Protein AF-0000000083286903 (afdb_homodimer)

Secondary structure (DSSP, 8-state):
------------------------------------------------EEEE--GGGTTSPEEEEEPTT--HHHHHHHHHSHHHHHHHHHHTSTTBTTTTSSEEEEEEEEEEEEEETTEEEEEEEEEEEEETTT-PEEP-EEEE---EEEEEEEEEETTEEEEEEEEEEETTTTEEEEE--EEE--STT--HHHHHHHHHHHHH--PPPGGGEEEGGGGS-GGGTT-BBS-TTTB---EEEEEEEEE--HHHHHHHTT-EES-GGGT--EEEEEEEHHHHHHH--BHHHHHHHHHHHHHHHTT-SPPPP-/------------------------------------------------EEEE--GGGTTSPEEEEEPTT--HHHHHHHHHSHHHHHHHHHHTSTTBTTTTSSEEEEEEEEEEEEEETTEEEEEEEEEEEEETTT-PEEP-EEEE---EEEEEEEEEETTEEEEEEEEEEETTTTEEEEE--EEE--STT--HHHHHHHHHHHHH-----GGGEEEGGGGS-GGGTT-BBS-TTTB---EEEEEEEEE--HHHHHHHTT-EES-GGGT--EEEEEEEHHHHHHH--BHHHHHHHHHHHHHHHTT-SPPPP-

Organism: Cucumis melo var. makuwa (NCBI:txid1194695)

Nearest PDB structures (foldseek):
  3o6z-assembly1_B  TM=7.263E-01  e=1.300E-11  Escherichia coli K-12
  1viu-assembly2_C  TM=7.748E-01  e=7.718E-10  Escherichia coli
  8fay-assembly1_A  TM=7.369E-01  e=3.158E-04  Homo sapiens
  8fay-assembly2_D  TM=6.282E-01  e=1.121E-04  Homo sapiens
  1x51-assembly1_A  TM=7.266E-01  e=3.012E-03  Homo sapiens

Radius of gyration: 35.04 Å; Cα contacts (8 Å, |Δi|>4): 1300; chains: 2; bounding box: 58×123×129 Å

Structure (mmCIF, N/CA/C/O backbone):
data_AF-0000000083286903-model_v1
#
loop_
_entity.id
_entity.type
_entity.pdbx_description
1 polymer 'Nudix hydrolase 14'
#
loop_
_atom_site.group_PDB
_atom_site.id
_atom_site.type_symbol
_atom_site.label_atom_id
_atom_site.label_alt_id
_atom_site.label_comp_id
_atom_site.label_asym_id
_atom_site.label_entity_id
_atom_site.label_seq_id
_atom_site.pdbx_PDB_ins_code
_atom_site.Cartn_x
_atom_site.Cartn_y
_atom_site.Cartn_z
_atom_site.occupancy
_atom_site.B_iso_or_equiv
_atom_site.auth_seq_id
_atom_site.auth_comp_id
_atom_site.auth_asym_id
_atom_site.auth_atom_id
_atom_site.pdbx_PDB_model_num
ATOM 1 N N . MET A 1 1 ? 16.328 15.555 78.812 1 17.69 1 MET A N 1
ATOM 2 C CA . MET A 1 1 ? 15.953 16.5 79.812 1 17.69 1 MET A CA 1
ATOM 3 C C . MET A 1 1 ? 16.5 17.891 79.562 1 17.69 1 MET A C 1
ATOM 5 O O . MET A 1 1 ? 15.844 18.891 79.812 1 17.69 1 MET A O 1
ATOM 9 N N . THR A 1 2 ? 17.781 17.875 79.5 1 15.35 2 THR A N 1
ATOM 10 C CA . THR A 1 2 ? 18.453 18.859 80.312 1 15.35 2 THR A CA 1
ATOM 11 C C . THR A 1 2 ? 18.422 20.234 79.688 1 15.35 2 THR A C 1
ATOM 13 O O . THR A 1 2 ? 18.375 20.359 78.438 1 15.35 2 THR A O 1
ATOM 16 N N . HIS A 1 3 ? 19.172 21.078 80.25 1 15.74 3 HIS A N 1
ATOM 17 C CA . HIS A 1 3 ? 19.031 22.328 81 1 15.74 3 HIS A CA 1
ATOM 18 C C . HIS A 1 3 ? 19.516 23.5 80.188 1 15.74 3 HIS A C 1
ATOM 20 O O . HIS A 1 3 ? 18.828 24.516 80.062 1 15.74 3 HIS A O 1
ATOM 26 N N . PHE A 1 4 ? 20.828 23.609 79.938 1 14.84 4 PHE A N 1
ATOM 27 C CA . PHE A 1 4 ? 21.438 24.672 80.688 1 14.84 4 PHE A CA 1
ATOM 28 C C . PHE A 1 4 ? 21.359 26 79.938 1 14.84 4 PHE A C 1
ATOM 30 O O . PHE A 1 4 ? 21.094 26.016 78.75 1 14.84 4 PHE A O 1
ATOM 37 N N . LEU A 1 5 ? 22.562 26.578 79.5 1 15.61 5 LEU A N 1
ATOM 38 C CA . LEU A 1 5 ? 23.188 27.672 80.25 1 15.61 5 LEU A CA 1
ATOM 39 C C . LEU A 1 5 ? 22.875 29.016 79.562 1 15.61 5 LEU A C 1
ATOM 41 O O . LEU A 1 5 ? 22.5 29.047 78.375 1 15.61 5 LEU A O 1
ATOM 45 N N . HIS A 1 6 ? 23.844 29.953 79.5 1 15.11 6 HIS A N 1
ATOM 46 C CA . HIS A 1 6 ? 23.953 31.188 80.312 1 15.11 6 HIS A CA 1
ATOM 47 C C . HIS A 1 6 ? 23.75 32.406 79.438 1 15.11 6 HIS A C 1
ATOM 49 O O . HIS A 1 6 ? 22.953 33.281 79.75 1 15.11 6 HIS A O 1
ATOM 55 N N . PRO A 1 7 ? 24.906 33.062 78.875 1 16.36 7 PRO A N 1
ATOM 56 C CA . PRO A 1 7 ? 25.344 34.312 79.562 1 16.36 7 PRO A CA 1
ATOM 57 C C . PRO A 1 7 ? 24.719 35.562 78.938 1 16.36 7 PRO A C 1
ATOM 59 O O . PRO A 1 7 ? 24.156 35.5 77.812 1 16.36 7 PRO A O 1
ATOM 62 N N . SER A 1 8 ? 25.547 36.688 78.875 1 15.17 8 SER A N 1
ATOM 63 C CA . SER A 1 8 ? 25.562 37.969 79.625 1 15.17 8 SER A CA 1
ATOM 64 C C . SER A 1 8 ? 25.125 39.094 78.688 1 15.17 8 SER A C 1
ATOM 66 O O . SER A 1 8 ? 24.203 39.844 79.062 1 15.17 8 SER A O 1
ATOM 68 N N . SER A 1 9 ? 26.141 39.969 78.188 1 15.79 9 SER A N 1
ATOM 69 C CA . SER A 1 9 ? 26.344 41.312 78.75 1 15.79 9 SER A CA 1
ATOM 70 C C . SER A 1 9 ? 25.594 42.344 77.938 1 15.79 9 SER A C 1
ATOM 72 O O . SER A 1 9 ? 25.125 42.062 76.812 1 15.79 9 SER A O 1
ATOM 74 N N . SER A 1 10 ? 26.328 43.5 77.625 1 15.8 10 SER A N 1
ATOM 75 C CA . SER A 1 10 ? 26.203 44.875 78.125 1 15.8 10 SER A CA 1
ATOM 76 C C . SER A 1 10 ? 25.438 45.75 77.125 1 15.8 10 SER A C 1
ATOM 78 O O . SER A 1 10 ? 24.438 46.375 77.5 1 15.8 10 SER A O 1
ATOM 80 N N . LEU A 1 11 ? 26.188 46.844 76.625 1 15.88 11 LEU A N 1
ATOM 81 C CA . LEU A 1 11 ? 26.047 48.25 77 1 15.88 11 LEU A CA 1
ATOM 82 C C . LEU A 1 11 ? 25.125 49 76.062 1 15.88 11 LEU A C 1
ATOM 84 O O . LEU A 1 11 ? 24.172 49.625 76.5 1 15.88 11 LEU A O 1
ATOM 88 N N . ARG A 1 12 ? 25.781 49.906 75.25 1 16.66 12 ARG A N 1
ATOM 89 C CA . ARG A 1 12 ? 25.703 51.375 75.438 1 16.66 12 ARG A CA 1
ATOM 90 C C . ARG A 1 12 ? 24.578 51.969 74.562 1 16.66 12 ARG A C 1
ATOM 92 O O . ARG A 1 12 ? 24.047 51.312 73.688 1 16.66 12 ARG A O 1
ATOM 99 N N . SER A 1 13 ? 24.875 53.219 74.312 1 16.23 13 SER A N 1
ATOM 100 C CA . SER A 1 13 ? 24.312 54.531 74.562 1 16.23 13 SER A CA 1
ATOM 101 C C . SER A 1 13 ? 23.312 54.938 73.5 1 16.23 13 SER A C 1
ATOM 103 O O . SER A 1 13 ? 22.156 55.25 73.812 1 16.23 13 SER A O 1
ATOM 105 N N . LEU A 1 14 ? 23.797 55.969 72.812 1 18.34 14 LEU A N 1
ATOM 106 C CA . LEU A 1 14 ? 23.297 57.344 72.75 1 18.34 14 LEU A CA 1
ATOM 107 C C . LEU A 1 14 ? 22.375 57.531 71.562 1 18.34 14 LEU A C 1
ATOM 109 O O . LEU A 1 14 ? 22.781 57.312 70.438 1 18.34 14 LEU A O 1
ATOM 113 N N . GLY A 1 15 ? 21.172 57.469 71.812 1 17.73 15 GLY A N 1
ATOM 114 C CA . GLY A 1 15 ? 20.094 57.312 70.812 1 17.73 15 GLY A CA 1
ATOM 115 C C . GLY A 1 15 ? 19.875 58.531 70 1 17.73 15 GLY A C 1
ATOM 116 O O . GLY A 1 15 ? 18.781 58.75 69.438 1 17.73 15 GLY A O 1
ATOM 117 N N . LYS A 1 16 ? 21.062 59.312 69.875 1 19.89 16 LYS A N 1
ATOM 118 C CA . LYS A 1 16 ? 20.609 60.688 69.625 1 19.89 16 LYS A CA 1
ATOM 119 C C . LYS A 1 16 ? 19.672 60.719 68.375 1 19.89 16 LYS A C 1
ATOM 121 O O . LYS A 1 16 ? 19.969 60.156 67.375 1 19.89 16 LYS A O 1
ATOM 126 N N . GLY A 1 17 ? 18.469 61 68.688 1 19.02 17 GLY A N 1
ATOM 127 C CA . GLY A 1 17 ? 17.234 60.969 67.938 1 19.02 17 GLY A CA 1
ATOM 128 C C . GLY A 1 17 ? 17.234 61.938 66.75 1 19.02 17 GLY A C 1
ATOM 129 O O . GLY A 1 17 ? 17.078 63.125 66.938 1 19.02 17 GLY A O 1
ATOM 130 N N . PHE A 1 18 ? 18.391 61.969 66.062 1 19.52 18 PHE A N 1
ATOM 131 C CA . PHE A 1 18 ? 18.391 63.125 65.188 1 19.52 18 PHE A CA 1
ATOM 132 C C . PHE A 1 18 ? 17.109 63.188 64.375 1 19.52 18 PHE A C 1
ATOM 134 O O . PHE A 1 18 ? 16.75 62.25 63.656 1 19.52 18 PHE A O 1
ATOM 141 N N . LEU A 1 19 ? 16.203 63.938 64.938 1 18.64 19 LEU A N 1
ATOM 142 C CA . LEU A 1 19 ? 14.836 64.125 64.438 1 18.64 19 LEU A CA 1
ATOM 143 C C . LEU A 1 19 ? 14.828 64.75 63.062 1 18.64 19 LEU A C 1
ATOM 145 O O . LEU A 1 19 ? 15.359 65.812 62.844 1 18.64 19 LEU A O 1
ATOM 149 N N . PHE A 1 20 ? 15.352 63.969 62.156 1 18.14 20 PHE A N 1
ATOM 150 C CA . PHE A 1 20 ? 15.406 64.562 60.812 1 18.14 20 PHE A CA 1
ATOM 151 C C . PHE A 1 20 ? 14.07 65.188 60.438 1 18.14 20 PHE A C 1
ATOM 153 O O . PHE A 1 20 ? 13.008 64.625 60.688 1 18.14 20 PHE A O 1
ATOM 160 N N . PRO A 1 21 ? 14.219 66.438 60.156 1 18.42 21 PRO A N 1
ATOM 161 C CA . PRO A 1 21 ? 13.141 67.438 59.906 1 18.42 21 PRO A CA 1
ATOM 162 C C . PRO A 1 21 ? 12.117 66.938 58.875 1 18.42 21 PRO A C 1
ATOM 164 O O . PRO A 1 21 ? 12.375 66 58.156 1 18.42 21 PRO A O 1
ATOM 167 N N . SER A 1 22 ? 11.18 67.875 58.688 1 17.58 22 SER A N 1
ATOM 168 C CA . SER A 1 22 ? 9.766 68 58.344 1 17.58 22 SER A CA 1
ATOM 169 C C . SER A 1 22 ? 9.492 67.5 56.938 1 17.58 22 SER A C 1
ATOM 171 O O . SER A 1 22 ? 10.422 67.25 56.156 1 17.58 22 SER A O 1
ATOM 173 N N . SER A 1 23 ? 8.469 68.25 56.281 1 17.39 23 SER A N 1
ATOM 174 C CA . SER A 1 23 ? 7.152 67.875 55.75 1 17.39 23 SER A CA 1
ATOM 175 C C . SER A 1 23 ? 7.207 67.688 54.25 1 17.39 23 SER A C 1
ATOM 177 O O . SER A 1 23 ? 6.578 66.75 53.75 1 17.39 23 SER A O 1
ATOM 179 N N . SER A 1 24 ? 7.789 68.562 53.5 1 19.31 24 SER A N 1
ATOM 180 C CA . SER A 1 24 ? 6.828 69.125 52.594 1 19.31 24 SER A CA 1
ATOM 181 C C . SER A 1 24 ? 6.449 68.188 51.469 1 19.31 24 SER A C 1
ATOM 183 O O . SER A 1 24 ? 7.168 67.188 51.219 1 19.31 24 SER A O 1
ATOM 185 N N . SER A 1 25 ? 5.551 68.812 50.531 1 20.27 25 SER A N 1
ATOM 186 C CA . SER A 1 25 ? 4.418 68.5 49.656 1 20.27 25 SER A CA 1
ATOM 187 C C . SER A 1 25 ? 4.863 67.75 48.375 1 20.27 25 SER A C 1
ATOM 189 O O . SER A 1 25 ? 5.902 68.125 47.812 1 20.27 25 SER A O 1
ATOM 191 N N . PHE A 1 26 ? 4.336 66.688 48.188 1 20.58 26 PHE A N 1
ATOM 192 C CA . PHE A 1 26 ? 4.465 65.562 47.25 1 20.58 26 PHE A CA 1
ATOM 193 C C . PHE A 1 26 ? 4.086 66 45.844 1 20.58 26 PHE A C 1
ATOM 195 O O . PHE A 1 26 ? 2.908 66.188 45.531 1 20.58 26 PHE A O 1
ATOM 202 N N . LEU A 1 27 ? 4.668 67.188 45.438 1 22.95 27 LEU A N 1
ATOM 203 C CA . LEU A 1 27 ? 4.016 67.375 44.156 1 22.95 27 LEU A CA 1
ATOM 204 C C . LEU A 1 27 ? 4.16 66.188 43.25 1 22.95 27 LEU A C 1
ATOM 206 O O . LEU A 1 27 ? 5.273 65.688 43.031 1 22.95 27 LEU A O 1
ATOM 210 N N . GLN A 1 28 ? 3.174 65.375 43.281 1 19.94 28 GLN A N 1
ATOM 211 C CA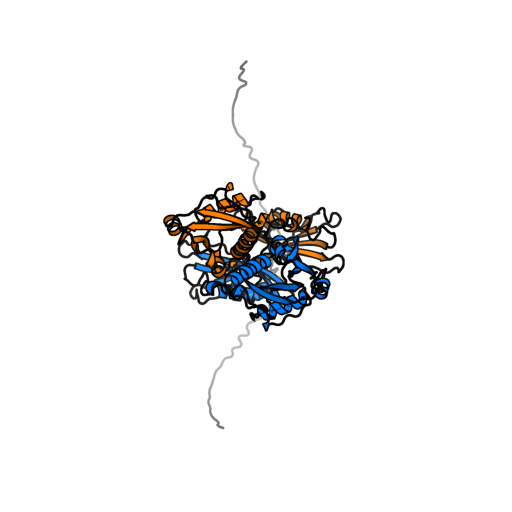 . GLN A 1 28 ? 3.012 64.125 42.531 1 19.94 28 GLN A CA 1
ATOM 212 C C . GLN A 1 28 ? 3.152 64.312 41.031 1 19.94 28 GLN A C 1
ATOM 214 O O . GLN A 1 28 ? 2.33 65 40.438 1 19.94 28 GLN A O 1
ATOM 219 N N . SER A 1 29 ? 4.32 64.875 40.594 1 22.52 29 SER A N 1
ATOM 220 C CA . SER A 1 29 ? 4.281 65 39.156 1 22.52 29 SER A CA 1
ATOM 221 C C . SER A 1 29 ? 3.848 63.688 38.531 1 22.52 29 SER A C 1
ATOM 223 O O . SER A 1 29 ? 4.262 62.594 38.969 1 22.52 29 SER A O 1
ATOM 225 N N . ASN A 1 30 ? 2.611 63.656 37.969 1 20.41 30 ASN A N 1
ATOM 226 C CA . ASN A 1 30 ? 1.93 62.594 37.219 1 20.41 30 ASN A CA 1
ATOM 227 C C . ASN A 1 30 ? 2.812 62.062 36.094 1 20.41 30 ASN A C 1
ATOM 229 O O . ASN A 1 30 ? 3.367 62.844 35.312 1 20.41 30 ASN A O 1
ATOM 233 N N . SER A 1 31 ? 3.461 60.938 36.312 1 23.36 31 SER A N 1
ATOM 234 C CA . SER A 1 31 ? 4.266 60.125 35.438 1 23.36 31 SER A CA 1
ATOM 235 C C . SER A 1 31 ? 3.488 59.75 34.156 1 23.36 31 SER A C 1
ATOM 237 O O . SER A 1 31 ? 2.518 59 34.219 1 23.36 31 SER A O 1
ATOM 239 N N . ILE A 1 32 ? 3.021 60.719 33.406 1 25.84 32 ILE A N 1
ATOM 240 C CA . ILE A 1 32 ? 2.324 60.062 32.312 1 25.84 32 ILE A CA 1
ATOM 241 C C . ILE A 1 32 ? 3.266 59.094 31.594 1 25.84 32 ILE A C 1
ATOM 243 O O . ILE A 1 32 ? 4.297 59.5 31.062 1 25.84 32 ILE A O 1
ATOM 247 N N . ALA A 1 33 ? 3.441 57.906 32.219 1 23.62 33 ALA A N 1
ATOM 248 C CA . ALA A 1 33 ? 4.219 56.875 31.531 1 23.62 33 ALA A CA 1
ATOM 249 C C . ALA A 1 33 ? 3.699 56.656 30.109 1 23.62 33 ALA A C 1
ATOM 251 O O . ALA A 1 33 ? 2.512 56.375 29.922 1 23.62 33 ALA A O 1
ATOM 252 N N . LEU A 1 34 ? 4.277 57.375 29.266 1 25.8 34 LEU A N 1
ATOM 253 C CA . LEU A 1 34 ? 4.16 56.969 27.859 1 25.8 34 LEU A CA 1
ATOM 254 C C . LEU A 1 34 ? 4.355 55.438 27.734 1 25.8 34 LEU A C 1
ATOM 256 O O . LEU A 1 34 ? 5.441 54.938 28.016 1 25.8 34 LEU A O 1
ATOM 260 N N . ARG A 1 35 ? 3.387 54.688 28.219 1 25.73 35 ARG A N 1
ATOM 261 C CA . ARG A 1 35 ? 3.529 53.25 27.938 1 25.73 35 ARG A CA 1
ATOM 262 C C . ARG A 1 35 ? 3.742 53 26.438 1 25.73 35 ARG A C 1
ATOM 264 O O . ARG A 1 35 ? 2.943 53.438 25.609 1 25.73 35 ARG A O 1
ATOM 271 N N . SER A 1 36 ? 5.016 53 26.047 1 25.98 36 SER A N 1
ATOM 272 C CA . SER A 1 36 ? 5.324 52.438 24.75 1 25.98 36 SER A CA 1
ATOM 273 C C . SER A 1 36 ? 4.582 51.125 24.547 1 25.98 36 SER A C 1
ATOM 275 O O . SER A 1 36 ? 4.691 50.188 25.375 1 25.98 36 SER A O 1
ATOM 277 N N . PHE A 1 37 ? 3.371 51.156 24.125 1 27.95 37 PHE A N 1
ATOM 278 C CA . PHE A 1 37 ? 2.752 49.906 23.672 1 27.95 37 PHE A CA 1
ATOM 279 C C . PHE A 1 37 ? 3.672 49.156 22.719 1 27.95 37 PHE A C 1
ATOM 281 O O . PHE A 1 37 ? 3.939 49.625 21.609 1 27.95 37 PHE A O 1
ATOM 288 N N . SER A 1 38 ? 4.723 48.562 23.25 1 27.84 38 SER A N 1
ATOM 289 C CA . SER A 1 38 ? 5.352 47.531 22.391 1 27.84 38 SER A CA 1
ATOM 290 C C . SER A 1 38 ? 4.316 46.594 21.812 1 27.84 38 SER A C 1
ATOM 292 O O . SER A 1 38 ? 3.508 46.031 22.531 1 27.84 38 SER A O 1
ATOM 294 N N . CYS A 1 39 ? 3.768 46.906 20.703 1 30.19 39 CYS A N 1
ATOM 295 C CA . CYS A 1 39 ? 3.066 45.875 19.938 1 30.19 39 CYS A CA 1
ATOM 296 C C . CYS A 1 39 ? 3.795 44.531 20.031 1 30.19 39 CYS A C 1
ATOM 298 O O . CYS A 1 39 ? 4.891 44.375 19.484 1 30.19 39 CYS A O 1
ATOM 300 N N . GLN A 1 40 ? 3.707 43.875 21.172 1 29.94 40 GLN A N 1
ATOM 301 C CA . GLN A 1 40 ? 4.152 42.5 21.156 1 29.94 40 GLN A CA 1
ATOM 302 C C . GLN A 1 40 ? 3.682 41.781 19.875 1 29.94 40 GLN A C 1
ATOM 304 O O . GLN A 1 40 ? 2.48 41.719 19.609 1 29.94 40 GLN A O 1
ATOM 309 N N . MET A 1 41 ? 4.414 41.844 18.828 1 33.78 41 MET A N 1
ATOM 310 C CA . MET A 1 41 ? 4.312 40.875 17.75 1 33.78 41 MET A CA 1
ATOM 311 C C . MET A 1 41 ? 3.734 39.562 18.266 1 33.78 41 MET A C 1
ATOM 313 O O . MET A 1 41 ? 4.078 39.125 19.359 1 33.78 41 MET A O 1
ATOM 317 N N . SER A 1 42 ? 2.492 39.281 17.953 1 35.41 42 SER A N 1
ATOM 318 C CA . SER A 1 42 ? 1.939 37.969 18.141 1 35.41 42 SER A CA 1
ATOM 319 C C . SER A 1 42 ? 3.031 36.906 18.078 1 35.41 42 SER A C 1
ATOM 321 O O . SER A 1 42 ? 3.766 36.812 17.094 1 35.41 42 SER A O 1
ATOM 323 N N . ALA A 1 43 ? 3.617 36.469 19.094 1 38.53 43 ALA A N 1
ATOM 324 C CA . ALA A 1 43 ? 4.602 35.438 19.328 1 38.53 43 ALA A CA 1
ATOM 325 C C . ALA A 1 43 ? 4.32 34.219 18.453 1 38.53 43 ALA A C 1
ATOM 327 O O . ALA A 1 43 ? 3.207 33.688 18.453 1 38.53 43 ALA A O 1
ATOM 328 N N . ASP A 1 44 ? 4.863 34 17.281 1 44.25 44 ASP A N 1
ATOM 329 C CA . ASP A 1 44 ? 5.09 32.719 16.609 1 44.25 44 ASP A CA 1
ATOM 330 C C . ASP A 1 44 ? 5.152 31.578 17.641 1 44.25 44 ASP A C 1
ATOM 332 O O . ASP A 1 44 ? 5.953 31.625 18.578 1 44.25 44 ASP A O 1
ATOM 336 N N . SER A 1 45 ? 3.984 31.125 18.125 1 49.5 45 SER A N 1
ATOM 337 C CA . SER A 1 45 ? 4.031 30 19.047 1 49.5 45 SER A CA 1
ATOM 338 C C . SER A 1 45 ? 5.312 29.203 18.875 1 49.5 45 SER A C 1
ATOM 340 O O . SER A 1 45 ? 5.699 28.875 17.75 1 49.5 45 SER A O 1
ATOM 342 N N . PRO A 1 46 ? 6.191 29.266 19.781 1 59.5 46 PRO A N 1
ATOM 343 C CA . PRO A 1 46 ? 7.457 28.531 19.703 1 59.5 46 PRO A CA 1
ATOM 344 C C . PRO A 1 46 ? 7.289 27.125 19.109 1 59.5 46 PRO A C 1
ATOM 346 O O . PRO A 1 46 ? 6.262 26.484 19.328 1 59.5 46 PRO A O 1
ATOM 349 N N . ILE A 1 47 ? 8 26.891 18.062 1 73 47 ILE A N 1
ATOM 350 C CA . ILE A 1 47 ? 8.109 25.547 17.516 1 73 47 ILE A CA 1
ATOM 351 C C . ILE A 1 47 ? 8.359 24.547 18.641 1 73 47 ILE A C 1
ATOM 353 O O . ILE A 1 47 ? 9.297 24.703 19.438 1 73 47 ILE A O 1
ATOM 357 N N . ARG A 1 48 ? 7.395 23.734 18.922 1 84.56 48 ARG A N 1
ATOM 358 C CA . ARG A 1 48 ? 7.535 22.672 19.906 1 84.56 48 ARG A CA 1
ATOM 359 C C . ARG A 1 48 ? 8.609 21.672 19.5 1 84.56 48 ARG A C 1
ATOM 361 O O . ARG A 1 48 ? 8.648 21.234 18.344 1 84.56 48 ARG A O 1
ATOM 368 N N . THR A 1 49 ? 9.523 21.484 20.406 1 91.75 49 THR A N 1
ATOM 369 C CA . THR A 1 49 ? 10.641 20.578 20.125 1 91.75 49 THR A CA 1
ATOM 370 C C . THR A 1 49 ? 10.883 19.625 21.297 1 91.75 49 THR A C 1
ATOM 372 O O . THR A 1 49 ? 10.586 19.969 22.438 1 91.75 49 THR A O 1
ATOM 375 N N . GLN A 1 50 ? 11.164 18.422 21 1 94.69 50 GLN A N 1
ATOM 376 C CA . GLN A 1 50 ? 11.625 17.406 21.953 1 94.69 50 GLN A CA 1
ATOM 377 C C . GLN A 1 50 ? 12.859 16.688 21.422 1 94.69 50 GLN A C 1
ATOM 379 O O . GLN A 1 50 ? 12.992 16.484 20.203 1 94.69 50 GLN A O 1
ATOM 384 N N . SER A 1 51 ? 13.781 16.359 22.281 1 95.94 51 SER A N 1
ATOM 385 C CA . SER A 1 51 ? 14.969 15.594 21.906 1 95.94 51 SER A CA 1
ATOM 386 C C . SER A 1 51 ? 14.906 14.18 22.484 1 95.94 51 SER A C 1
ATOM 388 O O . SER A 1 51 ? 14.531 13.984 23.641 1 95.94 51 SER A O 1
ATOM 390 N N . ILE A 1 52 ? 15.219 13.211 21.578 1 95.62 52 ILE A N 1
ATOM 391 C CA . ILE A 1 52 ? 15.266 11.836 22.047 1 95.62 52 ILE A CA 1
ATOM 392 C C . ILE A 1 52 ? 16.578 11.195 21.625 1 95.62 52 ILE A C 1
ATOM 394 O O . ILE A 1 52 ? 17.266 11.695 20.734 1 95.62 52 ILE A O 1
ATOM 398 N N . THR A 1 53 ? 16.938 10.102 22.344 1 95.5 53 THR A N 1
ATOM 399 C CA . THR A 1 53 ? 18.094 9.273 21.984 1 95.5 53 THR A CA 1
ATOM 400 C C . THR A 1 53 ? 17.672 7.836 21.719 1 95.5 53 THR A C 1
ATOM 402 O O . THR A 1 53 ? 16.766 7.316 22.391 1 95.5 53 THR A O 1
ATOM 405 N N . ILE A 1 54 ? 18.328 7.262 20.703 1 95 54 ILE A N 1
ATOM 406 C CA . ILE A 1 54 ? 18.062 5.852 20.406 1 95 54 ILE A CA 1
ATOM 407 C C . ILE A 1 54 ? 19.359 5.055 20.5 1 95 54 ILE A C 1
ATOM 409 O O . ILE A 1 54 ? 20.438 5.602 20.312 1 95 54 ILE A O 1
ATOM 413 N N . PRO A 1 55 ? 19.312 3.773 20.781 1 93.81 55 PRO A N 1
ATOM 414 C CA . PRO A 1 55 ? 20.5 2.949 21.016 1 93.81 55 PRO A CA 1
ATOM 415 C C . PRO A 1 55 ? 21.469 2.961 19.828 1 93.81 55 PRO A C 1
ATOM 417 O O . PRO A 1 55 ? 22.688 2.992 20.016 1 93.81 55 PRO A O 1
ATOM 420 N N . CYS A 1 56 ? 21 3.014 18.609 1 92.38 56 CYS A N 1
ATOM 421 C CA . CYS A 1 56 ? 21.844 2.932 17.438 1 92.38 56 CYS A CA 1
ATOM 422 C C . CYS A 1 56 ? 22.609 4.23 17.219 1 92.38 56 CYS A C 1
ATOM 424 O O . CYS A 1 56 ? 23.562 4.277 16.438 1 92.38 56 CYS A O 1
ATOM 426 N N . GLN A 1 57 ? 22.172 5.281 17.875 1 92.88 57 GLN A N 1
ATOM 427 C CA . GLN A 1 57 ? 22.812 6.582 17.734 1 92.88 57 GLN A CA 1
ATOM 428 C C . GLN A 1 57 ? 22.844 7.324 19.062 1 92.88 57 GLN A C 1
ATOM 430 O O . GLN A 1 57 ? 22.359 8.453 19.156 1 92.88 57 GLN A O 1
ATOM 435 N N . LEU A 1 58 ? 23.547 6.852 20.047 1 90.31 58 LEU A N 1
ATOM 436 C CA . LEU A 1 58 ? 23.547 7.391 21.391 1 90.31 58 LEU A CA 1
ATOM 437 C C . LEU A 1 58 ? 24.25 8.75 21.438 1 90.31 58 LEU A C 1
ATOM 439 O O . LEU A 1 58 ? 23.875 9.609 22.25 1 90.31 58 LEU A O 1
ATOM 443 N N . ASP A 1 59 ? 25.125 8.961 20.625 1 91.38 59 ASP A N 1
ATOM 444 C CA . ASP A 1 59 ? 25.938 10.18 20.656 1 91.38 59 ASP A CA 1
ATOM 445 C C . ASP A 1 59 ? 25.297 11.281 19.812 1 91.38 59 ASP A C 1
ATOM 447 O O . ASP A 1 59 ? 25.797 12.406 19.766 1 91.38 59 ASP A O 1
ATOM 451 N N . GLN A 1 60 ? 24.266 10.961 19.141 1 93.12 60 GLN A N 1
ATOM 452 C CA . GLN A 1 60 ? 23.609 11.93 18.281 1 93.12 60 GLN A CA 1
ATOM 453 C C . GLN A 1 60 ? 22.109 11.992 18.562 1 93.12 60 GLN A C 1
ATOM 455 O O . GLN A 1 60 ? 21.312 11.312 17.906 1 93.12 60 GLN A O 1
ATOM 460 N N . PRO A 1 61 ? 21.719 12.844 19.422 1 95.62 61 PRO A N 1
ATOM 461 C CA . PRO A 1 61 ? 20.297 12.961 19.734 1 95.62 61 PRO A CA 1
ATOM 462 C C . PRO A 1 61 ? 19.453 13.367 18.531 1 95.62 61 PRO A C 1
ATOM 464 O O . PRO A 1 61 ? 19.953 14.055 17.625 1 95.62 61 PRO A O 1
ATOM 467 N N . ILE A 1 62 ? 18.25 12.906 18.469 1 97.38 62 ILE A N 1
ATOM 468 C CA . ILE A 1 62 ? 17.297 13.203 17.406 1 97.38 62 ILE A CA 1
ATOM 469 C C . ILE A 1 62 ? 16.359 14.312 17.844 1 97.38 62 ILE A C 1
ATOM 471 O O . ILE A 1 62 ? 15.766 14.25 18.938 1 97.38 62 ILE A O 1
ATOM 475 N N . GLN A 1 63 ? 16.219 15.32 17.031 1 97.94 63 GLN A N 1
ATOM 476 C CA . GLN A 1 63 ? 15.281 16.406 17.328 1 97.94 63 GLN A CA 1
ATOM 477 C C . GLN A 1 63 ? 13.914 16.125 16.719 1 97.94 63 GLN A C 1
ATOM 479 O O . GLN A 1 63 ? 13.805 15.898 15.508 1 97.94 63 GLN A O 1
ATOM 484 N N . ILE A 1 64 ? 12.906 16.125 17.531 1 98.31 64 ILE A N 1
ATOM 485 C CA . ILE A 1 64 ? 11.531 16 17.047 1 98.31 64 ILE A CA 1
ATOM 486 C C . ILE A 1 64 ? 10.836 17.359 17.141 1 98.31 64 ILE A C 1
ATOM 488 O O . ILE A 1 64 ? 10.797 17.984 18.203 1 98.31 64 ILE A O 1
ATOM 492 N N . LEU A 1 65 ? 10.312 17.797 16.031 1 98.12 65 LEU A N 1
ATOM 493 C CA . LEU A 1 65 ? 9.672 19.094 15.938 1 98.12 65 LEU A CA 1
ATOM 494 C C . LEU A 1 65 ? 8.219 18.969 15.5 1 98.12 65 LEU A C 1
ATOM 496 O O . LEU A 1 65 ? 7.844 17.984 14.867 1 98.12 65 LEU A O 1
ATOM 500 N N . ALA A 1 66 ? 7.434 19.906 15.836 1 97.44 66 ALA A N 1
ATOM 501 C CA . ALA A 1 66 ? 6.066 20.016 15.336 1 97.44 66 ALA A CA 1
ATOM 502 C C . ALA A 1 66 ? 5.984 21.016 14.172 1 97.44 66 ALA A C 1
ATOM 504 O O . ALA A 1 66 ? 6.504 22.125 14.258 1 97.44 66 ALA A O 1
ATOM 505 N N . ALA A 1 67 ? 5.406 20.562 13.086 1 96 67 ALA A N 1
ATOM 506 C CA . ALA A 1 67 ? 5.141 21.484 11.992 1 96 67 ALA A CA 1
ATOM 507 C C . ALA A 1 67 ? 4.113 22.531 12.406 1 96 67 ALA A C 1
ATOM 509 O O . ALA A 1 67 ? 3.365 22.344 13.367 1 96 67 ALA A O 1
ATOM 510 N N . PRO A 1 68 ? 4.078 23.688 11.711 1 91.75 68 PRO A N 1
ATOM 511 C CA . PRO A 1 68 ? 3.018 24.656 11.984 1 91.75 68 PRO A CA 1
ATOM 512 C C . PRO A 1 68 ? 1.62 24.047 11.906 1 91.75 68 PRO A C 1
ATOM 514 O O . PRO A 1 68 ? 1.337 23.266 10.992 1 91.75 68 PRO A O 1
ATOM 517 N N . GLY A 1 69 ? 0.813 24.328 12.906 1 91.12 69 GLY A N 1
ATOM 518 C CA . GLY A 1 69 ? -0.558 23.844 12.906 1 91.12 69 GLY A CA 1
ATOM 519 C C . GLY A 1 69 ? -0.755 22.609 13.781 1 91.12 69 GLY A C 1
ATOM 520 O O . GLY A 1 69 ? -1.888 22.266 14.125 1 91.12 69 GLY A O 1
ATOM 521 N N . VAL A 1 70 ? 0.33 21.938 14.148 1 94.62 70 VAL A N 1
ATOM 522 C CA . VAL A 1 70 ? 0.237 20.781 15.039 1 94.62 70 VAL A CA 1
ATOM 523 C C . VAL A 1 70 ? 0.114 21.266 16.484 1 94.62 70 VAL A C 1
ATOM 525 O O . VAL A 1 70 ? 0.988 21.969 16.984 1 94.62 70 VAL A O 1
ATOM 528 N N . SER A 1 71 ? -0.9 20.891 17.141 1 93.69 71 SER A N 1
ATOM 529 C CA . SER A 1 71 ? -1.121 21.297 18.516 1 93.69 71 SER A CA 1
ATOM 530 C C . SER A 1 71 ? -0.15 20.594 19.469 1 93.69 71 SER A C 1
ATOM 532 O O . SER A 1 71 ? 0.463 19.594 19.109 1 93.69 71 SER A O 1
ATOM 534 N N . ASP A 1 72 ? -0.113 21.109 20.656 1 94.69 72 ASP A N 1
ATOM 535 C CA . ASP A 1 72 ? 0.729 20.5 21.688 1 94.69 72 ASP A CA 1
ATOM 536 C C . ASP A 1 72 ? 0.255 19.078 22 1 94.69 72 ASP A C 1
ATOM 538 O O . ASP A 1 72 ? 1.069 18.172 22.141 1 94.69 72 ASP A O 1
ATOM 542 N N . SER A 1 73 ? -1.001 18.984 22.141 1 94.19 73 SER A N 1
ATOM 543 C CA . SER A 1 73 ? -1.57 17.688 22.453 1 94.19 73 SER A CA 1
ATOM 544 C C . SER A 1 73 ? -1.284 16.672 21.344 1 94.19 73 SER A C 1
ATOM 546 O O . SER A 1 73 ? -0.887 15.539 21.609 1 94.19 73 SER A O 1
ATOM 548 N N . ASP A 1 74 ? -1.493 17.125 20.109 1 94.88 74 ASP A N 1
ATOM 549 C CA . ASP A 1 74 ? -1.219 16.25 18.969 1 94.88 74 ASP A CA 1
ATOM 550 C C . ASP A 1 74 ? 0.257 15.859 18.922 1 94.88 74 ASP A C 1
ATOM 552 O O . ASP A 1 74 ? 0.592 14.711 18.625 1 94.88 74 ASP A O 1
ATOM 556 N N . PHE A 1 75 ? 1.12 16.875 19.203 1 96.88 75 PHE A N 1
ATOM 557 C CA . PHE A 1 75 ? 2.561 16.656 19.203 1 96.88 75 PHE A CA 1
ATOM 558 C C . PHE A 1 75 ? 2.941 15.594 20.234 1 96.88 75 PHE A C 1
ATOM 560 O O . PHE A 1 75 ? 3.656 14.641 19.922 1 96.88 75 PHE A O 1
ATOM 567 N N . ARG A 1 76 ? 2.441 15.656 21.391 1 95 76 ARG A N 1
ATOM 568 C CA . ARG A 1 76 ? 2.713 14.688 22.438 1 95 76 ARG A CA 1
ATOM 569 C C . ARG A 1 76 ? 2.133 13.32 22.094 1 95 76 ARG A C 1
ATOM 571 O O . ARG A 1 76 ? 2.791 12.297 22.281 1 95 76 ARG A O 1
ATOM 578 N N . ASN A 1 77 ? 0.907 13.32 21.594 1 94.75 77 ASN A N 1
ATOM 579 C CA . ASN A 1 77 ? 0.263 12.07 21.188 1 94.75 77 ASN A CA 1
ATOM 580 C C . ASN A 1 77 ? 1.062 11.359 20.094 1 94.75 77 ASN A C 1
ATOM 582 O O . ASN A 1 77 ? 1.167 10.133 20.109 1 94.75 77 ASN A O 1
ATOM 586 N N . ALA A 1 78 ? 1.596 12.141 19.188 1 96.81 78 ALA A N 1
ATOM 587 C CA . ALA A 1 78 ? 2.377 11.578 18.094 1 96.81 78 ALA A CA 1
ATOM 588 C C . ALA A 1 78 ? 3.611 10.844 18.609 1 96.81 78 ALA A C 1
ATOM 590 O O . ALA A 1 78 ? 3.857 9.695 18.25 1 96.81 78 ALA A O 1
ATOM 591 N N . ILE A 1 79 ? 4.34 11.469 19.5 1 96.25 79 ILE A N 1
ATOM 592 C CA . ILE A 1 79 ? 5.59 10.938 20.031 1 96.25 79 ILE A CA 1
ATOM 593 C C . ILE A 1 79 ? 5.309 9.703 20.875 1 96.25 79 ILE A C 1
ATOM 595 O O . ILE A 1 79 ? 6.059 8.727 20.844 1 96.25 79 ILE A O 1
ATOM 599 N N . ASP A 1 80 ? 4.176 9.719 21.516 1 94.06 80 ASP A N 1
ATOM 600 C CA . ASP A 1 80 ? 3.844 8.633 22.438 1 94.06 80 ASP A CA 1
ATOM 601 C C . ASP A 1 80 ? 3.092 7.516 21.719 1 94.06 80 ASP A C 1
ATOM 603 O O . ASP A 1 80 ? 2.795 6.477 22.312 1 94.06 80 ASP A O 1
ATOM 607 N N . SER A 1 81 ? 2.82 7.703 20.516 1 94.56 81 SER A N 1
ATOM 608 C CA . SER A 1 81 ? 2.008 6.734 19.797 1 94.56 81 SER A CA 1
ATOM 609 C C . SER A 1 81 ? 2.785 5.449 19.516 1 94.56 81 SER A C 1
ATOM 611 O O . SER A 1 81 ? 4.012 5.473 19.406 1 94.56 81 SER A O 1
ATOM 613 N N . SER A 1 82 ? 2.025 4.34 19.422 1 93.5 82 SER A N 1
ATOM 614 C CA . SER A 1 82 ? 2.623 3.068 19.031 1 93.5 82 SER A CA 1
ATOM 615 C C . SER A 1 82 ? 3.168 3.127 17.609 1 93.5 82 SER A C 1
ATOM 617 O O . SER A 1 82 ? 4.148 2.455 17.281 1 93.5 82 SER A O 1
ATOM 619 N N . LEU A 1 83 ? 2.576 3.957 16.766 1 96.06 83 LEU A N 1
ATOM 620 C CA . LEU A 1 83 ? 3.033 4.098 15.391 1 96.06 83 LEU A CA 1
ATOM 621 C C . LEU A 1 83 ? 4.461 4.633 15.336 1 96.06 83 LEU A C 1
ATOM 623 O O . LEU A 1 83 ? 5.32 4.059 14.672 1 96.06 83 LEU A O 1
ATOM 627 N N . PHE A 1 84 ? 4.723 5.664 16.094 1 97.31 84 PHE A N 1
ATOM 628 C CA . PHE A 1 84 ? 6.031 6.305 16.094 1 97.31 84 PHE A CA 1
ATOM 629 C C . PHE A 1 84 ? 7.07 5.414 16.766 1 97.31 84 PHE A C 1
ATOM 631 O O . PHE A 1 84 ? 8.18 5.242 16.25 1 97.31 84 PHE A O 1
ATOM 638 N N . LYS A 1 85 ? 6.695 4.855 17.859 1 95.81 85 LYS A N 1
ATOM 639 C CA . LYS A 1 85 ? 7.609 3.996 18.609 1 95.81 85 LYS A CA 1
ATOM 640 C C . LYS A 1 85 ? 7.992 2.764 17.797 1 95.81 85 LYS A C 1
ATOM 642 O O . LYS A 1 85 ? 9.156 2.357 17.781 1 95.81 85 LYS A O 1
ATOM 647 N N . GLN A 1 86 ? 7.02 2.201 17.141 1 95.12 86 GLN A N 1
ATOM 648 C CA . GLN A 1 86 ? 7.301 1.041 16.312 1 95.12 86 GLN A CA 1
ATOM 649 C C . GLN A 1 86 ? 8.219 1.413 15.148 1 95.12 86 GLN A C 1
ATOM 651 O O . GLN A 1 86 ? 9.102 0.637 14.773 1 95.12 86 GLN A O 1
ATOM 656 N N . TRP A 1 87 ? 7.973 2.572 14.594 1 97.69 87 TRP A N 1
ATOM 657 C CA . TRP A 1 87 ? 8.828 3.037 13.508 1 97.69 87 TRP A CA 1
ATOM 658 C C . TRP A 1 87 ? 10.273 3.184 13.969 1 97.69 87 TRP A C 1
ATOM 660 O O . TRP A 1 87 ? 11.195 2.725 13.297 1 97.69 87 TRP A O 1
ATOM 670 N N . LEU A 1 88 ? 10.484 3.762 15.125 1 97.62 88 LEU A N 1
ATOM 671 C CA . LEU A 1 88 ? 11.82 3.9 15.695 1 97.62 88 LEU A CA 1
ATOM 672 C C . LEU A 1 88 ? 12.445 2.533 15.938 1 97.62 88 LEU A C 1
ATOM 674 O O . LEU A 1 88 ? 13.641 2.346 15.695 1 97.62 88 LEU A O 1
ATOM 678 N N . MET A 1 89 ? 11.656 1.619 16.359 1 96.25 89 MET A N 1
ATOM 679 C CA . MET A 1 89 ? 12.164 0.269 16.594 1 96.25 89 MET A CA 1
ATOM 680 C C . MET A 1 89 ? 12.578 -0.393 15.289 1 96.25 89 MET A C 1
ATOM 682 O O . MET A 1 89 ? 13.602 -1.078 15.234 1 96.25 89 MET A O 1
ATOM 686 N N . ASN A 1 90 ? 11.789 -0.177 14.258 1 96.94 90 ASN A N 1
ATOM 687 C CA . ASN A 1 90 ? 12.109 -0.743 12.953 1 96.94 90 ASN A CA 1
ATOM 688 C C . ASN A 1 90 ? 13.453 -0.228 12.43 1 96.94 90 ASN A C 1
ATOM 690 O O . ASN A 1 90 ? 14.227 -0.982 11.836 1 96.94 90 ASN A O 1
ATOM 694 N N . LEU A 1 91 ? 13.75 1.036 12.711 1 97.81 91 LEU A N 1
ATOM 695 C CA . LEU A 1 91 ? 14.992 1.657 12.266 1 97.81 91 LEU A CA 1
ATOM 696 C C . LEU A 1 91 ? 16.203 0.923 12.828 1 97.81 91 LEU A C 1
ATOM 698 O O . LEU A 1 91 ? 17.297 0.96 12.25 1 97.81 91 LEU A O 1
ATOM 702 N N . GLN A 1 92 ? 15.93 0.243 13.945 1 96.69 92 GLN A N 1
ATOM 703 C CA . GLN A 1 92 ? 17.047 -0.326 14.695 1 96.69 92 GLN A CA 1
ATOM 704 C C . GLN A 1 92 ? 17 -1.852 14.672 1 96.69 92 GLN A C 1
ATOM 706 O O . GLN A 1 92 ? 17.828 -2.512 15.312 1 96.69 92 GLN A O 1
ATOM 711 N N . SER A 1 93 ? 16.094 -2.428 13.938 1 95.06 93 SER A N 1
ATOM 712 C CA . SER A 1 93 ? 15.984 -3.879 13.828 1 95.06 93 SER A CA 1
ATOM 713 C C . SER A 1 93 ? 17.125 -4.457 13.008 1 95.06 93 SER A C 1
ATOM 715 O O . SER A 1 93 ? 18.016 -3.723 12.562 1 95.06 93 SER A O 1
ATOM 717 N N . GLU A 1 94 ? 17.109 -5.785 12.789 1 92.38 94 GLU A N 1
ATOM 718 C CA . GLU A 1 9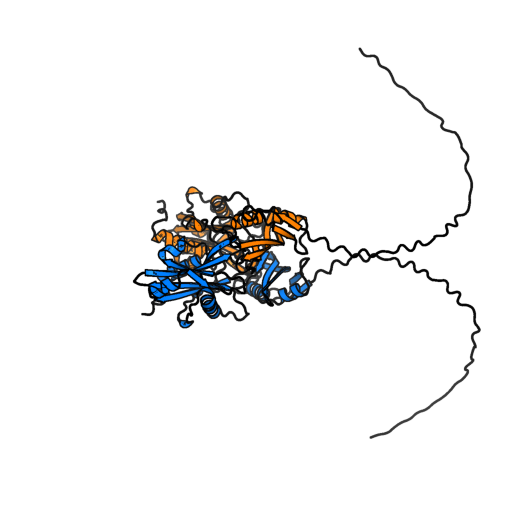4 ? 18.172 -6.465 12.055 1 92.38 94 GLU A CA 1
ATOM 719 C C . GLU A 1 94 ? 18.297 -5.918 10.633 1 92.38 94 GLU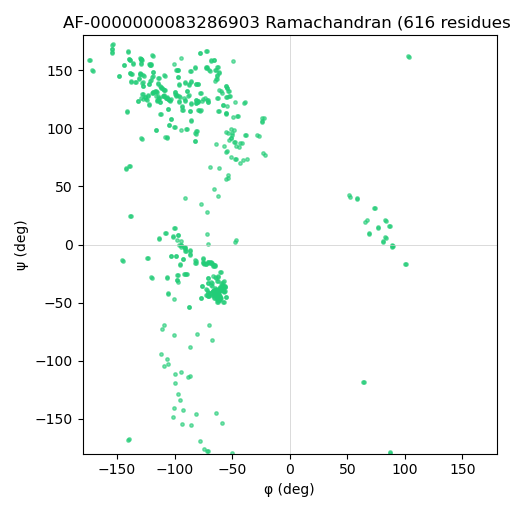 A C 1
ATOM 721 O O . GLU A 1 94 ? 19.406 -5.754 10.117 1 92.38 94 GLU A O 1
ATOM 726 N N . SER A 1 95 ? 17.141 -5.625 10.031 1 93.56 95 SER A N 1
ATOM 727 C CA . SER A 1 95 ? 17.141 -5.078 8.68 1 93.56 95 SER A CA 1
ATOM 728 C C . SER A 1 95 ? 16.938 -3.568 8.695 1 93.56 95 SER A C 1
ATOM 730 O O . SER A 1 95 ? 16.641 -2.967 7.664 1 93.56 95 SER A O 1
ATOM 732 N N . GLY A 1 96 ? 17.094 -2.949 9.867 1 96.94 96 GLY A N 1
ATOM 733 C CA . GLY A 1 96 ? 16.875 -1.521 10.031 1 96.94 96 GLY A CA 1
ATOM 734 C C . GLY A 1 96 ? 17.922 -0.673 9.336 1 96.94 96 GLY A C 1
ATOM 735 O O . GLY A 1 96 ? 19.094 -1.044 9.297 1 96.94 96 GLY A O 1
ATOM 736 N N . ILE A 1 97 ? 17.547 0.502 8.891 1 96.88 97 ILE A N 1
ATOM 737 C CA . ILE A 1 97 ? 18.422 1.32 8.055 1 96.88 97 ILE A CA 1
ATOM 738 C C . ILE A 1 97 ? 19.516 1.943 8.914 1 96.88 97 ILE A C 1
ATOM 740 O O . ILE A 1 97 ? 20.547 2.391 8.391 1 96.88 97 ILE A O 1
ATOM 744 N N . LEU A 1 98 ? 19.359 1.944 10.266 1 97 98 LEU A N 1
ATOM 745 C CA . LEU A 1 98 ? 20.375 2.547 11.133 1 97 98 LEU A CA 1
ATOM 746 C C . LEU A 1 98 ? 21.297 1.482 11.703 1 97 98 LEU A C 1
ATOM 748 O O . LEU A 1 98 ? 22.312 1.809 12.312 1 97 98 LEU A O 1
ATOM 752 N N . THR A 1 99 ? 20.938 0.25 11.516 1 94.56 99 THR A N 1
ATOM 753 C CA . THR A 1 99 ? 21.578 -0.853 12.234 1 94.56 99 THR A CA 1
ATOM 754 C C . THR A 1 99 ? 23.047 -0.988 11.828 1 94.56 99 THR A C 1
ATOM 756 O O . THR A 1 99 ? 23.906 -1.203 12.68 1 94.56 99 THR A O 1
ATOM 759 N N . LYS A 1 100 ? 23.359 -0.823 10.578 1 91.75 100 LYS A N 1
ATOM 760 C CA . LYS A 1 100 ? 24.719 -1.04 10.102 1 91.75 100 LYS A CA 1
ATOM 761 C C . LYS A 1 100 ? 25.562 0.222 10.258 1 91.75 100 LYS A C 1
ATOM 763 O O . LYS A 1 100 ? 26.75 0.227 9.922 1 91.75 100 LYS A O 1
ATOM 768 N N . GLY A 1 101 ? 24.969 1.273 10.672 1 92.56 101 GLY A N 1
ATOM 769 C CA . GLY A 1 101 ? 25.703 2.482 10.977 1 92.56 101 GLY A CA 1
ATOM 770 C C . GLY A 1 101 ? 26 3.336 9.758 1 92.56 101 GLY A C 1
ATOM 771 O O . GLY A 1 101 ? 26.719 4.332 9.844 1 92.56 101 GLY A O 1
ATOM 772 N N . ALA A 1 102 ? 25.438 2.938 8.625 1 92.38 102 ALA A N 1
ATOM 773 C CA . ALA A 1 102 ? 25.719 3.652 7.387 1 92.38 102 ALA A CA 1
ATOM 774 C C . ALA A 1 102 ? 24.859 4.902 7.266 1 92.38 102 ALA A C 1
ATOM 776 O O . ALA A 1 102 ? 25.156 5.797 6.469 1 92.38 102 ALA A O 1
ATOM 777 N N . MET A 1 103 ? 23.797 4.98 8.07 1 95.56 103 MET A N 1
ATOM 778 C CA . MET A 1 103 ? 22.875 6.109 8.016 1 95.56 103 MET A CA 1
ATOM 779 C C . MET A 1 103 ? 22.641 6.691 9.406 1 95.56 103 MET A C 1
ATOM 781 O O . MET A 1 103 ? 22.875 6.023 10.414 1 95.56 103 MET A O 1
ATOM 785 N N . SER A 1 104 ? 22.172 7.938 9.422 1 97 104 SER A N 1
ATOM 786 C CA . SER A 1 104 ? 21.844 8.594 10.68 1 97 104 SER A CA 1
ATOM 787 C C . SER A 1 104 ? 20.531 9.367 10.57 1 97 104 SER A C 1
ATOM 789 O O . SER A 1 104 ? 20.219 9.93 9.516 1 97 104 SER A O 1
ATOM 791 N N . LEU A 1 105 ? 19.75 9.305 11.609 1 98.31 105 LEU A N 1
ATOM 792 C CA . LEU A 1 105 ? 18.531 10.094 11.75 1 98.31 105 LEU A CA 1
ATOM 793 C C . LEU A 1 105 ? 18.797 11.359 12.562 1 98.31 105 LEU A C 1
ATOM 795 O O . LEU A 1 105 ? 19.172 11.281 13.734 1 98.31 105 LEU A O 1
ATOM 799 N N . LYS A 1 106 ? 18.5 12.547 11.977 1 97.88 106 LYS A N 1
ATOM 800 C CA . LYS A 1 106 ? 18.844 13.789 12.656 1 97.88 106 LYS A CA 1
ATOM 801 C C . LYS A 1 106 ? 17.594 14.461 13.234 1 97.88 106 LYS A C 1
ATOM 803 O O . LYS A 1 106 ? 17.641 15 14.344 1 97.88 106 LYS A O 1
ATOM 808 N N . ARG A 1 107 ? 16.609 14.414 12.422 1 98 107 ARG A N 1
ATOM 809 C CA . ARG A 1 107 ? 15.422 15.188 12.781 1 98 107 ARG A CA 1
ATOM 810 C C . ARG A 1 107 ? 14.148 14.516 12.281 1 98 107 ARG A C 1
ATOM 812 O O . ARG A 1 107 ? 14.156 13.859 11.234 1 98 107 ARG A O 1
ATOM 819 N N . VAL A 1 108 ? 13.086 14.648 13.078 1 98.56 108 VAL A N 1
ATOM 820 C CA . VAL A 1 108 ? 11.742 14.25 12.664 1 98.56 108 VAL A CA 1
ATOM 821 C C . VAL A 1 108 ? 10.789 15.43 12.797 1 98.56 108 VAL A C 1
ATOM 823 O O . VAL A 1 108 ? 10.734 16.078 13.852 1 98.56 108 VAL A O 1
ATOM 826 N N . LEU A 1 109 ? 10.133 15.773 11.727 1 98.38 109 LEU A N 1
ATOM 827 C CA . LEU A 1 109 ? 9.117 16.812 11.734 1 98.38 109 LEU A CA 1
ATOM 828 C C . LEU A 1 109 ? 7.715 16.219 11.703 1 98.38 109 LEU A C 1
ATOM 830 O O . LEU A 1 109 ? 7.293 15.664 10.68 1 98.38 109 LEU A O 1
ATOM 834 N N . ILE A 1 110 ? 6.988 16.297 12.859 1 98.31 110 ILE A N 1
ATOM 835 C CA . ILE A 1 110 ? 5.602 15.844 12.898 1 98.31 110 ILE A CA 1
ATOM 836 C C . ILE A 1 110 ? 4.715 16.812 12.117 1 98.31 110 ILE A C 1
ATOM 838 O O . ILE A 1 110 ? 4.641 18 12.438 1 98.31 110 ILE A O 1
ATOM 842 N N . GLN A 1 111 ? 4.031 16.234 11.125 1 97.5 111 GLN A N 1
ATOM 843 C CA . GLN A 1 111 ? 3.289 17.109 10.219 1 97.5 111 GLN A CA 1
ATOM 844 C C . GLN A 1 111 ? 1.788 17.016 10.469 1 97.5 111 GLN A C 1
ATOM 846 O O . GLN A 1 111 ? 1.045 17.953 10.188 1 97.5 111 GLN A O 1
ATOM 851 N N . GLY A 1 112 ? 1.386 15.836 10.961 1 96.19 112 GLY A N 1
ATOM 852 C CA . GLY A 1 112 ? -0.049 15.711 11.164 1 96.19 112 GLY A CA 1
ATOM 853 C C . GLY A 1 112 ? -0.439 14.445 11.906 1 96.19 112 GLY A C 1
ATOM 854 O O . GLY A 1 112 ? 0.263 13.438 11.836 1 96.19 112 GLY A O 1
ATOM 855 N N . VAL A 1 113 ? -1.575 14.586 12.641 1 96.5 113 VAL A N 1
ATOM 856 C CA . VAL A 1 113 ? -2.16 13.484 13.398 1 96.5 113 VAL A CA 1
ATOM 857 C C . VAL A 1 113 ? -3.643 13.352 13.055 1 96.5 113 VAL A C 1
ATOM 859 O O . VAL A 1 113 ? -4.379 14.336 13.07 1 96.5 113 VAL A O 1
ATOM 862 N N . ASP A 1 114 ? -4.016 12.188 12.672 1 96 114 ASP A N 1
ATOM 863 C CA . ASP A 1 114 ? -5.434 11.875 12.516 1 96 114 ASP A CA 1
ATOM 864 C C . ASP A 1 114 ? -5.918 10.945 13.625 1 96 114 ASP A C 1
ATOM 866 O O . ASP A 1 114 ? -5.402 9.836 13.781 1 96 114 ASP A O 1
ATOM 870 N N . MET A 1 115 ? -6.949 11.398 14.25 1 91.94 115 MET A N 1
ATOM 871 C CA . MET A 1 115 ? -7.473 10.625 15.367 1 91.94 115 MET A CA 1
ATOM 872 C C . MET A 1 115 ? -8.625 9.734 14.93 1 91.94 115 MET A C 1
ATOM 874 O O . MET A 1 115 ? -9.445 10.141 14.094 1 91.94 115 MET A O 1
ATOM 878 N N . PHE A 1 116 ? -8.633 8.547 15.398 1 87.69 116 PHE A N 1
ATOM 879 C CA . PHE A 1 116 ? -9.766 7.637 15.367 1 87.69 116 PHE A CA 1
ATOM 880 C C . PHE A 1 116 ? -10.383 7.492 16.766 1 87.69 116 PHE A C 1
ATOM 882 O O . PHE A 1 116 ? -9.992 6.613 17.531 1 87.69 116 PHE A O 1
ATOM 889 N N . GLY A 1 117 ? -11.336 8.281 17.047 1 83.06 117 GLY A N 1
ATOM 890 C CA . GLY A 1 117 ? -11.773 8.375 18.438 1 83.06 117 GLY A CA 1
ATOM 891 C C . GLY A 1 117 ? -10.695 8.922 19.359 1 83.06 117 GLY A C 1
ATOM 892 O O . GLY A 1 117 ? -10.164 10.016 19.125 1 83.06 117 GLY A O 1
ATOM 893 N N . ASN A 1 118 ? -10.32 8.102 20.281 1 83.81 118 ASN A N 1
ATOM 894 C CA . ASN A 1 118 ? -9.344 8.57 21.266 1 83.81 118 ASN A CA 1
ATOM 895 C C . ASN A 1 118 ? -7.941 8.055 20.953 1 83.81 118 ASN A C 1
ATOM 897 O O . ASN A 1 118 ? -7.008 8.281 21.734 1 83.81 118 ASN A O 1
ATOM 901 N N . LYS A 1 119 ? -7.855 7.445 19.844 1 87 119 LYS A N 1
ATOM 902 C CA . LYS A 1 119 ? -6.551 6.91 19.469 1 87 119 LYS A CA 1
ATOM 903 C C . LYS A 1 119 ? -6.066 7.504 18.156 1 87 119 LYS A C 1
ATOM 905 O O . LYS A 1 119 ? -6.879 7.914 17.312 1 87 119 LYS A O 1
ATOM 910 N N . ILE A 1 120 ? -4.777 7.5 18.016 1 91 120 ILE A N 1
ATOM 911 C CA . ILE A 1 120 ? -4.219 7.945 16.75 1 91 120 ILE A CA 1
ATOM 912 C C . ILE A 1 120 ? -4.484 6.898 15.664 1 91 120 ILE A C 1
ATOM 914 O O . ILE A 1 120 ? -4.172 5.723 15.844 1 91 120 ILE A O 1
ATOM 918 N N . GLY A 1 121 ? -5.102 7.348 14.633 1 93.12 121 GLY A N 1
ATOM 919 C CA . GLY A 1 121 ? -5.305 6.488 13.477 1 93.12 121 GLY A CA 1
ATOM 920 C C . GLY A 1 121 ? -4.152 6.527 12.492 1 93.12 121 GLY A C 1
ATOM 921 O O . GLY A 1 121 ? -3.621 5.48 12.117 1 93.12 121 GLY A O 1
ATOM 922 N N . PHE A 1 122 ? -3.799 7.746 12.07 1 97.19 122 PHE A N 1
ATOM 923 C CA . PHE A 1 122 ? -2.672 7.93 11.164 1 97.19 122 PHE A CA 1
ATOM 924 C C . PHE A 1 122 ? -1.729 9.008 11.688 1 97.19 122 PHE A C 1
ATOM 926 O O . PHE A 1 122 ? -2.156 9.922 12.398 1 97.19 122 PHE A O 1
ATOM 933 N N . LEU A 1 123 ? -0.506 8.82 11.414 1 98 123 LEU A N 1
ATOM 934 C CA . LEU A 1 123 ? 0.542 9.781 11.742 1 98 123 LEU A CA 1
ATOM 935 C C . LEU A 1 123 ? 1.355 10.141 10.5 1 98 123 LEU A C 1
ATOM 937 O O . LEU A 1 123 ? 1.792 9.258 9.766 1 98 123 LEU A O 1
ATOM 941 N N . LYS A 1 124 ? 1.497 11.422 10.211 1 98.44 124 LYS A N 1
ATOM 942 C CA . LYS A 1 124 ? 2.279 11.938 9.094 1 98.44 124 LYS A CA 1
ATOM 943 C C . LYS A 1 124 ? 3.492 12.727 9.578 1 98.44 124 LYS A C 1
ATOM 945 O O . LYS A 1 124 ? 3.357 13.641 10.391 1 98.44 124 LYS A O 1
ATOM 950 N N . PHE A 1 125 ? 4.688 12.352 9.102 1 98.56 125 PHE A N 1
ATOM 951 C CA . PHE A 1 125 ? 5.879 13.078 9.508 1 98.56 125 PHE A CA 1
ATOM 952 C C . PHE A 1 125 ? 6.98 12.961 8.461 1 98.56 125 PHE A C 1
ATOM 954 O O . PHE A 1 125 ? 6.863 12.164 7.523 1 98.56 125 PHE A O 1
ATOM 961 N N . LYS A 1 126 ? 7.953 13.797 8.586 1 98.31 126 LYS A N 1
ATOM 962 C CA . LYS A 1 126 ? 9.156 13.789 7.758 1 98.31 126 LYS A CA 1
ATOM 963 C C . LYS A 1 126 ? 10.398 13.492 8.594 1 98.31 126 LYS A C 1
ATOM 965 O O . LYS A 1 126 ? 10.609 14.109 9.641 1 98.31 126 LYS A O 1
ATOM 970 N N . ALA A 1 127 ? 11.125 12.531 8.148 1 98.5 127 ALA A N 1
ATOM 971 C CA . ALA A 1 127 ? 12.367 12.156 8.828 1 98.5 127 ALA A CA 1
ATOM 972 C C . ALA A 1 127 ? 13.586 12.539 7.996 1 98.5 127 ALA A C 1
ATOM 974 O O . ALA A 1 127 ? 13.672 12.195 6.816 1 98.5 127 ALA A O 1
ATOM 975 N N . ASP A 1 128 ? 14.453 13.219 8.625 1 97.94 128 ASP A N 1
ATOM 976 C CA . ASP A 1 128 ? 15.727 13.547 7.988 1 97.94 128 ASP A CA 1
ATOM 977 C C . ASP A 1 128 ? 16.766 12.469 8.258 1 97.94 128 ASP A C 1
ATOM 979 O O . ASP A 1 128 ? 17.438 12.484 9.297 1 97.94 128 ASP A O 1
ATOM 983 N N . VAL A 1 129 ? 16.938 11.609 7.293 1 97.25 129 VAL A N 1
ATOM 984 C CA . VAL A 1 129 ? 17.922 10.547 7.348 1 97.25 129 VAL A CA 1
ATOM 985 C C . VAL A 1 129 ? 19.031 10.812 6.336 1 97.25 129 VAL A C 1
ATOM 987 O O . VAL A 1 129 ? 18.766 11.156 5.184 1 97.25 129 VAL A O 1
ATOM 990 N N . TYR A 1 130 ? 20.219 10.641 6.797 1 96.06 130 TYR A N 1
ATOM 991 C CA . TYR A 1 130 ? 21.359 10.945 5.949 1 96.06 130 TYR A CA 1
ATOM 992 C C . TYR A 1 130 ? 22.266 9.727 5.77 1 96.06 130 TYR A C 1
ATOM 994 O O . TYR A 1 130 ? 22.484 8.969 6.719 1 96.06 130 TYR A O 1
ATOM 1002 N N . ASP A 1 131 ? 22.688 9.57 4.555 1 94.56 131 ASP A N 1
ATOM 1003 C CA . ASP A 1 131 ? 23.781 8.625 4.305 1 94.56 131 ASP A CA 1
ATOM 1004 C C . ASP A 1 131 ? 25.109 9.188 4.777 1 94.56 131 ASP A C 1
ATOM 1006 O O . ASP A 1 131 ? 25.547 10.25 4.324 1 94.56 131 ASP A O 1
ATOM 1010 N N . LYS A 1 132 ? 25.797 8.461 5.602 1 92.38 132 LYS A N 1
ATOM 1011 C CA . LYS A 1 132 ? 27 8.984 6.227 1 92.38 132 LYS A CA 1
ATOM 1012 C C . LYS A 1 132 ? 28.141 9.117 5.211 1 92.38 132 LYS A C 1
ATOM 1014 O O . LYS A 1 132 ? 28.969 10.008 5.316 1 92.38 132 LYS A O 1
ATOM 1019 N N . GLN A 1 133 ? 28.156 8.242 4.281 1 89.38 133 GLN A N 1
ATOM 1020 C CA . GLN A 1 133 ? 29.234 8.242 3.297 1 89.38 133 GLN A CA 1
ATOM 1021 C C . GLN A 1 133 ? 29.094 9.414 2.324 1 89.38 133 GLN A C 1
ATOM 1023 O O . GLN A 1 133 ? 30.047 10.141 2.074 1 89.38 133 GLN A O 1
ATOM 1028 N N . THR A 1 134 ? 27.938 9.664 1.882 1 88.62 134 THR A N 1
ATOM 1029 C CA . THR A 1 134 ? 27.734 10.664 0.845 1 88.62 134 THR A CA 1
ATOM 1030 C C . THR A 1 134 ? 27.297 11.992 1.457 1 88.62 134 THR A C 1
ATOM 1032 O O . THR A 1 134 ? 27.406 13.039 0.816 1 88.62 134 THR A O 1
ATOM 1035 N N . GLY A 1 135 ? 26.688 11.938 2.596 1 91.62 135 GLY A N 1
ATOM 1036 C CA . GLY A 1 135 ? 26.156 13.125 3.229 1 91.62 135 GLY A CA 1
ATOM 1037 C C . GLY A 1 135 ? 24.797 13.539 2.672 1 91.62 135 GLY A C 1
ATOM 1038 O O . GLY A 1 135 ? 24.25 14.562 3.064 1 91.62 135 GLY A O 1
ATOM 1039 N N . LYS A 1 136 ? 24.312 12.734 1.771 1 92.31 136 LYS A N 1
ATOM 1040 C CA . LYS A 1 136 ? 23.047 13.078 1.128 1 92.31 136 LYS A CA 1
ATOM 1041 C C . LYS A 1 136 ? 21.859 12.562 1.94 1 92.31 136 LYS A C 1
ATOM 1043 O O . LYS A 1 136 ? 21.938 11.508 2.572 1 92.31 136 LYS A O 1
ATOM 1048 N N . LYS A 1 137 ? 20.797 13.328 1.812 1 94.19 137 LYS A N 1
ATOM 1049 C CA . LYS A 1 137 ? 19.547 12.945 2.459 1 94.19 137 LYS A CA 1
ATOM 1050 C C . LYS A 1 137 ? 18.797 11.914 1.623 1 94.19 137 LYS A C 1
ATOM 1052 O O . LYS A 1 137 ? 18.734 12.031 0.398 1 94.19 137 LYS A O 1
ATOM 1057 N N . VAL A 1 138 ? 18.25 10.914 2.33 1 94.38 138 VAL A N 1
ATOM 1058 C CA . VAL A 1 138 ? 17.406 9.938 1.647 1 94.38 138 VAL A CA 1
ATOM 1059 C C . VAL A 1 138 ? 15.945 10.312 1.808 1 94.38 138 VAL A C 1
ATOM 1061 O O . VAL A 1 138 ? 15.57 10.977 2.779 1 94.38 138 VAL A O 1
ATOM 1064 N N . PRO A 1 139 ? 15.078 9.945 0.793 1 93.38 139 PRO A N 1
ATOM 1065 C CA . PRO A 1 139 ? 13.648 10.266 0.915 1 93.38 139 PRO A CA 1
ATOM 1066 C C . PRO A 1 139 ? 13.047 9.797 2.236 1 93.38 139 PRO A C 1
ATOM 1068 O O . PRO A 1 139 ? 13.18 8.617 2.592 1 93.38 139 PRO A O 1
ATOM 1071 N N . GLY A 1 140 ? 12.336 10.742 2.99 1 96.94 140 GLY A N 1
ATOM 1072 C CA . GLY A 1 140 ? 11.992 10.43 4.367 1 96.94 140 GLY A CA 1
ATOM 1073 C C . GLY A 1 140 ? 10.586 10.859 4.738 1 96.94 140 GLY A C 1
ATOM 1074 O O . GLY A 1 140 ? 10.297 11.102 5.914 1 96.94 140 GLY A O 1
ATOM 1075 N N . ILE A 1 141 ? 9.68 10.984 3.736 1 97.75 141 ILE A N 1
ATOM 1076 C CA . ILE A 1 141 ? 8.289 11.305 4.043 1 97.75 141 ILE A CA 1
ATOM 1077 C C . ILE A 1 141 ? 7.547 10.031 4.457 1 97.75 141 ILE A C 1
ATOM 1079 O O . ILE A 1 141 ? 7.562 9.031 3.736 1 97.75 141 ILE A O 1
ATOM 1083 N N . VAL A 1 142 ? 6.926 10.094 5.684 1 98.56 142 VAL A N 1
ATOM 1084 C CA . VAL A 1 142 ? 6.348 8.883 6.258 1 98.56 142 VAL A CA 1
ATOM 1085 C C . VAL A 1 142 ? 4.863 9.102 6.531 1 98.56 142 VAL A C 1
ATOM 1087 O O . VAL A 1 142 ? 4.484 10.039 7.234 1 98.56 142 VAL A O 1
ATOM 1090 N N . PHE A 1 143 ? 4.016 8.32 5.941 1 98.62 143 PHE A N 1
ATOM 1091 C CA . PHE A 1 143 ? 2.623 8.141 6.332 1 98.62 143 PHE A CA 1
ATOM 1092 C C . PHE A 1 143 ? 2.445 6.859 7.141 1 98.62 143 PHE A C 1
ATOM 1094 O O . PHE A 1 143 ? 2.342 5.77 6.574 1 98.62 143 PHE A O 1
ATOM 1101 N N . ALA A 1 144 ? 2.352 7 8.469 1 98 144 ALA A N 1
ATOM 1102 C CA . ALA A 1 144 ? 2.285 5.844 9.359 1 98 144 ALA A CA 1
ATOM 1103 C C . ALA A 1 144 ? 0.837 5.469 9.664 1 98 144 ALA A C 1
ATOM 1105 O O . ALA A 1 144 ? 0.082 6.281 10.203 1 98 144 ALA A O 1
ATOM 1106 N N . ARG A 1 145 ? 0.476 4.285 9.289 1 96.94 145 ARG A N 1
ATOM 1107 C CA . ARG A 1 145 ? -0.872 3.809 9.586 1 96.94 145 ARG A CA 1
ATOM 1108 C C . ARG A 1 145 ? -0.833 2.498 10.359 1 96.94 145 ARG A C 1
ATOM 1110 O O . ARG A 1 145 ? -1.854 2.057 10.898 1 96.94 145 ARG A O 1
ATOM 1117 N N . GLY A 1 146 ? 0.347 1.87 10.445 1 95 146 GLY A N 1
ATOM 1118 C CA . GLY A 1 146 ? 0.523 0.716 11.312 1 95 146 GLY A CA 1
ATOM 1119 C C . GLY A 1 146 ? 0.155 -0.594 10.641 1 95 146 GLY A C 1
ATOM 1120 O O . GLY A 1 146 ? -0.17 -0.621 9.453 1 95 146 GLY A O 1
ATOM 1121 N N . PRO A 1 147 ? 0.283 -1.674 11.414 1 95.75 147 PRO A N 1
ATOM 1122 C CA . PRO A 1 147 ? 0.089 -3.02 10.867 1 95.75 147 PRO A CA 1
ATOM 1123 C C . PRO A 1 147 ? -1.376 -3.328 10.57 1 95.75 147 PRO A C 1
ATOM 1125 O O . PRO A 1 147 ? -2.271 -2.734 11.18 1 95.75 147 PRO A O 1
ATOM 1128 N N . ALA A 1 148 ? -1.579 -4.203 9.633 1 97.12 148 ALA A N 1
ATOM 1129 C CA . ALA A 1 148 ? -2.906 -4.66 9.227 1 97.12 148 ALA A CA 1
ATOM 1130 C C . ALA A 1 148 ? -2.902 -6.156 8.93 1 97.12 148 ALA A C 1
ATOM 1132 O O . ALA A 1 148 ? -1.841 -6.781 8.867 1 97.12 148 ALA A O 1
ATOM 1133 N N . VAL A 1 149 ? -4.109 -6.73 8.828 1 98 149 VAL A N 1
ATOM 1134 C CA . VAL A 1 149 ? -4.277 -8.133 8.469 1 98 149 VAL A CA 1
ATOM 1135 C C . VAL A 1 149 ? -5.289 -8.258 7.328 1 98 149 VAL A C 1
ATOM 1137 O O . VAL A 1 149 ? -6.105 -7.359 7.117 1 98 149 VAL A O 1
ATOM 1140 N N . ALA A 1 150 ? -5.203 -9.297 6.598 1 98.75 150 ALA A N 1
ATOM 1141 C CA . ALA A 1 150 ? -6.203 -9.688 5.605 1 98.75 150 ALA A CA 1
ATOM 1142 C C . ALA A 1 150 ? -6.355 -11.203 5.539 1 98.75 150 ALA A C 1
ATOM 1144 O O . ALA A 1 150 ? -5.43 -11.938 5.887 1 98.75 150 ALA A O 1
ATOM 1145 N N . VAL A 1 151 ? -7.508 -11.656 5.109 1 98.75 151 VAL A N 1
ATOM 1146 C CA . VAL A 1 151 ? -7.801 -13.086 5.152 1 98.75 151 VAL A CA 1
ATOM 1147 C C . VAL A 1 151 ? -8.352 -13.547 3.807 1 98.75 151 VAL A C 1
ATOM 1149 O O . VAL A 1 151 ? -9.352 -13 3.32 1 98.75 151 VAL A O 1
ATOM 1152 N N . LEU A 1 152 ? -7.699 -14.516 3.238 1 98.88 152 LEU A N 1
ATOM 1153 C CA . LEU A 1 152 ? -8.25 -15.25 2.107 1 98.88 152 LEU A CA 1
ATOM 1154 C C . LEU A 1 152 ? -9.125 -16.406 2.586 1 98.88 152 LEU A C 1
ATOM 1156 O O . LEU A 1 152 ? -8.633 -17.344 3.229 1 98.88 152 LEU A O 1
ATOM 1160 N N . ILE A 1 153 ? -10.375 -16.312 2.287 1 98.38 153 ILE A N 1
ATOM 1161 C CA . ILE A 1 153 ? -11.328 -17.344 2.674 1 98.38 153 ILE A CA 1
ATOM 1162 C C . ILE A 1 153 ? -11.727 -18.172 1.447 1 98.38 153 ILE A C 1
ATOM 1164 O O . ILE A 1 153 ? -12.336 -17.641 0.514 1 98.38 153 ILE A O 1
ATOM 1168 N N . LEU A 1 154 ? -11.398 -19.422 1.477 1 97.81 154 LEU A N 1
ATOM 1169 C CA . LEU A 1 154 ? -11.75 -20.344 0.404 1 97.81 154 LEU A CA 1
ATOM 1170 C C . LEU A 1 154 ? -12.758 -21.375 0.885 1 97.81 154 LEU A C 1
ATOM 1172 O O . LEU A 1 154 ? -12.5 -22.109 1.846 1 97.81 154 LEU A O 1
ATOM 1176 N N . LEU A 1 155 ? -13.883 -21.375 0.161 1 97 155 LEU A N 1
ATOM 1177 C CA . LEU A 1 155 ? -14.961 -22.312 0.484 1 97 155 LEU A CA 1
ATOM 1178 C C . LEU A 1 155 ? -15.172 -23.312 -0.642 1 97 155 LEU A C 1
ATOM 1180 O O . LEU A 1 155 ? -15.391 -22.922 -1.793 1 97 155 LEU A O 1
ATOM 1184 N N . SER A 1 156 ? -15.094 -24.562 -0.304 1 96.81 156 SER A N 1
ATOM 1185 C CA . SER A 1 156 ? -15.406 -25.609 -1.259 1 96.81 156 SER A CA 1
ATOM 1186 C C . SER A 1 156 ? -16.891 -25.938 -1.244 1 96.81 156 SER A C 1
ATOM 1188 O O . SER A 1 156 ? -17.484 -26.141 -0.177 1 96.81 156 SER A O 1
ATOM 1190 N N . CYS A 1 157 ? -17.484 -25.922 -2.43 1 96.56 157 CYS A N 1
ATOM 1191 C CA . CYS A 1 157 ? -18.891 -26.234 -2.605 1 96.56 157 CYS A CA 1
ATOM 1192 C C . CYS A 1 157 ? -19.125 -27.047 -3.885 1 96.56 157 CYS A C 1
ATOM 1194 O O . CYS A 1 157 ? -18.938 -26.516 -4.984 1 96.56 157 CYS A O 1
ATOM 1196 N N . GLU A 1 158 ? -19.578 -28.328 -3.789 1 95.38 158 GLU A N 1
ATOM 1197 C CA . GLU A 1 158 ? -19.891 -29.219 -4.91 1 95.38 158 GLU A CA 1
ATOM 1198 C C . GLU A 1 158 ? -18.734 -29.281 -5.902 1 95.38 158 GLU A C 1
ATOM 1200 O O . GLU A 1 158 ? -18.922 -29.094 -7.105 1 95.38 158 GLU A O 1
ATOM 1205 N N . GLY A 1 159 ? -17.547 -29.359 -5.453 1 94.38 159 GLY A N 1
ATOM 1206 C CA . GLY A 1 159 ? -16.375 -29.578 -6.285 1 94.38 159 GLY A CA 1
ATOM 1207 C C . GLY A 1 159 ? -15.758 -28.297 -6.801 1 94.38 159 GLY A C 1
ATOM 1208 O O . GLY A 1 159 ? -14.727 -28.328 -7.48 1 94.38 159 GLY A O 1
ATOM 1209 N N . GLU A 1 160 ? -16.391 -27.188 -6.414 1 96.5 160 GLU A N 1
ATOM 1210 C CA . GLU A 1 160 ? -15.852 -25.891 -6.832 1 96.5 160 GLU A CA 1
ATOM 1211 C C . GLU A 1 160 ? -15.359 -25.094 -5.633 1 96.5 160 GLU A C 1
ATOM 1213 O O . GLU A 1 160 ? -15.906 -25.203 -4.531 1 96.5 160 GLU A O 1
ATOM 1218 N N . THR A 1 161 ? -14.266 -24.359 -5.812 1 97.62 161 THR A N 1
ATOM 1219 C CA . THR A 1 161 ? -13.727 -23.5 -4.762 1 97.62 161 THR A CA 1
ATOM 1220 C C . THR A 1 161 ? -14.133 -22.047 -4.988 1 97.62 161 THR A C 1
ATOM 1222 O O . THR A 1 161 ? -14 -21.531 -6.098 1 97.62 161 THR A O 1
ATOM 1225 N N . TYR A 1 162 ? -14.648 -21.422 -3.908 1 98.38 162 TYR A N 1
ATOM 1226 C CA . TYR A 1 162 ? -15.07 -20.031 -3.953 1 98.38 162 TYR A CA 1
ATOM 1227 C C . TYR A 1 162 ? -14.266 -19.188 -2.969 1 98.38 162 TYR A C 1
ATOM 1229 O O . TYR A 1 162 ? -13.82 -19.688 -1.935 1 98.38 162 TYR A O 1
ATOM 1237 N N . ALA A 1 163 ? -14.078 -17.969 -3.322 1 98.69 163 ALA A N 1
ATOM 1238 C CA . ALA A 1 163 ? -13.477 -16.984 -2.43 1 98.69 163 ALA A CA 1
ATOM 1239 C C . ALA A 1 163 ? -14.516 -15.961 -1.96 1 98.69 163 ALA A C 1
ATOM 1241 O O . ALA A 1 163 ? -15.43 -15.609 -2.709 1 98.69 163 ALA A O 1
ATOM 1242 N N . VAL A 1 164 ? -14.383 -15.484 -0.744 1 98.44 164 VAL A N 1
ATOM 1243 C CA . VAL A 1 164 ? -15.289 -14.5 -0.167 1 98.44 164 VAL A CA 1
ATOM 1244 C C . VAL A 1 164 ? -14.617 -13.133 -0.145 1 98.44 164 VAL A C 1
ATOM 1246 O O . VAL A 1 164 ? -13.508 -12.984 0.36 1 98.44 164 VAL A O 1
ATOM 1249 N N . LEU A 1 165 ? -15.266 -12.148 -0.758 1 98.44 165 LEU A N 1
ATOM 1250 C CA . LEU A 1 165 ? -14.781 -10.773 -0.805 1 98.44 165 LEU A CA 1
ATOM 1251 C C . LEU A 1 165 ? -15.781 -9.828 -0.148 1 98.44 165 LEU A C 1
ATOM 1253 O O . LEU A 1 165 ? -16.922 -10.203 0.108 1 98.44 165 LEU A O 1
ATOM 1257 N N . THR A 1 166 ? -15.297 -8.695 0.161 1 98.06 166 THR A N 1
ATOM 1258 C CA . THR A 1 166 ? -16.141 -7.598 0.628 1 98.06 166 THR A CA 1
ATOM 1259 C C . THR A 1 166 ? -16.047 -6.402 -0.317 1 98.06 166 THR A C 1
ATOM 1261 O O . THR A 1 166 ? -14.953 -6.059 -0.787 1 98.06 166 THR A O 1
ATOM 1264 N N . GLU A 1 167 ? -17.141 -5.875 -0.696 1 96.62 167 GLU A N 1
ATOM 1265 C CA . GLU A 1 167 ? -17.188 -4.59 -1.385 1 96.62 167 GLU A CA 1
ATOM 1266 C C . GLU A 1 167 ? -17.203 -3.432 -0.391 1 96.62 167 GLU A C 1
ATOM 1268 O O . GLU A 1 167 ? -18.094 -3.35 0.462 1 96.62 167 GLU A O 1
ATOM 1273 N N . GLN A 1 168 ? -16.25 -2.588 -0.478 1 94.94 168 GLN A N 1
ATOM 1274 C CA . GLN A 1 168 ? -16.047 -1.519 0.496 1 94.94 168 GLN A CA 1
ATOM 1275 C C . GLN A 1 168 ? -15.953 -0.159 -0.19 1 94.94 168 GLN A C 1
ATOM 1277 O O . GLN A 1 168 ? -15.461 -0.058 -1.315 1 94.94 168 GLN A O 1
ATOM 1282 N N . VAL A 1 169 ? -16.484 0.884 0.504 1 95.62 169 VAL A N 1
ATOM 1283 C CA . VAL A 1 169 ? -16.266 2.264 0.074 1 95.62 169 VAL A CA 1
ATOM 1284 C C . VAL A 1 169 ? -14.867 2.721 0.467 1 95.62 169 VAL A C 1
ATOM 1286 O O . VAL A 1 169 ? -14.539 2.787 1.653 1 95.62 169 VAL A O 1
ATOM 1289 N N . ARG A 1 170 ? -14.055 3.004 -0.575 1 97.5 170 ARG A N 1
ATOM 1290 C CA . ARG A 1 170 ? -12.703 3.486 -0.315 1 97.5 170 ARG A CA 1
ATOM 1291 C C . ARG A 1 170 ? -12.516 4.902 -0.847 1 97.5 170 ARG A C 1
ATOM 1293 O O . ARG A 1 170 ? -12.117 5.09 -2 1 97.5 170 ARG A O 1
ATOM 1300 N N . VAL A 1 171 ? -12.633 5.875 0.035 1 98.12 171 VAL A N 1
ATOM 1301 C CA . VAL A 1 171 ? -12.547 7.293 -0.302 1 98.12 171 VAL A CA 1
ATOM 1302 C C . VAL A 1 171 ? -11.148 7.621 -0.816 1 98.12 171 VAL A C 1
ATOM 1304 O O . VAL A 1 171 ? -11 8.344 -1.801 1 98.12 171 VAL A O 1
ATOM 1307 N N . PRO A 1 172 ? -10.07 7.062 -0.252 1 98.62 172 PRO A N 1
ATOM 1308 C CA . PRO A 1 172 ? -8.742 7.41 -0.752 1 98.62 172 PRO A CA 1
ATOM 1309 C C . PRO A 1 172 ? -8.555 7.074 -2.23 1 98.62 172 PRO A C 1
ATOM 1311 O O . PRO A 1 172 ? -7.898 7.82 -2.959 1 98.62 172 PRO A O 1
ATOM 1314 N N . VAL A 1 173 ? -9.18 6.035 -2.668 1 98.25 173 VAL A N 1
ATOM 1315 C CA . VAL A 1 173 ? -9.078 5.625 -4.062 1 98.25 173 VAL A CA 1
ATOM 1316 C C . VAL A 1 173 ? -10.18 6.297 -4.879 1 98.25 173 VAL A C 1
ATOM 1318 O O . VAL A 1 173 ? -10.078 6.406 -6.105 1 98.25 173 VAL A O 1
ATOM 1321 N N . GLY A 1 174 ? -11.266 6.664 -4.238 1 98.12 174 GLY A N 1
ATOM 1322 C CA . GLY A 1 174 ? -12.43 7.262 -4.867 1 98.12 174 GLY A CA 1
ATOM 1323 C C . GLY A 1 174 ? -13.367 6.238 -5.477 1 98.12 174 GLY A C 1
ATOM 1324 O O . GLY A 1 174 ? -14.195 6.578 -6.324 1 98.12 174 GLY A O 1
ATOM 1325 N N . LYS A 1 175 ? -13.289 4.996 -5.031 1 97.19 175 LYS A N 1
ATOM 1326 C CA . LYS A 1 175 ? -14.016 3.928 -5.711 1 97.19 175 LYS A CA 1
ATOM 1327 C C . LYS A 1 175 ? -14.625 2.949 -4.711 1 97.19 175 LYS A C 1
ATOM 1329 O O . LYS A 1 175 ? -14.227 2.92 -3.545 1 97.19 175 LYS A O 1
ATOM 1334 N N . LEU A 1 176 ? -15.641 2.229 -5.223 1 96.31 176 LEU A N 1
ATOM 1335 C CA . LEU A 1 176 ? -16.031 0.965 -4.605 1 96.31 176 LEU A CA 1
ATOM 1336 C C . LEU A 1 176 ? -15.062 -0.146 -4.988 1 96.31 176 LEU A C 1
ATOM 1338 O O . LEU A 1 176 ? -14.727 -0.313 -6.164 1 96.31 176 LEU A O 1
ATOM 1342 N N . MET A 1 177 ? -14.602 -0.873 -3.932 1 96.81 177 MET A N 1
ATOM 1343 C CA . MET A 1 177 ? -13.57 -1.863 -4.219 1 96.81 177 MET A CA 1
ATOM 1344 C C . MET A 1 177 ? -13.961 -3.232 -3.674 1 96.81 177 MET A C 1
ATOM 1346 O O . MET A 1 177 ? -14.477 -3.336 -2.559 1 96.81 177 MET A O 1
ATOM 1350 N N . LEU A 1 178 ? -13.742 -4.266 -4.488 1 97.88 178 LEU A N 1
ATOM 1351 C CA . LEU A 1 178 ? -13.797 -5.645 -4.008 1 97.88 178 LEU A CA 1
ATOM 1352 C C . LEU A 1 178 ? -12.484 -6.035 -3.334 1 97.88 178 LEU A C 1
ATOM 1354 O O . LEU A 1 178 ? -11.422 -5.98 -3.957 1 97.88 178 LEU A O 1
ATOM 1358 N N . GLU A 1 179 ? -12.586 -6.438 -2.045 1 98.5 179 GLU A N 1
ATOM 1359 C CA . GLU A 1 179 ? -11.367 -6.672 -1.268 1 98.5 179 GLU A CA 1
ATOM 1360 C C . GLU A 1 179 ? -11.5 -7.926 -0.406 1 98.5 179 GLU A C 1
ATOM 1362 O O . GLU A 1 179 ? -12.617 -8.367 -0.109 1 98.5 179 GLU A O 1
ATOM 1367 N N . LEU A 1 180 ? -10.336 -8.469 -0.021 1 98.81 180 LEU A N 1
ATOM 1368 C CA . LEU A 1 180 ? -10.367 -9.414 1.088 1 98.81 180 LEU A CA 1
ATOM 1369 C C . LEU A 1 180 ? -10.836 -8.742 2.371 1 98.81 180 LEU A C 1
ATOM 1371 O O . LEU A 1 180 ? -10.586 -7.551 2.576 1 98.81 180 LEU A O 1
ATOM 1375 N N . PRO A 1 181 ? -11.57 -9.508 3.199 1 98 181 PRO A N 1
ATOM 1376 C CA . PRO A 1 181 ? -11.742 -8.938 4.539 1 98 181 PRO A CA 1
ATOM 1377 C C . PRO A 1 181 ? -10.414 -8.586 5.207 1 98 181 PRO A C 1
ATOM 1379 O O . PRO A 1 181 ? -9.461 -9.367 5.137 1 98 181 PRO A O 1
ATOM 1382 N N . ALA A 1 182 ? -10.359 -7.43 5.789 1 97.69 182 ALA A N 1
ATOM 1383 C CA . ALA A 1 182 ? -9.109 -6.902 6.324 1 97.69 182 ALA A CA 1
ATOM 1384 C C . ALA A 1 182 ? -9.367 -5.906 7.453 1 97.69 182 ALA A C 1
ATOM 1386 O O . ALA A 1 182 ? -10.5 -5.461 7.645 1 97.69 182 ALA A O 1
ATOM 1387 N N . GLY A 1 183 ? -8.266 -5.551 8.18 1 94.75 183 GLY A N 1
ATOM 1388 C CA . GLY A 1 183 ? -8.367 -4.543 9.227 1 94.75 183 GLY A CA 1
ATOM 1389 C C . GLY A 1 183 ? -7.027 -4.168 9.82 1 94.75 183 GLY A C 1
ATOM 1390 O O . GLY A 1 183 ? -6.051 -4.902 9.68 1 94.75 183 GLY A O 1
ATOM 1391 N N . MET A 1 184 ? -7.035 -3.057 10.383 1 93 184 MET A N 1
ATOM 1392 C CA . MET A 1 184 ? -5.84 -2.586 11.078 1 93 184 MET A CA 1
ATOM 1393 C C . MET A 1 184 ? -5.758 -3.172 12.484 1 93 184 MET A C 1
ATOM 1395 O O . MET A 1 184 ? -6.785 -3.498 13.086 1 93 184 MET A O 1
ATOM 1399 N N . LEU A 1 185 ? -4.52 -3.281 12.922 1 90.88 185 LEU A N 1
ATOM 1400 C CA . LEU A 1 185 ? -4.344 -3.703 14.312 1 90.88 185 LEU A CA 1
ATOM 1401 C C . LEU A 1 185 ? -4.551 -2.531 15.266 1 90.88 185 LEU A C 1
ATOM 1403 O O . LEU A 1 185 ? -4.16 -1.402 14.961 1 90.88 185 LEU A O 1
ATOM 1407 N N . ASP A 1 186 ? -5.434 -2.633 16.188 1 71.06 186 ASP A N 1
ATOM 1408 C CA . ASP A 1 186 ? -5.637 -1.563 17.156 1 71.06 186 ASP A CA 1
ATOM 1409 C C . ASP A 1 186 ? -4.426 -1.425 18.078 1 71.06 186 ASP A C 1
ATOM 1411 O O . ASP A 1 186 ? -3.949 -0.314 18.328 1 71.06 186 ASP A O 1
ATOM 1415 N N . ASP A 1 187 ? -4.418 -2.32 19.125 1 61.28 187 ASP A N 1
ATOM 1416 C CA . ASP A 1 187 ? -3.535 -2.123 20.266 1 61.28 187 ASP A CA 1
ATOM 1417 C C . ASP A 1 187 ? -2.23 -2.898 20.094 1 61.28 187 ASP A C 1
ATOM 1419 O O . ASP A 1 187 ? -2.09 -3.689 19.156 1 61.28 187 ASP A O 1
ATOM 1423 N N . ASP A 1 188 ? -1.165 -2.43 20.922 1 57.03 188 ASP A N 1
ATOM 1424 C CA . ASP A 1 188 ? 0.243 -2.785 21.062 1 57.03 188 ASP A CA 1
ATOM 1425 C C . ASP A 1 188 ? 0.422 -4.301 21.125 1 57.03 188 ASP A C 1
ATOM 1427 O O . ASP A 1 188 ? 1.537 -4.793 21.312 1 57.03 188 ASP A O 1
ATOM 1431 N N . LYS A 1 189 ? -0.699 -5.012 20.953 1 60.22 189 LYS A N 1
ATOM 1432 C CA . LYS A 1 189 ? -0.334 -6.336 21.438 1 60.22 189 LYS A CA 1
ATOM 1433 C C . LYS A 1 189 ? 0.046 -7.262 20.281 1 60.22 189 LYS A C 1
ATOM 1435 O O . LYS A 1 189 ? 0.378 -8.43 20.5 1 60.22 189 LYS A O 1
ATOM 1440 N N . GLY A 1 190 ? 0.086 -6.816 19.094 1 72.81 190 GLY A N 1
ATOM 1441 C CA . GLY A 1 190 ? 0.673 -7.641 18.062 1 72.81 190 GLY A CA 1
ATOM 1442 C C . GLY A 1 190 ? -0.11 -8.914 17.781 1 72.81 190 GLY A C 1
ATOM 1443 O O . GLY A 1 190 ? 0.451 -9.906 17.328 1 72.81 190 GLY A O 1
ATOM 1444 N N . ASP A 1 191 ? -1.418 -8.992 18.172 1 87.44 191 ASP A N 1
ATOM 1445 C CA . ASP A 1 191 ? -2.23 -10.18 17.938 1 87.44 191 ASP A CA 1
ATOM 1446 C C . ASP A 1 191 ? -2.799 -10.195 16.531 1 87.44 191 ASP A C 1
ATOM 1448 O O . ASP A 1 191 ? -3.982 -9.922 16.328 1 87.44 191 ASP A O 1
ATOM 1452 N N . PHE A 1 192 ? -2.086 -10.75 15.594 1 92.06 192 PHE A N 1
ATOM 1453 C CA . PHE A 1 192 ? -2.451 -10.695 14.18 1 92.06 192 PHE A CA 1
ATOM 1454 C C . PHE A 1 192 ? -3.576 -11.672 13.875 1 92.06 192 PHE A C 1
ATOM 1456 O O . PHE A 1 192 ? -4.574 -11.305 13.25 1 92.06 192 PHE A O 1
ATOM 1463 N N . VAL A 1 193 ? -3.482 -12.859 14.344 1 93.62 193 VAL A N 1
ATOM 1464 C CA . VAL A 1 193 ? -4.477 -13.875 14 1 93.62 193 VAL A CA 1
ATOM 1465 C C . VAL A 1 193 ? -5.805 -13.547 14.672 1 93.62 193 VAL A C 1
ATOM 1467 O O . VAL A 1 193 ? -6.871 -13.695 14.07 1 93.62 193 VAL A O 1
ATOM 1470 N N . GLY A 1 194 ? -5.703 -13.148 15.969 1 93.12 194 GLY A N 1
ATOM 1471 C CA . GLY A 1 194 ? -6.914 -12.719 16.641 1 93.12 194 GLY A CA 1
ATOM 1472 C C . GLY A 1 194 ? -7.617 -11.57 15.945 1 93.12 194 GLY A C 1
ATOM 1473 O O . GLY A 1 194 ? -8.844 -11.57 15.82 1 93.12 194 GLY A O 1
ATOM 1474 N N . THR A 1 195 ? -6.871 -10.633 15.445 1 93.94 195 THR A N 1
ATOM 1475 C CA . THR A 1 195 ? -7.434 -9.508 14.703 1 93.94 195 THR A CA 1
ATOM 1476 C C . THR A 1 195 ? -8.086 -9.984 13.414 1 93.94 195 THR A C 1
ATOM 1478 O O . THR A 1 195 ? -9.195 -9.562 13.078 1 93.94 195 THR A O 1
ATOM 1481 N N . ALA A 1 196 ? -7.453 -10.906 12.75 1 95.44 196 ALA A N 1
ATOM 1482 C CA . ALA A 1 196 ? -7.977 -11.438 11.5 1 95.44 196 ALA A CA 1
ATOM 1483 C C . ALA A 1 196 ? -9.344 -12.086 11.703 1 95.44 196 ALA A C 1
ATOM 1485 O O . ALA A 1 196 ? -10.289 -11.805 10.969 1 95.44 196 ALA A O 1
ATOM 1486 N N . VAL A 1 197 ? -9.438 -12.867 12.703 1 95.62 197 VAL A N 1
ATOM 1487 C CA . VAL A 1 197 ? -10.672 -13.586 12.992 1 95.62 197 VAL A CA 1
ATOM 1488 C C . VAL A 1 197 ? -11.773 -12.594 13.359 1 95.62 197 VAL A C 1
ATOM 1490 O O . VAL A 1 197 ? -12.906 -12.711 12.891 1 95.62 197 VAL A O 1
ATOM 1493 N N . ARG A 1 198 ? -11.453 -11.594 14.133 1 93.88 198 ARG A N 1
ATOM 1494 C CA . ARG A 1 198 ? -12.43 -10.586 14.531 1 93.88 198 ARG A CA 1
ATOM 1495 C C . ARG A 1 198 ? -12.914 -9.789 13.328 1 93.88 198 ARG A C 1
ATOM 1497 O O . ARG A 1 198 ? -14.109 -9.5 13.211 1 93.88 198 ARG A O 1
ATOM 1504 N N . GLU A 1 199 ? -11.977 -9.414 12.414 1 94.81 199 GLU A N 1
ATOM 1505 C CA . GLU A 1 199 ? -12.352 -8.641 11.234 1 94.81 199 GLU A CA 1
ATOM 1506 C C . GLU A 1 199 ? -13.289 -9.438 10.328 1 94.81 199 GLU A C 1
ATOM 1508 O O . GLU A 1 199 ? -14.234 -8.883 9.766 1 94.81 199 GLU A O 1
ATOM 1513 N N . VAL A 1 200 ? -13.047 -10.719 10.203 1 96 200 VAL A N 1
ATOM 1514 C CA . VAL A 1 200 ? -13.898 -11.57 9.367 1 96 200 VAL A CA 1
ATOM 1515 C C . VAL A 1 200 ? -15.305 -11.633 9.961 1 96 200 VAL A C 1
ATOM 1517 O O . VAL A 1 200 ? -16.297 -11.531 9.234 1 96 200 VAL A O 1
ATOM 1520 N N . GLU A 1 201 ? -15.383 -11.773 11.234 1 94.88 201 GLU A N 1
ATOM 1521 C CA . GLU A 1 201 ? -16.688 -11.805 11.875 1 94.88 201 GLU A CA 1
ATOM 1522 C C . GLU A 1 201 ? -17.438 -10.484 11.672 1 94.88 201 GLU A C 1
ATOM 1524 O O . GLU A 1 201 ? -18.625 -10.477 11.352 1 94.88 201 GLU A O 1
ATOM 1529 N N . GLU A 1 202 ? -16.797 -9.398 11.797 1 93.5 202 GLU A N 1
ATOM 1530 C CA . GLU A 1 202 ? -17.406 -8.078 11.656 1 93.5 202 GLU A CA 1
ATOM 1531 C C . GLU A 1 202 ? -17.812 -7.809 10.211 1 93.5 202 GLU A C 1
ATOM 1533 O O . GLU A 1 202 ? -18.906 -7.301 9.961 1 93.5 202 GLU A O 1
ATOM 1538 N N . GLU A 1 203 ? -16.953 -8.195 9.227 1 94.5 203 GLU A N 1
ATOM 1539 C CA . GLU A 1 203 ? -17.141 -7.773 7.84 1 94.5 203 GLU A CA 1
ATOM 1540 C C . GLU A 1 203 ? -17.969 -8.797 7.066 1 94.5 203 GLU A C 1
ATOM 1542 O O . GLU A 1 203 ? -18.609 -8.453 6.062 1 94.5 203 GLU A O 1
ATOM 1547 N N . ILE A 1 204 ? -17.969 -10.055 7.465 1 94.44 204 ILE A N 1
ATOM 1548 C CA . ILE A 1 204 ? -18.594 -11.117 6.688 1 94.44 204 ILE A CA 1
ATOM 1549 C C . ILE A 1 204 ? -19.703 -11.781 7.516 1 94.44 204 ILE A C 1
ATOM 1551 O O . ILE A 1 204 ? -20.625 -12.383 6.965 1 94.44 204 ILE A O 1
ATOM 1555 N N . GLY A 1 205 ? -19.609 -11.797 8.797 1 90.88 205 GLY A N 1
ATOM 1556 C CA . GLY A 1 205 ? -20.578 -12.422 9.68 1 90.88 205 GLY A CA 1
ATOM 1557 C C . GLY A 1 205 ? -20.312 -13.891 9.914 1 90.88 205 GLY A C 1
ATOM 1558 O O . GLY A 1 205 ? -21.219 -14.633 10.32 1 90.88 205 GLY A O 1
ATOM 1559 N N . ILE A 1 206 ? -19.094 -14.344 9.586 1 89.88 206 ILE A N 1
ATOM 1560 C CA . ILE A 1 206 ? -18.719 -15.727 9.828 1 89.88 206 ILE A CA 1
ATOM 1561 C C . ILE A 1 206 ? -17.688 -15.789 10.953 1 89.88 206 ILE A C 1
ATOM 1563 O O . ILE A 1 206 ? -16.766 -14.977 11.016 1 89.88 206 ILE A O 1
ATOM 1567 N N . GLN A 1 207 ? -17.953 -16.688 11.812 1 90.25 207 GLN A N 1
ATOM 1568 C CA . GLN A 1 207 ? -17 -16.906 12.898 1 90.25 207 GLN A CA 1
ATOM 1569 C C . GLN A 1 207 ? -16.016 -18.016 12.531 1 90.25 207 GLN A C 1
ATOM 1571 O O . GLN A 1 207 ? -16.406 -19.172 12.359 1 90.25 207 GLN A O 1
ATOM 1576 N N . LEU A 1 208 ? -14.805 -17.656 12.43 1 92.12 208 LEU A N 1
ATOM 1577 C CA . LEU A 1 208 ? -13.742 -18.609 12.148 1 92.12 208 LEU A CA 1
ATOM 1578 C C . LEU A 1 208 ? -13.023 -19.016 13.43 1 92.12 208 LEU A C 1
ATOM 1580 O O . LEU A 1 208 ? -12.977 -18.25 14.391 1 92.12 208 LEU A O 1
ATOM 1584 N N . ARG A 1 209 ? -12.516 -20.25 13.438 1 90.62 209 ARG A N 1
ATOM 1585 C CA . ARG A 1 209 ? -11.703 -20.703 14.562 1 90.62 209 ARG A CA 1
ATOM 1586 C C . ARG A 1 209 ? -10.219 -20.422 14.312 1 90.62 209 ARG A C 1
ATOM 1588 O O . ARG A 1 209 ? -9.719 -20.625 13.203 1 90.62 209 ARG A O 1
ATOM 1595 N N . LEU A 1 210 ? -9.539 -19.984 15.328 1 91.31 210 LEU A N 1
ATOM 1596 C CA . LEU A 1 210 ? -8.133 -19.641 15.242 1 91.31 210 LEU A CA 1
ATOM 1597 C C . LEU A 1 210 ? -7.309 -20.812 14.727 1 91.31 210 LEU A C 1
ATOM 1599 O O . LEU A 1 210 ? -6.387 -20.625 13.922 1 91.31 210 LEU A O 1
ATOM 1603 N N . GLU A 1 211 ? -7.668 -22 15.102 1 90.69 211 GLU A N 1
ATOM 1604 C CA . GLU A 1 211 ? -6.887 -23.203 14.805 1 90.69 211 GLU A CA 1
ATOM 1605 C C . GLU A 1 211 ? -7 -23.578 13.336 1 90.69 211 GLU A C 1
ATOM 1607 O O . GLU A 1 211 ? -6.184 -24.359 12.82 1 90.69 211 GLU A O 1
ATOM 1612 N N . ASP A 1 212 ? -7.965 -23.031 12.711 1 92.44 212 ASP A N 1
ATOM 1613 C CA . ASP A 1 212 ? -8.195 -23.391 11.312 1 92.44 212 ASP A CA 1
ATOM 1614 C C . ASP A 1 212 ? -7.508 -22.391 10.383 1 92.44 212 ASP A C 1
ATOM 1616 O O . ASP A 1 212 ? -7.531 -22.562 9.156 1 92.44 212 ASP A O 1
ATOM 1620 N N . MET A 1 213 ? -6.875 -21.438 10.992 1 96.12 213 MET A N 1
ATOM 1621 C CA . MET A 1 213 ? -6.23 -20.391 10.195 1 96.12 213 MET A CA 1
ATOM 1622 C C . MET A 1 213 ? -4.812 -20.797 9.812 1 96.12 213 MET A C 1
ATOM 1624 O O . MET A 1 213 ? -4.09 -21.375 10.617 1 96.12 213 MET A O 1
ATOM 1628 N N . VAL A 1 214 ? -4.445 -20.531 8.586 1 97.5 214 VAL A N 1
ATOM 1629 C CA . VAL A 1 214 ? -3.074 -20.703 8.125 1 97.5 214 VAL A CA 1
ATOM 1630 C C . VAL A 1 214 ? -2.414 -19.328 7.953 1 97.5 214 VAL A C 1
ATOM 1632 O O . VAL A 1 214 ? -2.959 -18.453 7.277 1 97.5 214 VAL A O 1
ATOM 1635 N N . ASP A 1 215 ? -1.273 -19.141 8.578 1 97.94 215 ASP A N 1
ATOM 1636 C CA . ASP A 1 215 ? -0.505 -17.922 8.414 1 97.94 215 ASP A CA 1
ATOM 1637 C C . ASP A 1 215 ? 0.318 -17.953 7.129 1 97.94 215 ASP A C 1
ATOM 1639 O O . ASP A 1 215 ? 1.431 -18.484 7.113 1 97.94 215 ASP A O 1
ATOM 1643 N N . LEU A 1 216 ? -0.202 -17.328 6.039 1 98.69 216 LEU A N 1
ATOM 1644 C CA . LEU A 1 216 ? 0.475 -17.344 4.746 1 98.69 216 LEU A CA 1
ATOM 1645 C C . LEU A 1 216 ? 1.798 -16.594 4.82 1 98.69 216 LEU A C 1
ATOM 1647 O O . LEU A 1 216 ? 2.795 -17.016 4.238 1 98.69 216 LEU A O 1
ATOM 1651 N N . THR A 1 217 ? 1.824 -15.445 5.527 1 98.56 217 THR A N 1
ATOM 1652 C CA . THR A 1 217 ? 3.039 -14.641 5.621 1 98.56 217 THR A CA 1
ATOM 1653 C C . THR A 1 217 ? 4.082 -15.344 6.496 1 98.56 217 THR A C 1
ATOM 1655 O O . THR A 1 217 ? 5.262 -14.992 6.461 1 98.56 217 THR A O 1
ATOM 1658 N N . GLY A 1 218 ? 3.643 -16.328 7.238 1 97.88 218 GLY A N 1
ATOM 1659 C CA . GLY A 1 218 ? 4.57 -17.141 8 1 97.88 218 GLY A CA 1
ATOM 1660 C C . GLY A 1 218 ? 5.508 -17.953 7.125 1 97.88 218 GLY A C 1
ATOM 1661 O O . GLY A 1 218 ? 6.535 -18.453 7.598 1 97.88 218 GLY A O 1
ATOM 1662 N N . PHE A 1 219 ? 5.164 -18.125 5.844 1 98.25 219 PHE A N 1
ATOM 1663 C CA . PHE A 1 219 ? 5.984 -18.906 4.922 1 98.25 219 PHE A CA 1
ATOM 1664 C C . PHE A 1 219 ? 7.129 -18.047 4.375 1 98.25 219 PHE A C 1
ATOM 1666 O O . PHE A 1 219 ? 8.047 -18.578 3.736 1 98.25 219 PHE A O 1
ATOM 1673 N N . LEU A 1 220 ? 7.098 -16.688 4.547 1 98.31 220 LEU A N 1
ATOM 1674 C CA . LEU A 1 220 ? 8.18 -15.82 4.098 1 98.31 220 LEU A CA 1
ATOM 1675 C C . LEU A 1 220 ? 9.438 -16.047 4.922 1 98.31 220 LEU A C 1
ATOM 1677 O O . LEU A 1 220 ? 9.367 -16.562 6.039 1 98.31 220 LEU A O 1
ATOM 1681 N N . ASP A 1 221 ? 10.562 -15.672 4.348 1 97.56 221 ASP A N 1
ATOM 1682 C CA . ASP A 1 221 ? 11.812 -15.742 5.094 1 97.56 221 ASP A CA 1
ATOM 1683 C C . ASP A 1 221 ? 11.781 -14.82 6.309 1 97.56 221 ASP A C 1
ATOM 1685 O O . ASP A 1 221 ? 11.18 -13.742 6.262 1 97.56 221 ASP A O 1
ATOM 1689 N N . GLN A 1 222 ? 12.531 -15.18 7.312 1 95.5 222 GLN A N 1
ATOM 1690 C CA . GLN A 1 222 ? 12.562 -14.422 8.562 1 95.5 222 GLN A CA 1
ATOM 1691 C C . GLN A 1 222 ? 13.07 -13 8.328 1 95.5 222 GLN A C 1
ATOM 1693 O O . GLN A 1 222 ? 12.695 -12.07 9.047 1 95.5 222 GLN A O 1
ATOM 1698 N N . SER A 1 223 ? 13.852 -12.828 7.359 1 92.62 223 SER A N 1
ATOM 1699 C CA . SER A 1 223 ? 14.422 -11.523 7.055 1 92.62 223 SER A CA 1
ATOM 1700 C C . SER A 1 223 ? 13.336 -10.531 6.645 1 92.62 223 SER A C 1
ATOM 1702 O O . SER A 1 223 ? 13.555 -9.32 6.691 1 92.62 223 SER A O 1
ATOM 1704 N N . THR A 1 224 ? 12.156 -11.047 6.27 1 95.62 224 THR A N 1
ATOM 1705 C CA . THR A 1 224 ? 11.047 -10.188 5.863 1 95.62 224 THR A CA 1
ATOM 1706 C C . THR A 1 224 ? 10.234 -9.75 7.074 1 95.62 224 THR A C 1
ATOM 1708 O O . THR A 1 224 ? 9.32 -8.922 6.953 1 95.62 224 THR A O 1
ATOM 1711 N N . GLY A 1 225 ? 10.523 -10.32 8.227 1 94.19 225 GLY A N 1
ATOM 1712 C CA . GLY A 1 225 ? 9.672 -10.117 9.391 1 94.19 225 GLY A CA 1
ATOM 1713 C C . GLY A 1 225 ? 8.312 -10.773 9.258 1 94.19 225 GLY A C 1
ATOM 1714 O O . GLY A 1 225 ? 7.391 -10.453 10.016 1 94.19 225 GLY A O 1
ATOM 1715 N N . CYS A 1 226 ? 8.117 -11.562 8.273 1 97 226 CYS A N 1
ATOM 1716 C CA . CYS A 1 226 ? 6.871 -12.273 8 1 97 226 CYS A CA 1
ATOM 1717 C C . CYS A 1 226 ? 5.719 -11.289 7.828 1 97 226 CYS A C 1
ATOM 1719 O O . CYS A 1 226 ? 4.629 -11.508 8.367 1 97 226 CYS A O 1
ATOM 1721 N N . ARG A 1 227 ? 6.027 -10.211 7.168 1 97.44 227 ARG A N 1
ATOM 1722 C CA . ARG A 1 227 ? 5.051 -9.195 6.793 1 97.44 227 ARG A CA 1
ATOM 1723 C C . ARG A 1 227 ? 5.266 -8.734 5.355 1 97.44 227 ARG A C 1
ATOM 1725 O O . ARG A 1 227 ? 6.352 -8.922 4.793 1 97.44 227 ARG A O 1
ATOM 1732 N N . VAL A 1 228 ? 4.238 -8.258 4.797 1 98.69 228 VAL A N 1
ATOM 1733 C CA . VAL A 1 228 ? 4.328 -7.688 3.457 1 98.69 228 VAL A CA 1
ATOM 1734 C C . VAL A 1 228 ? 4.051 -6.188 3.512 1 98.69 228 VAL A C 1
ATOM 1736 O O . VAL A 1 228 ? 3.145 -5.742 4.219 1 98.69 228 VAL A O 1
ATOM 1739 N N . PHE A 1 229 ? 4.832 -5.422 2.77 1 98.75 229 PHE A N 1
ATOM 1740 C CA . PHE A 1 229 ? 4.715 -3.967 2.762 1 98.75 229 PHE A CA 1
ATOM 1741 C C . PHE A 1 229 ? 4.195 -3.473 1.416 1 98.75 229 PHE A C 1
ATOM 1743 O O . PHE A 1 229 ? 4.914 -3.518 0.415 1 98.75 229 PHE A O 1
ATOM 1750 N N . PRO A 1 230 ? 3.016 -2.951 1.375 1 98.25 230 PRO A N 1
ATOM 1751 C CA . PRO A 1 230 ? 2.365 -2.619 0.106 1 98.25 230 PRO A CA 1
ATOM 1752 C C . PRO A 1 230 ? 2.916 -1.344 -0.525 1 98.25 230 PRO A C 1
ATOM 1754 O O . PRO A 1 230 ? 2.938 -1.216 -1.752 1 98.25 230 PRO A O 1
ATOM 1757 N N . SER A 1 231 ? 3.275 -0.365 0.234 1 97.88 231 SER A N 1
ATOM 1758 C CA . SER A 1 231 ? 3.736 0.926 -0.265 1 97.88 231 SER A CA 1
ATOM 1759 C C . SER A 1 231 ? 4.914 1.444 0.552 1 97.88 231 SER A C 1
ATOM 1761 O O . SER A 1 231 ? 4.84 2.52 1.149 1 97.88 231 SER A O 1
ATOM 1763 N N . PRO A 1 232 ? 6.027 0.768 0.443 1 97.75 232 PRO A N 1
ATOM 1764 C CA . PRO A 1 232 ? 7.141 1.07 1.346 1 97.75 232 PRO A CA 1
ATOM 1765 C C . PRO A 1 232 ? 7.777 2.428 1.062 1 97.75 232 PRO A C 1
ATOM 1767 O O . PRO A 1 232 ? 8.547 2.938 1.883 1 97.75 232 PRO A O 1
ATOM 1770 N N . GLY A 1 233 ? 7.535 3.01 -0.029 1 96.19 233 GLY A N 1
ATOM 1771 C CA . GLY A 1 233 ? 8.094 4.316 -0.344 1 96.19 233 GLY A CA 1
ATOM 1772 C C . GLY A 1 233 ? 7.406 5.449 0.394 1 96.19 233 GLY A C 1
ATOM 1773 O O . GLY A 1 233 ? 7.922 6.566 0.444 1 96.19 233 GLY A O 1
ATOM 1774 N N . GLY A 1 234 ? 6.25 5.117 1.016 1 97.44 234 GLY A N 1
ATOM 1775 C CA . GLY A 1 234 ? 5.539 6.207 1.662 1 97.44 234 GLY A CA 1
ATOM 1776 C C . GLY A 1 234 ? 4.828 5.785 2.936 1 97.44 234 GLY A C 1
ATOM 1777 O O . GLY A 1 234 ? 4.402 6.633 3.725 1 97.44 234 GLY A O 1
ATOM 1778 N N . CYS A 1 235 ? 4.719 4.527 3.133 1 98.19 235 CYS A N 1
ATOM 1779 C CA . CYS A 1 235 ? 3.848 4.039 4.195 1 98.19 235 CYS A CA 1
ATOM 1780 C C . CYS A 1 235 ? 4.508 2.9 4.961 1 98.19 235 CYS A C 1
ATOM 1782 O O . CYS A 1 235 ? 5.199 2.068 4.371 1 98.19 235 CYS A O 1
ATOM 1784 N N . ASP A 1 236 ? 4.207 2.832 6.262 1 97.69 236 ASP A N 1
ATOM 1785 C CA . ASP A 1 236 ? 4.828 1.84 7.133 1 97.69 236 ASP A CA 1
ATOM 1786 C C . ASP A 1 236 ? 3.988 0.567 7.203 1 97.69 236 ASP A C 1
ATOM 1788 O O . ASP A 1 236 ? 4.344 -0.38 7.906 1 97.69 236 ASP A O 1
ATOM 1792 N N . GLU A 1 237 ? 2.887 0.529 6.566 1 97.69 237 GLU A N 1
ATOM 1793 C CA . GLU A 1 237 ? 1.903 -0.541 6.719 1 97.69 237 GLU A CA 1
ATOM 1794 C C . GLU A 1 237 ? 2.529 -1.906 6.453 1 97.69 237 GLU A C 1
ATOM 1796 O O . GLU A 1 237 ? 2.992 -2.178 5.344 1 97.69 237 GLU A O 1
ATOM 1801 N N . GLY A 1 238 ? 2.623 -2.754 7.492 1 97.25 238 GLY A N 1
ATOM 1802 C CA . GLY A 1 238 ? 2.984 -4.156 7.363 1 97.25 238 GLY A CA 1
ATOM 1803 C C . GLY A 1 238 ? 1.796 -5.09 7.477 1 97.25 238 GLY A C 1
ATOM 1804 O O . GLY A 1 238 ? 1.11 -5.109 8.5 1 97.25 238 GLY A O 1
ATOM 1805 N N . ILE A 1 239 ? 1.57 -5.941 6.508 1 98.44 239 ILE A N 1
ATOM 1806 C CA . ILE A 1 239 ? 0.345 -6.73 6.445 1 98.44 239 ILE A CA 1
ATOM 1807 C C . ILE A 1 239 ? 0.661 -8.195 6.734 1 98.44 239 ILE A C 1
ATOM 1809 O O . ILE A 1 239 ? 1.592 -8.766 6.156 1 98.44 239 ILE A O 1
ATOM 1813 N N . GLY A 1 240 ? -0.058 -8.766 7.676 1 98.31 240 GLY A N 1
ATOM 1814 C CA . GLY A 1 240 ? -0.147 -10.211 7.809 1 98.31 240 GLY A CA 1
ATOM 1815 C C . GLY A 1 240 ? -1.273 -10.82 6.996 1 98.31 240 GLY A C 1
ATOM 1816 O O . GLY A 1 240 ? -2.396 -10.305 7.004 1 98.31 240 GLY A O 1
ATOM 1817 N N . LEU A 1 241 ? -0.958 -11.867 6.266 1 98.81 241 LEU A N 1
ATOM 1818 C CA . LEU A 1 241 ? -1.948 -12.531 5.422 1 98.81 241 LEU A CA 1
ATOM 1819 C C . LEU A 1 241 ? -2.266 -13.93 5.949 1 98.81 241 LEU A C 1
ATOM 1821 O O . LEU A 1 241 ? -1.356 -14.695 6.262 1 98.81 241 LEU A O 1
ATOM 1825 N N . PHE A 1 242 ? -3.543 -14.211 5.953 1 98.62 242 PHE A N 1
ATOM 1826 C CA . PHE A 1 242 ? -4.004 -15.492 6.473 1 98.62 242 PHE A CA 1
ATOM 1827 C C . PHE A 1 242 ? -4.93 -16.188 5.477 1 98.62 242 PHE A C 1
ATOM 1829 O O . PHE A 1 242 ? -5.492 -15.531 4.59 1 98.62 242 PHE A O 1
ATOM 1836 N N . LEU A 1 243 ? -5.031 -17.484 5.656 1 98.5 243 LEU A N 1
ATOM 1837 C CA . LEU A 1 243 ? -5.867 -18.344 4.812 1 98.5 243 LEU A CA 1
ATOM 1838 C C . LEU A 1 243 ? -6.801 -19.188 5.664 1 98.5 243 LEU A C 1
ATOM 1840 O O . LEU A 1 243 ? -6.383 -19.75 6.684 1 98.5 243 LEU A O 1
ATOM 1844 N N . TYR A 1 244 ? -8.008 -19.156 5.316 1 97.56 244 TYR A N 1
ATOM 1845 C CA . TYR A 1 244 ? -8.977 -20.125 5.816 1 97.56 244 TYR A CA 1
ATOM 1846 C C . TYR A 1 244 ? -9.539 -20.969 4.68 1 97.56 244 TYR A C 1
ATOM 1848 O O . TYR A 1 244 ? -9.922 -20.453 3.635 1 97.56 244 TYR A O 1
ATOM 1856 N N . ARG A 1 245 ? -9.57 -22.266 4.871 1 96.38 245 ARG A N 1
ATOM 1857 C CA . ARG A 1 245 ? -10.195 -23.203 3.943 1 96.38 245 ARG A CA 1
ATOM 1858 C C . ARG A 1 245 ? -11.266 -24.031 4.637 1 96.38 245 ARG A C 1
ATOM 1860 O O . ARG A 1 245 ? -11.039 -24.578 5.723 1 96.38 245 ARG A O 1
ATOM 1867 N N . GLY A 1 246 ? -12.43 -24.016 4 1 93.94 246 GLY A N 1
ATOM 1868 C CA . GLY A 1 246 ? -13.523 -24.812 4.547 1 93.94 246 GLY A CA 1
ATOM 1869 C C . GLY A 1 246 ? -14.531 -25.234 3.502 1 93.94 246 GLY A C 1
ATOM 1870 O O . GLY A 1 246 ? -14.414 -24.875 2.33 1 93.94 246 GLY A O 1
ATOM 1871 N N . SER A 1 247 ? -15.43 -26.078 3.936 1 94.44 247 SER A N 1
ATOM 1872 C CA . SER A 1 247 ? -16.547 -26.5 3.1 1 94.44 247 SER A CA 1
ATOM 1873 C C . SER A 1 247 ? -17.797 -25.688 3.404 1 94.44 247 SER A C 1
ATOM 1875 O O . SER A 1 247 ? -18 -25.234 4.535 1 94.44 247 SER A O 1
ATOM 1877 N N . ALA A 1 248 ? -18.516 -25.438 2.354 1 94.44 248 ALA A N 1
ATOM 1878 C CA . ALA A 1 248 ? -19.781 -24.734 2.506 1 94.44 248 ALA A CA 1
ATOM 1879 C C . ALA A 1 248 ? -20.859 -25.344 1.612 1 94.44 248 ALA A C 1
ATOM 1881 O O . ALA A 1 248 ? -20.562 -25.844 0.529 1 94.44 248 ALA A O 1
ATOM 1882 N N . SER A 1 249 ? -22.109 -25.297 2.088 1 95.94 249 SER A N 1
ATOM 1883 C CA . SER A 1 249 ? -23.234 -25.703 1.272 1 95.94 249 SER A CA 1
ATOM 1884 C C . SER A 1 249 ? -23.625 -24.641 0.257 1 95.94 249 SER A C 1
ATOM 1886 O O . SER A 1 249 ? -23.188 -23.484 0.369 1 95.94 249 SER A O 1
ATOM 1888 N N . LYS A 1 250 ? -24.391 -25.078 -0.671 1 96.5 250 LYS A N 1
ATOM 1889 C CA . LYS A 1 250 ? -24.922 -24.109 -1.639 1 96.5 250 LYS A CA 1
ATOM 1890 C C . LYS A 1 250 ? -25.734 -23.031 -0.946 1 96.5 250 LYS A C 1
ATOM 1892 O O . LYS A 1 250 ? -25.719 -21.875 -1.358 1 96.5 250 LYS A O 1
ATOM 1897 N N . GLU A 1 251 ? -26.422 -23.453 0.081 1 95.69 251 GLU A N 1
ATOM 1898 C CA . GLU A 1 251 ? -27.25 -22.516 0.845 1 95.69 251 GLU A CA 1
ATOM 1899 C C . GLU A 1 251 ? -26.391 -21.469 1.545 1 95.69 251 GLU A C 1
ATOM 1901 O O . GLU A 1 251 ? -26.719 -20.281 1.543 1 95.69 251 GLU A O 1
ATOM 1906 N N . THR A 1 252 ? -25.344 -21.906 2.084 1 94.06 252 THR A N 1
ATOM 1907 C CA . THR A 1 252 ? -24.438 -20.984 2.77 1 94.06 252 THR A CA 1
ATOM 1908 C C . THR A 1 252 ? -23.844 -19.969 1.794 1 94.06 252 THR A C 1
ATOM 1910 O O . THR A 1 252 ? -23.766 -18.781 2.104 1 94.06 252 THR A O 1
ATOM 1913 N N . ILE A 1 253 ? -23.469 -20.453 0.638 1 95.88 253 ILE A N 1
ATOM 1914 C CA . ILE A 1 253 ? -22.906 -19.578 -0.389 1 95.88 253 ILE A CA 1
ATOM 1915 C C . ILE A 1 253 ? -23.938 -18.531 -0.807 1 95.88 253 ILE A C 1
ATOM 1917 O O . ILE A 1 253 ? -23.625 -17.344 -0.927 1 95.88 253 ILE A O 1
ATOM 1921 N N . ALA A 1 254 ? -25.109 -19 -0.952 1 95.69 254 ALA A N 1
ATOM 1922 C CA . ALA A 1 254 ? -26.203 -18.109 -1.347 1 95.69 254 ALA A CA 1
ATOM 1923 C C . ALA A 1 254 ? -26.469 -17.062 -0.268 1 95.69 254 ALA A C 1
ATOM 1925 O O . ALA A 1 254 ? -26.781 -15.906 -0.576 1 95.69 254 ALA A O 1
ATOM 1926 N N . GLU A 1 255 ? -26.391 -17.453 0.933 1 95 255 GLU A N 1
ATOM 1927 C CA . GLU A 1 255 ? -26.625 -16.562 2.057 1 95 255 GLU A CA 1
ATOM 1928 C C . GLU A 1 255 ? -25.531 -15.492 2.15 1 95 255 GLU A C 1
ATOM 1930 O O . GLU A 1 255 ? -25.797 -14.359 2.545 1 95 255 GLU A O 1
ATOM 1935 N N . LEU A 1 256 ? -24.375 -15.867 1.834 1 95.44 256 LEU A N 1
ATOM 1936 C CA . LEU A 1 256 ? -23.25 -14.945 1.895 1 95.44 256 LEU A CA 1
ATOM 1937 C C . LEU A 1 256 ? -23.328 -13.914 0.769 1 95.44 256 LEU A C 1
ATOM 1939 O O . LEU A 1 256 ? -23.062 -12.734 0.983 1 95.44 256 LEU A O 1
ATOM 1943 N N . GLN A 1 257 ? -23.734 -14.367 -0.391 1 95.62 257 GLN A N 1
ATOM 1944 C CA . GLN A 1 257 ? -23.75 -13.508 -1.57 1 95.62 257 GLN A CA 1
ATOM 1945 C C . GLN A 1 257 ? -24.688 -12.32 -1.374 1 95.62 257 GLN A C 1
ATOM 1947 O O . GLN A 1 257 ? -25.891 -12.5 -1.199 1 95.62 257 GLN A O 1
ATOM 1952 N N . GLY A 1 258 ? -24.109 -11.125 -1.347 1 93.94 258 GLY A N 1
ATOM 1953 C CA . GLY A 1 258 ? -24.906 -9.906 -1.285 1 93.94 258 GLY A CA 1
ATOM 1954 C C . GLY A 1 258 ? -25.219 -9.477 0.133 1 93.94 258 GLY A C 1
ATOM 1955 O O . GLY A 1 258 ? -25.828 -8.422 0.345 1 93.94 258 GLY A O 1
ATOM 1956 N N . LYS A 1 259 ? -24.781 -10.242 1.037 1 93.5 259 LYS A N 1
ATOM 1957 C CA . LYS A 1 259 ? -25.031 -9.891 2.434 1 93.5 259 LYS A CA 1
ATOM 1958 C C . LYS A 1 259 ? -24.422 -8.531 2.77 1 93.5 259 LYS A C 1
ATOM 1960 O O . LYS A 1 259 ? -23.297 -8.234 2.354 1 93.5 259 LYS A O 1
ATOM 1965 N N . GLU A 1 260 ? -25.219 -7.734 3.389 1 91.25 260 GLU A N 1
ATOM 1966 C CA . GLU A 1 260 ? -24.734 -6.434 3.846 1 91.25 260 GLU A CA 1
ATOM 1967 C C . GLU A 1 260 ? -24.312 -6.488 5.312 1 91.25 260 GLU A C 1
ATOM 1969 O O . GLU A 1 260 ? -25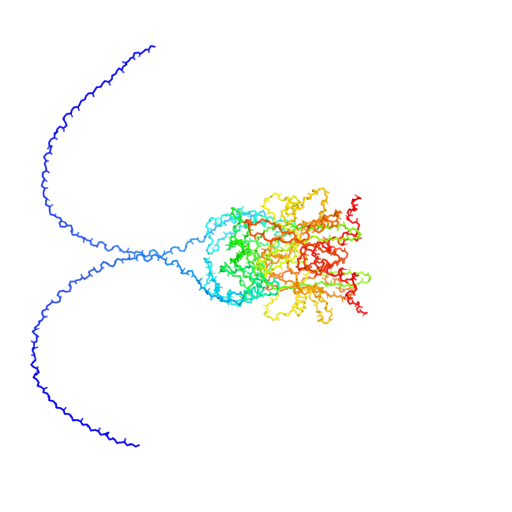.031 -7.039 6.148 1 91.25 260 GLU A O 1
ATOM 1974 N N . THR A 1 261 ? -23.109 -6.051 5.586 1 89.88 261 THR A N 1
ATOM 1975 C CA . THR A 1 261 ? -22.516 -6.117 6.918 1 89.88 261 THR A CA 1
ATOM 1976 C C . THR A 1 261 ? -21.719 -4.852 7.215 1 89.88 261 THR A C 1
ATOM 1978 O O . THR A 1 261 ? -21.891 -3.832 6.543 1 89.88 261 THR A O 1
ATOM 1981 N N . GLY A 1 262 ? -20.922 -4.895 8.297 1 83.88 262 GLY A N 1
ATOM 1982 C CA . GLY A 1 262 ? -20.109 -3.762 8.688 1 83.88 262 GLY A CA 1
ATOM 1983 C C . GLY A 1 262 ? -20.672 -2.99 9.867 1 83.88 262 GLY A C 1
ATOM 1984 O O . GLY A 1 262 ? -21.844 -3.137 10.203 1 83.88 262 GLY A O 1
ATOM 1985 N N . LEU A 1 263 ? -19.781 -2.26 10.438 1 80 263 LEU A N 1
ATOM 1986 C CA . LEU A 1 263 ? -20.203 -1.396 11.539 1 80 263 LEU A CA 1
ATOM 1987 C C . LEU A 1 263 ? -20.828 -0.11 11.008 1 80 263 LEU A C 1
ATOM 1989 O O . LEU A 1 263 ? -20.141 0.899 10.844 1 80 263 LEU A O 1
ATOM 1993 N N . ARG A 1 264 ? -22.078 -0.055 10.883 1 77.31 264 ARG A N 1
ATOM 1994 C CA . ARG A 1 264 ? -22.812 1.051 10.266 1 77.31 264 ARG A CA 1
ATOM 1995 C C . ARG A 1 264 ? -22.594 2.348 11.039 1 77.31 264 ARG A C 1
ATOM 1997 O O . ARG A 1 264 ? -22.5 3.424 10.445 1 77.31 264 ARG A O 1
ATOM 2004 N N . ASP A 1 265 ? -22.406 2.186 12.297 1 78.44 265 ASP A N 1
ATOM 2005 C CA . ASP A 1 265 ? -22.203 3.357 13.141 1 78.44 265 ASP A CA 1
ATOM 2006 C C . ASP A 1 265 ? -20.859 4.031 12.828 1 78.44 265 ASP A C 1
ATOM 2008 O O . ASP A 1 265 ? -20.672 5.203 13.156 1 78.44 265 ASP A O 1
ATOM 2012 N N . HIS A 1 266 ? -20.109 3.285 12.172 1 78.69 266 HIS A N 1
ATOM 2013 C CA . HIS A 1 266 ? -18.797 3.832 11.836 1 78.69 266 HIS A CA 1
ATOM 2014 C C . HIS A 1 266 ? -18.703 4.16 10.352 1 78.69 266 HIS A C 1
ATOM 2016 O O . HIS A 1 266 ? -17.594 4.383 9.828 1 78.69 266 HIS A O 1
ATOM 2022 N N . GLY A 1 267 ? -19.906 4.086 9.711 1 79.06 267 GLY A N 1
ATOM 2023 C CA . GLY A 1 267 ? -19.922 4.426 8.297 1 79.06 267 GLY A CA 1
ATOM 2024 C C . GLY A 1 267 ? -19.359 3.328 7.41 1 79.06 267 GLY A C 1
ATOM 2025 O O . GLY A 1 267 ? -18.953 3.584 6.273 1 79.06 267 GLY A O 1
ATOM 2026 N N . GLU A 1 268 ? -19.234 2.184 7.984 1 82.38 268 GLU A N 1
ATOM 2027 C CA . GLU A 1 268 ? -18.734 1.053 7.211 1 82.38 268 GLU A CA 1
ATOM 2028 C C . GLU A 1 268 ? -19.859 0.347 6.465 1 82.38 268 GLU A C 1
ATOM 2030 O O . GLU A 1 268 ? -20.703 -0.299 7.078 1 82.38 268 GLU A O 1
ATOM 2035 N N . LEU A 1 269 ? -19.938 0.503 5.145 1 84.94 269 LEU A N 1
ATOM 2036 C CA . LEU A 1 269 ? -20.891 -0.119 4.238 1 84.94 269 LEU A CA 1
ATOM 2037 C C . LEU A 1 269 ? -20.234 -1.239 3.439 1 84.94 269 LEU A C 1
ATOM 2039 O O . LEU A 1 269 ? -19.516 -0.979 2.479 1 84.94 269 LEU A O 1
ATOM 2043 N N . ILE A 1 270 ? -20.547 -2.428 3.904 1 92.81 270 ILE A N 1
ATOM 2044 C CA . ILE A 1 270 ? -19.875 -3.582 3.318 1 92.81 270 ILE A CA 1
ATOM 2045 C C . ILE A 1 270 ? -20.906 -4.516 2.688 1 92.81 270 ILE A C 1
ATOM 2047 O O . ILE A 1 270 ? -21.969 -4.746 3.256 1 92.81 270 ILE A O 1
ATOM 2051 N N . LYS A 1 271 ? -20.672 -4.895 1.513 1 95 271 LYS A N 1
ATOM 2052 C CA . LYS A 1 271 ? -21.438 -5.938 0.844 1 95 271 LYS A CA 1
ATOM 2053 C C . LYS A 1 271 ? -20.562 -7.148 0.528 1 95 271 LYS A C 1
ATOM 2055 O O . LYS A 1 271 ? -19.484 -7.008 -0.039 1 95 271 LYS A O 1
ATOM 2060 N N . VAL A 1 272 ? -21.031 -8.312 0.874 1 97.81 272 VAL A N 1
ATOM 2061 C CA . VAL A 1 272 ? -20.25 -9.531 0.7 1 97.81 272 VAL A CA 1
ATOM 2062 C C . VAL A 1 272 ? -20.453 -10.07 -0.715 1 97.81 272 VAL A C 1
ATOM 2064 O O . VAL A 1 272 ? -21.562 -10.047 -1.246 1 97.81 272 VAL A O 1
ATOM 2067 N N . HIS A 1 273 ? -19.391 -10.555 -1.315 1 98 273 HIS A N 1
ATOM 2068 C CA . HIS A 1 273 ? -19.391 -11.211 -2.619 1 98 273 HIS A CA 1
ATOM 2069 C C . HIS A 1 273 ? -18.703 -12.57 -2.549 1 98 273 HIS A C 1
ATOM 2071 O O . HIS A 1 273 ? -17.688 -12.719 -1.853 1 98 273 HIS A O 1
ATOM 2077 N N . VAL A 1 274 ? -19.266 -13.477 -3.213 1 98.12 274 VAL A N 1
ATOM 2078 C CA . VAL A 1 274 ? -18.641 -14.789 -3.383 1 98.12 274 VAL A CA 1
ATOM 2079 C C . VAL A 1 274 ? -18.312 -15.016 -4.859 1 98.12 274 VAL A C 1
ATOM 2081 O O . VAL A 1 274 ? -19.188 -14.914 -5.719 1 98.12 274 VAL A O 1
ATOM 2084 N N . VAL A 1 275 ? -17.047 -15.297 -5.148 1 98.19 275 VAL A N 1
ATOM 2085 C CA . VAL A 1 275 ? -16.625 -15.461 -6.535 1 98.19 275 VAL A CA 1
ATOM 2086 C C . VAL A 1 275 ? -15.828 -16.766 -6.684 1 98.19 275 VAL A C 1
ATOM 2088 O O . VAL A 1 275 ? -15.148 -17.188 -5.75 1 98.19 275 VAL A O 1
ATOM 2091 N N . PRO A 1 276 ? -15.938 -17.422 -7.859 1 98.25 276 PRO A N 1
ATOM 2092 C CA . PRO A 1 276 ? -15.047 -18.562 -8.062 1 98.25 276 PRO A CA 1
ATOM 2093 C C . PRO A 1 276 ? -13.57 -18.219 -7.902 1 98.25 276 PRO A C 1
ATOM 2095 O O . PRO A 1 276 ? -13.133 -17.156 -8.375 1 98.25 276 PRO A O 1
ATOM 2098 N N . TYR A 1 277 ? -12.82 -19.078 -7.199 1 98.38 277 TYR A N 1
ATOM 2099 C CA . TYR A 1 277 ? -11.414 -18.828 -6.93 1 98.38 277 TYR A CA 1
ATOM 2100 C C . TYR A 1 277 ? -10.641 -18.609 -8.227 1 98.38 277 TYR A C 1
ATOM 2102 O O . TYR A 1 277 ? -9.766 -17.75 -8.305 1 98.38 277 TYR A O 1
ATOM 2110 N N . GLU A 1 278 ? -10.969 -19.297 -9.258 1 97.5 278 GLU A N 1
ATOM 2111 C CA . GLU A 1 278 ? -10.25 -19.219 -10.523 1 97.5 278 GLU A CA 1
ATOM 2112 C C . GLU A 1 278 ? -10.391 -17.844 -11.164 1 97.5 278 GLU A C 1
ATOM 2114 O O . GLU A 1 278 ? -9.562 -17.453 -11.992 1 97.5 278 GLU A O 1
ATOM 2119 N N . LYS A 1 279 ? -11.406 -17.078 -10.734 1 98 279 LYS A N 1
ATOM 2120 C CA . LYS A 1 279 ? -11.656 -15.758 -11.305 1 98 279 LYS A CA 1
ATOM 2121 C C . LYS A 1 279 ? -11.172 -14.656 -10.375 1 98 279 LYS A C 1
ATOM 2123 O O . LYS A 1 279 ? -11.109 -13.484 -10.766 1 98 279 LYS A O 1
ATOM 2128 N N . LEU A 1 280 ? -10.82 -15.008 -9.211 1 98.75 280 LEU A N 1
ATOM 2129 C CA . LEU A 1 280 ? -10.516 -14.047 -8.164 1 98.75 280 LEU A CA 1
ATOM 2130 C C . LEU A 1 280 ? -9.438 -13.062 -8.617 1 98.75 280 LEU A C 1
ATOM 2132 O O . LEU A 1 280 ? -9.594 -11.852 -8.477 1 98.75 280 LEU A O 1
ATOM 2136 N N . TRP A 1 281 ? -8.375 -13.555 -9.242 1 98.62 281 TRP A N 1
ATOM 2137 C CA . TRP A 1 281 ? -7.211 -12.742 -9.578 1 98.62 281 TRP A CA 1
ATOM 2138 C C . TRP A 1 281 ? -7.559 -11.703 -10.641 1 98.62 281 TRP A C 1
ATOM 2140 O O . TRP A 1 281 ? -6.875 -10.688 -10.773 1 98.62 281 TRP A O 1
ATOM 2150 N N . ARG A 1 282 ? -8.664 -11.859 -11.336 1 98.56 282 ARG A N 1
ATOM 2151 C CA . ARG A 1 282 ? -9.031 -10.961 -12.422 1 98.56 282 ARG A CA 1
ATOM 2152 C C . ARG A 1 282 ? -10.016 -9.898 -11.953 1 98.56 282 ARG A C 1
ATOM 2154 O O . ARG A 1 282 ? -10.023 -8.781 -12.469 1 98.56 282 ARG A O 1
ATOM 2161 N N . VAL A 1 283 ? -10.805 -10.242 -11 1 98.31 283 VAL A N 1
ATOM 2162 C CA . VAL A 1 283 ? -11.992 -9.438 -10.734 1 98.31 283 VAL A CA 1
ATOM 2163 C C . VAL A 1 283 ? -11.68 -8.383 -9.68 1 98.31 283 VAL A C 1
ATOM 2165 O O . VAL A 1 283 ? -12.469 -7.457 -9.461 1 98.31 283 VAL A O 1
ATOM 2168 N N . THR A 1 284 ? -10.547 -8.492 -9 1 98.44 284 THR A N 1
ATOM 2169 C CA . THR A 1 284 ? -10.281 -7.562 -7.906 1 98.44 284 THR A CA 1
ATOM 2170 C C . THR A 1 284 ? -9.016 -6.758 -8.18 1 98.44 284 THR A C 1
ATOM 2172 O O . THR A 1 284 ? -8.047 -7.281 -8.727 1 98.44 284 THR A O 1
ATOM 2175 N N . ALA A 1 285 ? -9.062 -5.496 -7.75 1 98.31 285 ALA A N 1
ATOM 2176 C CA . ALA A 1 285 ? -7.914 -4.59 -7.793 1 98.31 285 ALA A CA 1
ATOM 2177 C C . ALA A 1 285 ? -7.191 -4.555 -6.449 1 98.31 285 ALA A C 1
ATOM 2179 O O . ALA A 1 285 ? -6.289 -3.74 -6.242 1 98.31 285 ALA A O 1
ATOM 2180 N N . ASP A 1 286 ? -7.562 -5.41 -5.543 1 98.81 286 ASP A N 1
ATOM 2181 C CA . ASP A 1 286 ? -7.059 -5.457 -4.172 1 98.81 286 ASP A CA 1
ATOM 2182 C C . ASP A 1 286 ? -5.691 -6.133 -4.113 1 98.81 286 ASP A C 1
ATOM 2184 O O . ASP A 1 286 ? -5.582 -7.34 -4.34 1 98.81 286 ASP A O 1
ATOM 2188 N N . ALA A 1 287 ? -4.699 -5.383 -3.727 1 98.88 287 ALA A N 1
ATOM 2189 C CA . ALA A 1 287 ? -3.357 -5.945 -3.598 1 98.88 287 ALA A CA 1
ATOM 2190 C C . ALA A 1 287 ? -3.346 -7.113 -2.617 1 98.88 287 ALA A C 1
ATOM 2192 O O . ALA A 1 287 ? -2.639 -8.102 -2.828 1 98.88 287 ALA A O 1
ATOM 2193 N N . LYS A 1 288 ? -4.094 -7.004 -1.561 1 98.88 288 LYS A N 1
ATOM 2194 C CA . LYS A 1 288 ? -4.133 -8.055 -0.549 1 98.88 288 LYS A CA 1
ATOM 2195 C C . LYS A 1 288 ? -4.543 -9.391 -1.161 1 98.88 288 LYS A C 1
ATOM 2197 O O . LYS A 1 288 ? -3.971 -10.43 -0.834 1 98.88 288 LYS A O 1
ATOM 2202 N N . ALA A 1 289 ? -5.492 -9.344 -2.041 1 98.94 289 ALA A N 1
ATOM 2203 C CA . ALA A 1 289 ? -5.965 -10.562 -2.688 1 98.94 289 ALA A CA 1
A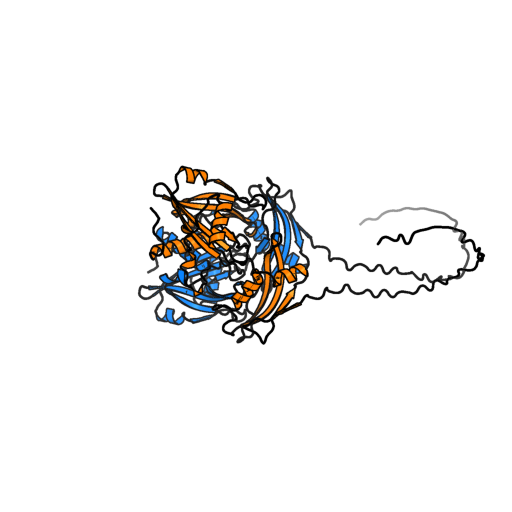TOM 2204 C C . ALA A 1 289 ? -4.871 -11.18 -3.555 1 98.94 289 ALA A C 1
ATOM 2206 O O . ALA A 1 289 ? -4.625 -12.391 -3.484 1 98.94 289 ALA A O 1
ATOM 2207 N N . LEU A 1 290 ? -4.227 -10.359 -4.332 1 98.94 290 LEU A N 1
ATOM 2208 C CA . LEU A 1 290 ? -3.201 -10.867 -5.23 1 98.94 290 LEU A CA 1
ATOM 2209 C C . LEU A 1 290 ? -2.008 -11.406 -4.449 1 98.94 290 LEU A C 1
ATOM 2211 O O . LEU A 1 290 ? -1.458 -12.453 -4.789 1 98.94 290 LEU A O 1
ATOM 2215 N N . MET A 1 291 ? -1.631 -10.719 -3.385 1 98.94 291 MET A N 1
ATOM 2216 C CA . MET A 1 291 ? -0.556 -11.219 -2.533 1 98.94 291 MET A CA 1
ATOM 2217 C C . MET A 1 291 ? -0.927 -12.57 -1.925 1 98.94 291 MET A C 1
ATOM 2219 O O . MET A 1 291 ? -0.106 -13.484 -1.894 1 98.94 291 MET A O 1
ATOM 2223 N N . ALA A 1 292 ? -2.154 -12.672 -1.451 1 98.94 292 ALA A N 1
ATOM 2224 C CA . ALA A 1 292 ? -2.617 -13.914 -0.845 1 98.94 292 ALA A CA 1
ATOM 2225 C C . ALA A 1 292 ? -2.631 -15.047 -1.865 1 98.94 292 ALA A C 1
ATOM 2227 O O . ALA A 1 292 ? -2.271 -16.188 -1.546 1 98.94 292 ALA A O 1
ATOM 2228 N N . ILE A 1 293 ? -3.037 -14.75 -3.096 1 98.88 293 ILE A N 1
ATOM 2229 C CA . ILE A 1 293 ? -3.033 -15.742 -4.168 1 98.88 293 ILE A CA 1
ATOM 2230 C C . ILE A 1 293 ? -1.606 -16.219 -4.418 1 98.88 293 ILE A C 1
ATOM 2232 O O . ILE A 1 293 ? -1.362 -17.422 -4.527 1 98.88 293 ILE A O 1
ATOM 2236 N N . ALA A 1 294 ? -0.656 -15.297 -4.496 1 98.94 294 ALA A N 1
ATOM 2237 C CA . ALA A 1 294 ? 0.739 -15.656 -4.73 1 98.94 294 ALA A CA 1
ATOM 2238 C C . ALA A 1 294 ? 1.244 -16.609 -3.656 1 98.94 294 ALA A C 1
ATOM 2240 O O . ALA A 1 294 ? 1.8 -17.672 -3.969 1 98.94 294 ALA A O 1
ATOM 2241 N N . LEU A 1 295 ? 0.988 -16.219 -2.414 1 98.81 295 LEU A N 1
ATOM 2242 C CA . LEU A 1 295 ? 1.477 -17.047 -1.31 1 98.81 295 LEU A CA 1
ATOM 2243 C C . LEU A 1 295 ? 0.771 -18.391 -1.279 1 98.81 295 LEU A C 1
ATOM 2245 O O . LEU A 1 295 ? 1.406 -19.422 -1.051 1 98.81 295 LEU A O 1
ATOM 2249 N N . ASN A 1 296 ? -0.519 -18.359 -1.517 1 98.56 296 ASN A N 1
ATOM 2250 C CA . ASN A 1 296 ? -1.292 -19.594 -1.533 1 98.56 296 ASN A CA 1
ATOM 2251 C C . ASN A 1 296 ? -0.821 -20.531 -2.639 1 98.56 296 ASN A C 1
ATOM 2253 O O . ASN A 1 296 ? -0.583 -21.719 -2.395 1 98.56 296 ASN A O 1
ATOM 2257 N N . GLU A 1 297 ? -0.692 -20.016 -3.867 1 98 297 GLU A N 1
ATOM 2258 C CA . GLU A 1 297 ? -0.297 -20.812 -5.016 1 98 297 GLU A CA 1
ATOM 2259 C C . GLU A 1 297 ? 1.127 -21.344 -4.855 1 98 297 GLU A C 1
ATOM 2261 O O . GLU A 1 297 ? 1.395 -22.516 -5.117 1 98 297 GLU A O 1
ATOM 2266 N N . MET A 1 298 ? 2.049 -20.516 -4.414 1 98.19 298 MET A N 1
ATOM 2267 C CA . MET A 1 298 ? 3.445 -20.922 -4.293 1 98.19 298 MET A CA 1
ATOM 2268 C C . MET A 1 298 ? 3.623 -21.922 -3.146 1 98.19 298 MET A C 1
ATOM 2270 O O . MET A 1 298 ? 4.379 -22.875 -3.266 1 98.19 298 MET A O 1
ATOM 2274 N N . ALA A 1 299 ? 2.943 -21.656 -2.047 1 98 299 ALA A N 1
ATOM 2275 C CA . ALA A 1 299 ? 2.996 -22.594 -0.925 1 98 299 ALA A CA 1
ATOM 2276 C C . ALA A 1 299 ? 2.42 -23.953 -1.312 1 98 299 ALA A C 1
ATOM 2278 O O . ALA A 1 299 ? 2.936 -25 -0.901 1 98 299 ALA A O 1
ATOM 2279 N N . GLN A 1 300 ? 1.343 -23.906 -2.07 1 96.25 300 GLN A N 1
ATOM 2280 C CA . GLN A 1 300 ? 0.747 -25.141 -2.543 1 96.25 300 GLN A CA 1
ATOM 2281 C C . GLN A 1 300 ? 1.717 -25.922 -3.434 1 96.25 300 GLN A C 1
ATOM 2283 O O . GLN A 1 300 ? 1.856 -27.125 -3.303 1 96.25 300 GLN A O 1
ATOM 2288 N N . LYS A 1 301 ? 2.359 -25.234 -4.34 1 95.56 301 LYS A N 1
ATOM 2289 C CA . LYS A 1 301 ? 3.332 -25.828 -5.242 1 95.56 301 LYS A CA 1
ATOM 2290 C C . LYS A 1 301 ? 4.453 -26.516 -4.465 1 95.56 301 LYS A C 1
ATOM 2292 O O . LYS A 1 301 ? 4.969 -27.562 -4.887 1 95.56 301 LYS A O 1
ATOM 2297 N N . GLU A 1 302 ? 4.762 -25.984 -3.316 1 96.5 302 GLU A N 1
ATOM 2298 C CA . GLU A 1 302 ? 5.867 -26.516 -2.531 1 96.5 302 GLU A CA 1
ATOM 2299 C C . GLU A 1 302 ? 5.375 -27.5 -1.479 1 96.5 302 GLU A C 1
ATOM 2301 O O . GLU A 1 302 ? 6.164 -28.016 -0.687 1 96.5 302 GLU A O 1
ATOM 2306 N N . GLY A 1 303 ? 4.102 -27.75 -1.383 1 95.94 303 GLY A N 1
ATOM 2307 C CA . GLY A 1 303 ? 3.535 -28.703 -0.451 1 95.94 303 GLY A CA 1
ATOM 2308 C C . GLY A 1 303 ? 3.555 -28.219 0.987 1 95.94 303 GLY A C 1
ATOM 2309 O O . GLY A 1 303 ? 3.662 -29.031 1.915 1 95.94 303 GLY A O 1
ATOM 2310 N N . LEU A 1 304 ? 3.432 -26.875 1.154 1 95.88 304 LEU A N 1
ATOM 2311 C CA . LEU A 1 304 ? 3.57 -26.312 2.496 1 95.88 304 LEU A CA 1
ATOM 2312 C C . LEU A 1 304 ? 2.205 -26.141 3.156 1 95.88 304 LEU A C 1
ATOM 2314 O O . LEU A 1 304 ? 2.117 -25.969 4.371 1 95.88 304 LEU A O 1
ATOM 2318 N N . LEU A 1 305 ? 1.169 -26.156 2.342 1 95.38 305 LEU A N 1
ATOM 2319 C CA . LEU A 1 305 ? -0.167 -25.953 2.889 1 95.38 305 LEU A CA 1
ATOM 2320 C C . LEU A 1 305 ? -0.699 -27.234 3.529 1 95.38 305 LEU A C 1
ATOM 2322 O O . LEU A 1 305 ? -0.49 -28.328 3.004 1 95.38 305 LEU A O 1
ATOM 2326 N N . PRO A 1 306 ? -1.303 -27.109 4.617 1 89.19 306 PRO A N 1
ATOM 2327 C CA . PRO A 1 306 ? -1.92 -28.281 5.223 1 89.19 306 PRO A CA 1
ATOM 2328 C C . PRO A 1 306 ? -3.055 -28.859 4.375 1 89.19 306 PRO A C 1
ATOM 2330 O O . PRO A 1 306 ? -3.66 -28.141 3.58 1 89.19 306 PRO A O 1
ATOM 2333 N N . SER A 1 307 ? -3.219 -30.125 4.488 1 79.75 307 SER A N 1
ATOM 2334 C CA . SER A 1 307 ? -4.32 -30.766 3.785 1 79.75 307 SER A CA 1
ATOM 2335 C C . SER A 1 307 ? -5.672 -30.281 4.301 1 79.75 307 SER A C 1
ATOM 2337 O O . SER A 1 307 ? -5.785 -29.859 5.453 1 79.75 307 SER A O 1
ATOM 2339 N N . LEU A 1 308 ? -6.57 -30.156 3.342 1 69.12 308 LEU A N 1
ATOM 2340 C CA . LEU A 1 308 ? -7.926 -29.797 3.748 1 69.12 308 LEU A CA 1
ATOM 2341 C C . LEU A 1 308 ? -8.484 -30.828 4.723 1 69.12 308 LEU A C 1
ATOM 2343 O O . LEU A 1 308 ? -8.234 -32.031 4.574 1 69.12 308 LEU A O 1
ATOM 2347 N N . LYS A 1 309 ? -8.797 -30.375 5.824 1 55.69 309 LYS A N 1
ATOM 2348 C CA . LYS A 1 309 ? -9.453 -31.297 6.738 1 55.69 309 LYS A CA 1
ATOM 2349 C C . LYS A 1 309 ? -10.688 -31.922 6.094 1 55.69 309 LYS A C 1
ATOM 2351 O O . LYS A 1 309 ? -11.492 -31.219 5.477 1 55.69 309 LYS A O 1
ATOM 2356 N N . PRO A 1 310 ? -10.68 -33.281 6.141 1 48.09 310 PRO A N 1
ATOM 2357 C CA . PRO A 1 310 ? -11.859 -33.969 5.613 1 48.09 310 PRO A CA 1
ATOM 2358 C C . PRO A 1 310 ? -13.164 -33.438 6.172 1 48.09 310 PRO A C 1
ATOM 2360 O O . PRO A 1 310 ? -13.188 -32.906 7.281 1 48.09 310 PRO A O 1
ATOM 2363 N N . MET B 1 1 ? 15.07 69.312 -48.094 1 17.45 1 MET B N 1
ATOM 2364 C CA . MET B 1 1 ? 16.031 70.375 -47.719 1 17.45 1 MET B CA 1
ATOM 2365 C C . MET B 1 1 ? 16.094 70.5 -46.219 1 17.45 1 MET B C 1
ATOM 2367 O O . MET B 1 1 ? 15.102 70.25 -45.5 1 17.45 1 MET B O 1
ATOM 2371 N N . THR B 1 2 ? 17.234 71.188 -45.719 1 17.03 2 THR B N 1
ATOM 2372 C CA . THR B 1 2 ? 18.344 71.188 -44.75 1 17.03 2 THR B CA 1
ATOM 2373 C C . THR B 1 2 ? 18.031 72 -43.531 1 17.03 2 THR B C 1
ATOM 2375 O O . THR B 1 2 ? 18.656 71.812 -42.469 1 17.03 2 THR B O 1
ATOM 2378 N N . HIS B 1 3 ? 17.234 73.062 -43.781 1 18.09 3 HIS B N 1
ATOM 2379 C CA . HIS B 1 3 ? 17.75 74.188 -43 1 18.09 3 HIS B CA 1
ATOM 2380 C C . HIS B 1 3 ? 17.625 73.938 -41.5 1 18.09 3 HIS B C 1
ATOM 2382 O O . HIS B 1 3 ? 16.656 73.375 -41.062 1 18.09 3 HIS B O 1
ATOM 2388 N N . PHE B 1 4 ? 18.688 74.375 -40.812 1 17.2 4 PHE B N 1
ATOM 2389 C CA . PHE B 1 4 ? 19.594 74.25 -39.688 1 17.2 4 PHE B CA 1
ATOM 2390 C C . PHE B 1 4 ? 19.094 75.062 -38.5 1 17.2 4 PHE B C 1
ATOM 2392 O O . PHE B 1 4 ? 19.312 76.312 -38.438 1 17.2 4 PHE B O 1
ATOM 2399 N N . LEU B 1 5 ? 17.797 75.062 -38.25 1 18.61 5 LEU B N 1
ATOM 2400 C CA . LEU B 1 5 ? 17.219 76 -37.25 1 18.61 5 LEU B CA 1
ATOM 2401 C C . LEU B 1 5 ? 17.891 75.812 -35.875 1 18.61 5 LEU B C 1
ATOM 2403 O O . LEU B 1 5 ? 17.734 74.75 -35.25 1 18.61 5 LEU B O 1
ATOM 2407 N N . HIS B 1 6 ? 19 76.562 -35.906 1 17.08 6 HIS B N 1
ATOM 2408 C CA . HIS B 1 6 ? 20.094 76.438 -34.938 1 17.08 6 HIS B CA 1
ATOM 2409 C C . HIS B 1 6 ? 19.594 76.688 -33.531 1 17.08 6 HIS B C 1
ATOM 2411 O O . HIS B 1 6 ? 18.516 77.25 -33.312 1 17.08 6 HIS B O 1
ATOM 2417 N N . PRO B 1 7 ? 20.625 77.188 -32.562 1 16.42 7 PRO B N 1
ATOM 2418 C CA . PRO B 1 7 ? 21.234 76.562 -31.375 1 16.42 7 PRO B CA 1
ATOM 2419 C C . PRO B 1 7 ? 20.781 77.25 -30.078 1 16.42 7 PRO B C 1
ATOM 2421 O O . PRO B 1 7 ? 20.328 76.562 -29.156 1 16.42 7 PRO B O 1
ATOM 2424 N N . SER B 1 8 ? 21.297 78.562 -29.75 1 15.87 8 SER B N 1
ATOM 2425 C CA . SER B 1 8 ? 22.328 78.562 -28.719 1 15.87 8 SER B 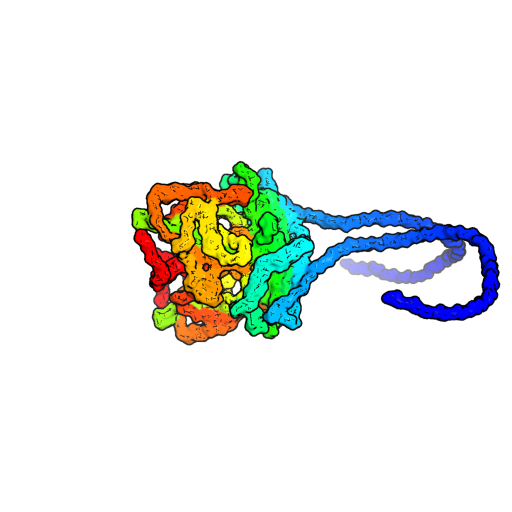CA 1
ATOM 2426 C C . SER B 1 8 ? 21.734 78.875 -27.344 1 15.87 8 SER B C 1
ATOM 2428 O O . SER B 1 8 ? 20.578 79.312 -27.25 1 15.87 8 SER B O 1
ATOM 2430 N N . SER B 1 9 ? 22.391 79.938 -26.578 1 15.65 9 SER B N 1
ATOM 2431 C CA . SER B 1 9 ? 23.25 79.812 -25.406 1 15.65 9 SER B CA 1
ATOM 2432 C C . SER B 1 9 ? 22.516 80.25 -24.141 1 15.65 9 SER B C 1
ATOM 2434 O O . SER B 1 9 ? 22.438 79.5 -23.172 1 15.65 9 SER B O 1
ATOM 2436 N N . SER B 1 10 ? 22.766 81.5 -23.547 1 16.48 10 SER B N 1
ATOM 2437 C CA . SER B 1 10 ? 23.594 81.688 -22.359 1 16.48 10 SER B CA 1
ATOM 2438 C C . SER B 1 10 ? 22.75 81.875 -21.109 1 16.48 10 SER B C 1
ATOM 2440 O O . SER B 1 10 ? 21.547 82.125 -21.203 1 16.48 10 SER B O 1
ATOM 2442 N N . LEU B 1 11 ? 23.234 82.688 -20.062 1 16.64 11 LEU B N 1
ATOM 2443 C CA . LEU B 1 11 ? 23.703 82.5 -18.703 1 16.64 11 LEU B CA 1
ATOM 2444 C C . LEU B 1 11 ? 22.672 83 -17.688 1 16.64 11 LEU B C 1
ATOM 2446 O O . LEU B 1 11 ? 22.266 82.25 -16.797 1 16.64 11 LEU B O 1
ATOM 2450 N N . ARG B 1 12 ? 22.766 84.25 -17.094 1 16.66 12 ARG B N 1
ATOM 2451 C CA . ARG B 1 12 ? 23.297 84.375 -15.734 1 16.66 12 ARG B CA 1
ATOM 2452 C C . ARG B 1 12 ? 22.172 84.5 -14.711 1 16.66 12 ARG B C 1
ATOM 2454 O O . ARG B 1 12 ? 22 83.625 -13.844 1 16.66 12 ARG B O 1
ATOM 2461 N N . SER B 1 13 ? 22.047 85.75 -14.078 1 17.3 13 SER B N 1
ATOM 2462 C CA . SER B 1 13 ? 22.469 86.125 -12.727 1 17.3 13 SER B CA 1
ATOM 2463 C C . SER B 1 13 ? 21.266 86.312 -11.805 1 17.3 13 SER B C 1
ATOM 2465 O O . SER B 1 13 ? 20.391 87.125 -12.07 1 17.3 13 SER B O 1
ATOM 2467 N N . LEU B 1 14 ? 20.828 85.375 -11.102 1 19.5 14 LEU B N 1
ATOM 2468 C CA . LEU B 1 14 ? 19.625 85 -10.383 1 19.5 14 LEU B CA 1
ATOM 2469 C C . LEU B 1 14 ? 19.5 85.75 -9.07 1 19.5 14 LEU B C 1
ATOM 2471 O O . LEU B 1 14 ? 18.828 85.25 -8.141 1 19.5 14 LEU B O 1
ATOM 2475 N N . GLY B 1 15 ? 19.969 87 -9.109 1 16.34 15 GLY B N 1
ATOM 2476 C CA . GLY B 1 15 ? 20.438 87.312 -7.77 1 16.34 15 GLY B CA 1
ATOM 2477 C C . GLY B 1 15 ? 19.312 87.375 -6.75 1 16.34 15 GLY B C 1
ATOM 2478 O O . GLY B 1 15 ? 19.562 87.5 -5.547 1 16.34 15 GLY B O 1
ATOM 2479 N N . LYS B 1 16 ? 18.109 87.688 -7.184 1 19.83 16 LYS B N 1
ATOM 2480 C CA . LYS B 1 16 ? 17.516 88.625 -6.246 1 19.83 16 LYS B CA 1
ATOM 2481 C C . LYS B 1 16 ? 17.375 88 -4.855 1 19.83 16 LYS B C 1
ATOM 2483 O O . LYS B 1 16 ? 17.031 86.875 -4.727 1 19.83 16 LYS B O 1
ATOM 2488 N N . GLY B 1 17 ? 17.797 88.75 -3.82 1 18.12 17 GLY B N 1
ATOM 2489 C CA . GLY B 1 17 ? 18.266 88.75 -2.439 1 18.12 17 GLY B CA 1
ATOM 2490 C C . GLY B 1 17 ? 17.156 88.438 -1.441 1 18.12 17 GLY B C 1
ATOM 2491 O O . GLY B 1 17 ? 17.359 88.562 -0.231 1 18.12 17 GLY B O 1
ATOM 2492 N N . PHE B 1 18 ? 16.062 88.062 -1.789 1 19.77 18 PHE B N 1
ATOM 2493 C CA . PHE B 1 18 ? 15.031 88.438 -0.833 1 19.77 18 PHE B CA 1
ATOM 2494 C C . PHE B 1 18 ? 15.398 87.938 0.57 1 19.77 18 PHE B C 1
ATOM 2496 O O . PHE B 1 18 ? 15.836 86.812 0.754 1 19.77 18 PHE B O 1
ATOM 2503 N N . LEU B 1 19 ? 15.531 88.875 1.427 1 18.31 19 LEU B N 1
ATOM 2504 C CA . LEU B 1 19 ? 15.977 89.062 2.809 1 18.31 19 LEU B CA 1
ATOM 2505 C C . LEU B 1 19 ? 15.281 88 3.707 1 18.31 19 LEU B C 1
ATOM 2507 O O . LEU B 1 19 ? 14.18 87.562 3.406 1 18.31 19 LEU B O 1
ATOM 2511 N N . PHE B 1 20 ? 15.992 87.75 4.926 1 17.27 20 PHE B N 1
ATOM 2512 C CA . PHE B 1 20 ? 16.297 86.688 5.855 1 17.27 20 PHE B CA 1
ATOM 2513 C C . PHE B 1 20 ? 15.141 86.438 6.84 1 17.27 20 PHE B C 1
ATOM 2515 O O . PHE B 1 20 ? 14.672 85.312 7.035 1 17.27 20 PHE B O 1
ATOM 2522 N N . PRO B 1 21 ? 14.922 87.375 7.98 1 16.67 21 PRO B N 1
ATOM 2523 C CA . PRO B 1 21 ? 15.492 86.75 9.18 1 16.67 21 PRO B CA 1
ATOM 2524 C C . PRO B 1 21 ? 14.5 85.812 9.898 1 16.67 21 PRO B C 1
ATOM 2526 O O . PRO B 1 21 ? 14.812 84.688 10.195 1 16.67 21 PRO B O 1
ATOM 2529 N N . SER B 1 22 ? 13.633 86.438 10.883 1 18.09 22 SER B N 1
ATOM 2530 C CA . SER B 1 22 ? 13.891 86.188 12.297 1 18.09 22 SER B CA 1
ATOM 2531 C C . SER B 1 22 ? 13.219 84.938 12.773 1 18.09 22 SER B C 1
ATOM 2533 O O . SER B 1 22 ? 12.352 84.375 12.078 1 18.09 22 SER B O 1
ATOM 2535 N N . SER B 1 23 ? 12.891 84.875 14.344 1 17.58 23 SER B N 1
ATOM 2536 C CA . SER B 1 23 ? 13.281 84 15.469 1 17.58 23 SER B CA 1
ATOM 2537 C C . SER B 1 23 ? 12.211 83 15.781 1 17.58 23 SER B C 1
ATOM 2539 O O . SER B 1 23 ? 12.516 81.812 15.906 1 17.58 23 SER B O 1
ATOM 2541 N N . SER B 1 24 ? 11.07 83.375 16.5 1 18.8 24 SER B N 1
ATOM 2542 C CA . SER B 1 24 ? 10.945 82.875 17.875 1 18.8 24 SER B CA 1
ATOM 2543 C C . SER B 1 24 ? 10.406 81.438 17.906 1 18.8 24 SER B C 1
ATOM 2545 O O . SER B 1 24 ? 9.898 80.938 16.906 1 18.8 24 SER B O 1
ATOM 2547 N N . SER B 1 25 ? 9.523 81.25 19.141 1 20.77 25 SER B N 1
ATOM 2548 C CA . SER B 1 25 ? 9.461 80.375 20.328 1 20.77 25 SER B CA 1
ATOM 2549 C C . SER B 1 25 ? 8.594 79.125 20.094 1 20.77 25 SER B C 1
ATOM 2551 O O . SER B 1 25 ? 7.52 79.25 19.5 1 20.77 25 SER B O 1
ATOM 2553 N N . PHE B 1 26 ? 9.188 78 20.344 1 20.2 26 PHE B N 1
ATOM 2554 C CA . PHE B 1 26 ? 8.93 76.625 20.062 1 20.2 26 PHE B CA 1
ATOM 2555 C C . PHE B 1 26 ? 7.75 76.125 20.891 1 20.2 26 PHE B C 1
ATOM 2557 O O . PHE B 1 26 ? 7.387 74.938 20.797 1 20.2 26 PHE B O 1
ATOM 2564 N N . LEU B 1 27 ? 7.062 76.875 21.75 1 23.05 27 LEU B N 1
ATOM 2565 C CA . LEU B 1 27 ? 6.789 75.938 22.844 1 23.05 27 LEU B CA 1
ATOM 2566 C C . LEU B 1 27 ? 5.789 74.875 22.391 1 23.05 27 LEU B C 1
ATOM 2568 O O . LEU B 1 27 ? 4.621 75.188 22.141 1 23.05 27 LEU B O 1
ATOM 2572 N N . GLN B 1 28 ? 6.098 74.062 21.531 1 20.42 28 GLN B N 1
ATOM 2573 C CA . GLN B 1 28 ? 5.082 73.125 21.031 1 20.42 28 GLN B CA 1
ATOM 2574 C C . GLN B 1 28 ? 4.613 72.188 22.141 1 20.42 28 GLN B C 1
ATOM 2576 O O . GLN B 1 28 ? 5.414 71.438 22.719 1 20.42 28 GLN B O 1
ATOM 2581 N N . SER B 1 29 ? 3.658 72.688 22.844 1 24.73 29 SER B N 1
ATOM 2582 C CA . SER B 1 29 ? 3.088 71.812 23.859 1 24.73 29 SER B CA 1
ATOM 2583 C C . SER B 1 29 ? 2.766 70.438 23.266 1 24.73 29 SER B C 1
ATOM 2585 O O . SER B 1 29 ? 2.158 70.375 22.203 1 24.73 29 SER B O 1
ATOM 2587 N N . ASN B 1 30 ? 3.654 69.5 23.484 1 20.92 30 ASN B N 1
ATOM 2588 C CA . ASN B 1 30 ? 3.625 68.125 23.094 1 20.92 30 ASN B CA 1
ATOM 2589 C C . ASN B 1 30 ? 2.348 67.438 23.562 1 20.92 30 ASN B C 1
ATOM 2591 O O . ASN B 1 30 ? 2.15 67.25 24.766 1 20.92 30 ASN B O 1
ATOM 2595 N N . SER B 1 31 ? 1.146 67.938 23.109 1 24.25 31 SER B N 1
ATOM 2596 C CA . SER B 1 31 ? 0.024 67.125 23.562 1 24.25 31 SER B CA 1
ATOM 2597 C C . SER B 1 31 ? 0.265 65.625 23.266 1 24.25 31 SER B C 1
ATOM 2599 O O . SER B 1 31 ? 0.6 65.312 22.141 1 24.25 31 SER B O 1
ATOM 2601 N N . ILE B 1 32 ? 0.773 64.875 24.25 1 24.62 32 ILE B N 1
ATOM 2602 C CA . ILE B 1 32 ? 0.966 63.469 24.219 1 24.62 32 ILE B CA 1
ATOM 2603 C C . ILE B 1 32 ? -0.326 62.781 23.781 1 24.62 32 ILE B C 1
ATOM 2605 O O . ILE B 1 32 ? -1.352 62.875 24.453 1 24.62 32 ILE B O 1
ATOM 2609 N N . ALA B 1 33 ? -0.678 62.844 22.422 1 24.5 33 ALA B N 1
ATOM 2610 C CA . ALA B 1 33 ? -1.807 62.031 21.984 1 24.5 33 ALA B CA 1
ATOM 2611 C C . ALA B 1 33 ? -1.639 60.562 22.438 1 24.5 33 ALA B C 1
ATOM 2613 O O . ALA B 1 33 ? -0.651 59.906 22.094 1 24.5 33 ALA B O 1
ATOM 2614 N N . LEU B 1 34 ? -2.152 60.281 23.547 1 26.05 34 LEU B N 1
ATOM 2615 C CA . LEU B 1 34 ? -2.293 58.875 23.984 1 26.05 34 LEU B CA 1
ATOM 2616 C C . LEU B 1 34 ? -2.865 58 22.875 1 26.05 34 LEU B C 1
ATOM 2618 O O . LEU B 1 34 ? -4.008 58.219 22.453 1 26.05 34 LEU B O 1
ATOM 2622 N N . ARG B 1 35 ? -2.029 57.688 21.844 1 25.75 35 ARG B N 1
ATOM 2623 C CA . ARG B 1 35 ? -2.525 56.719 20.875 1 25.75 35 ARG B CA 1
ATOM 2624 C C . ARG B 1 35 ? -2.947 55.406 21.562 1 25.75 35 ARG B C 1
ATOM 2626 O O . ARG B 1 35 ? -2.174 54.844 22.328 1 25.75 35 ARG B O 1
ATOM 2633 N N . SER B 1 36 ? -4.164 55.312 21.797 1 27.42 36 SER B N 1
ATOM 2634 C CA . SER B 1 36 ? -4.777 54.031 22.172 1 27.42 36 SER B CA 1
ATOM 2635 C C . SER B 1 36 ? -4.312 52.906 21.25 1 27.42 36 SER B C 1
ATOM 2637 O O . SER B 1 36 ? -4.465 53 20.031 1 27.42 36 SER B O 1
ATOM 2639 N N . PHE B 1 37 ? -3.197 52.312 21.531 1 27.8 37 PHE B N 1
ATOM 2640 C CA . PHE B 1 37 ? -2.809 51.125 20.797 1 27.8 37 PHE B CA 1
ATOM 2641 C C . PHE B 1 37 ? -3.91 50.062 20.859 1 27.8 37 PHE B C 1
ATOM 2643 O O . PHE B 1 37 ? -4.227 49.562 21.938 1 27.8 37 PHE B O 1
ATOM 2650 N N . SER B 1 38 ? -4.922 50.188 20.047 1 29.39 38 SER B N 1
ATOM 2651 C CA . SER B 1 38 ? -5.738 49 19.812 1 29.39 38 SER B CA 1
ATOM 2652 C C . SER B 1 38 ? -4.875 47.781 19.484 1 29.39 38 SER B C 1
ATOM 2654 O O . SER B 1 38 ? -4.035 47.844 18.578 1 29.39 38 SER B O 1
ATOM 2656 N N . CYS B 1 39 ? -4.453 47.062 20.422 1 29.77 39 CYS B N 1
ATOM 2657 C CA . CYS B 1 39 ? -3.889 45.75 20.188 1 29.77 39 CYS B CA 1
ATOM 2658 C C . CYS B 1 39 ? -4.691 45 19.125 1 29.77 39 CYS B C 1
ATOM 2660 O O . CYS B 1 39 ? -5.828 44.594 19.359 1 29.77 39 CYS B O 1
ATOM 2662 N N . GLN B 1 40 ? -4.598 45.375 17.844 1 30.47 40 GLN B N 1
ATOM 2663 C CA . GLN B 1 40 ? -5.102 44.438 16.828 1 30.47 40 GLN B CA 1
ATOM 2664 C C . GLN B 1 40 ? -4.684 43 17.141 1 30.47 40 GLN B C 1
ATOM 2666 O O . GLN B 1 40 ? -3.488 42.719 17.234 1 30.47 40 GLN B O 1
ATOM 2671 N N . MET B 1 41 ? -5.406 42.281 17.906 1 34.5 41 MET B N 1
ATOM 2672 C CA . MET B 1 41 ? -5.359 40.812 17.938 1 34.5 41 MET B CA 1
ATOM 2673 C C . MET B 1 41 ? -4.844 40.281 16.609 1 34.5 41 MET B C 1
ATOM 2675 O O . MET B 1 41 ? -5.195 40.781 15.539 1 34.5 41 MET B O 1
ATOM 2679 N N . SER B 1 42 ? -3.621 39.812 16.594 1 35.84 42 SER B N 1
ATOM 2680 C CA . SER B 1 42 ? -3.092 39.031 15.477 1 35.84 42 SER B CA 1
ATOM 2681 C C . SER B 1 42 ? -4.199 38.281 14.766 1 35.84 42 SER B C 1
ATOM 2683 O O . SER B 1 42 ? -4.922 37.5 15.383 1 35.84 42 SER B O 1
ATOM 2685 N N . ALA B 1 43 ? -4.797 38.719 13.758 1 39.16 43 ALA B N 1
ATOM 2686 C CA . ALA B 1 43 ? -5.789 38.156 12.828 1 39.16 43 ALA B CA 1
ATOM 2687 C C . ALA B 1 43 ? -5.516 36.688 12.523 1 39.16 43 ALA B C 1
ATOM 2689 O O . ALA B 1 43 ? -4.406 36.344 12.133 1 39.16 43 ALA B O 1
ATOM 2690 N N . ASP B 1 44 ? -6.062 35.656 13.156 1 44.34 44 ASP B N 1
ATOM 2691 C CA . ASP B 1 44 ? -6.293 34.312 12.672 1 44.34 44 ASP B CA 1
ATOM 2692 C C . ASP B 1 44 ? -6.328 34.281 11.141 1 44.34 44 ASP B C 1
ATOM 2694 O O . ASP B 1 44 ? -7.133 34.969 10.523 1 44.34 44 ASP B O 1
ATOM 2698 N N . SER B 1 45 ? -5.152 34.344 10.508 1 49.28 45 SER B N 1
ATOM 2699 C CA . SER B 1 45 ? -5.172 34.25 9.047 1 49.28 45 SER B CA 1
ATOM 2700 C C . SER B 1 45 ? -6.414 33.531 8.555 1 49.28 45 SER B C 1
ATOM 2702 O O . SER B 1 45 ? -6.766 32.469 9.062 1 49.28 45 SER B O 1
ATOM 2704 N N . PRO B 1 46 ? -7.312 34.188 7.965 1 59.38 46 PRO B N 1
ATOM 2705 C CA . PRO B 1 46 ? -8.547 33.594 7.461 1 59.38 46 PRO B CA 1
ATOM 2706 C C . PRO B 1 46 ? -8.32 32.219 6.828 1 59.38 46 PRO B C 1
ATOM 2708 O O . PRO B 1 46 ? -7.27 31.984 6.223 1 59.38 46 PRO B O 1
ATOM 2711 N N . ILE B 1 47 ? -9.008 31.234 7.363 1 72.75 47 ILE B N 1
ATOM 2712 C CA . ILE B 1 47 ? -9.062 29.922 6.734 1 72.75 47 ILE B CA 1
ATOM 2713 C C . ILE B 1 47 ? -9.297 30.078 5.234 1 72.75 47 ILE B C 1
ATOM 2715 O O . ILE B 1 47 ? -10.25 30.734 4.809 1 72.75 47 ILE B O 1
ATOM 2719 N N . ARG B 1 48 ? -8.305 29.766 4.477 1 84.5 48 ARG B N 1
ATOM 2720 C CA . ARG B 1 48 ? -8.422 29.781 3.021 1 84.5 48 ARG B CA 1
ATOM 2721 C C . ARG B 1 48 ? -9.445 28.766 2.543 1 84.5 48 ARG B C 1
ATOM 2723 O O . ARG B 1 48 ? -9.445 27.625 2.994 1 84.5 48 ARG B O 1
ATOM 2730 N N . THR B 1 49 ? -10.367 29.266 1.771 1 91.69 49 THR B N 1
ATOM 2731 C CA . THR B 1 49 ? -11.445 28.406 1.284 1 91.69 49 THR B CA 1
ATOM 2732 C C . THR B 1 49 ? -11.672 28.625 -0.209 1 91.69 49 THR B C 1
ATOM 2734 O O . THR B 1 49 ? -11.414 29.719 -0.73 1 91.69 49 THR B O 1
ATOM 2737 N N . GLN B 1 50 ? -11.898 27.594 -0.914 1 94.69 50 GLN B N 1
ATOM 2738 C CA . GLN B 1 50 ? -12.328 27.594 -2.307 1 94.69 50 GLN B CA 1
ATOM 2739 C C . GLN B 1 50 ? -13.531 26.672 -2.508 1 94.69 50 GLN B C 1
ATOM 2741 O O . GLN B 1 50 ? -13.641 25.641 -1.848 1 94.69 50 GLN B O 1
ATOM 2746 N N . SER B 1 51 ? -14.461 27.062 -3.34 1 95.94 51 SER B N 1
ATOM 2747 C CA . SER B 1 51 ? -15.609 26.234 -3.68 1 95.94 51 SER B CA 1
ATOM 2748 C C . SER B 1 51 ? -15.508 25.703 -5.105 1 95.94 51 SER B C 1
ATOM 2750 O O . SER B 1 51 ? -15.133 26.438 -6.02 1 95.94 51 SER B O 1
ATOM 2752 N N . ILE B 1 52 ? -15.773 24.375 -5.219 1 95.62 52 ILE B N 1
ATOM 2753 C CA . ILE B 1 52 ? -15.781 23.797 -6.559 1 95.62 52 ILE B CA 1
ATOM 2754 C C . ILE B 1 52 ? -17.062 23 -6.77 1 95.62 52 ILE B C 1
ATOM 2756 O O . ILE B 1 52 ? -17.75 22.656 -5.809 1 95.62 52 ILE B O 1
ATOM 2760 N N . THR B 1 53 ? -17.391 22.781 -8.07 1 95.44 53 THR B N 1
ATOM 2761 C CA . THR B 1 53 ? -18.5 21.922 -8.453 1 95.44 53 THR B CA 1
ATOM 2762 C C . THR B 1 53 ? -18.016 20.781 -9.344 1 95.44 53 THR B C 1
ATOM 2764 O O . THR B 1 53 ? -17.125 20.953 -10.164 1 95.44 53 THR B O 1
ATOM 2767 N N . ILE B 1 54 ? -18.625 19.609 -9.078 1 95 54 ILE B N 1
ATOM 2768 C CA . ILE B 1 54 ? -18.297 18.469 -9.922 1 95 54 ILE B CA 1
ATOM 2769 C C . ILE B 1 54 ? -19.562 17.953 -10.602 1 95 54 ILE B C 1
ATOM 2771 O O . ILE B 1 54 ? -20.672 18.125 -10.086 1 95 54 ILE B O 1
ATOM 2775 N N . PRO B 1 55 ? -19.484 17.297 -11.734 1 93.94 55 PRO B N 1
ATOM 2776 C CA . PRO B 1 55 ? -20.641 16.859 -12.523 1 93.94 55 PRO B CA 1
ATOM 2777 C C . PRO B 1 55 ? -21.594 15.969 -11.742 1 93.94 55 PRO B C 1
ATOM 2779 O O . PRO B 1 55 ? -22.812 16.094 -11.867 1 93.94 55 PRO B O 1
ATOM 2782 N N . CYS B 1 56 ? -21.109 15.117 -10.867 1 92.44 56 CYS B N 1
ATOM 2783 C CA . CYS B 1 56 ? -21.938 14.164 -10.148 1 92.44 56 CYS B CA 1
ATOM 2784 C C . CYS B 1 56 ? -22.75 14.852 -9.055 1 92.44 56 CYS B C 1
ATOM 2786 O O . CYS B 1 56 ? -23.703 14.281 -8.523 1 92.44 56 CYS B O 1
ATOM 2788 N N . GLN B 1 57 ? -22.344 16.047 -8.719 1 93 57 GLN B N 1
ATOM 2789 C CA . GLN B 1 57 ? -23.031 16.797 -7.672 1 93 57 GLN B CA 1
ATOM 2790 C C . GLN B 1 57 ? -23.109 18.281 -8.023 1 93 57 GLN B C 1
ATOM 2792 O O . GLN B 1 57 ? -22.672 19.141 -7.25 1 93 57 GLN B O 1
ATOM 2797 N N . LEU B 1 58 ? -23.812 18.672 -9.039 1 90.38 58 LEU B N 1
ATOM 2798 C CA . LEU B 1 58 ? -23.859 20.031 -9.555 1 90.38 58 LEU B CA 1
ATOM 2799 C C . LEU B 1 58 ? -24.609 20.953 -8.594 1 90.38 58 LEU B C 1
ATOM 2801 O O . LEU B 1 58 ? -24.297 22.141 -8.492 1 90.38 58 LEU B O 1
ATOM 2805 N N . ASP B 1 59 ? -25.484 20.453 -7.902 1 91.38 59 ASP B N 1
ATOM 2806 C CA . ASP B 1 59 ? -26.328 21.266 -7.043 1 91.38 59 ASP B CA 1
ATOM 2807 C C . ASP B 1 59 ? -25.734 21.406 -5.645 1 91.38 59 ASP B C 1
ATOM 2809 O O . ASP B 1 59 ? -26.281 22.109 -4.793 1 91.38 59 ASP B O 1
ATOM 2813 N N . GLN B 1 60 ? -24.688 20.719 -5.422 1 93.19 60 GLN B N 1
ATOM 2814 C CA . GLN B 1 60 ? -24.047 20.75 -4.109 1 93.19 60 GLN B CA 1
ATOM 2815 C C . GLN B 1 60 ? -22.562 21.062 -4.227 1 93.19 60 GLN B C 1
ATOM 2817 O O . GLN B 1 60 ? -21.734 20.156 -4.262 1 93.19 60 GLN B O 1
ATOM 2822 N N . PRO B 1 61 ? -22.219 22.297 -4.168 1 95.5 61 PRO B N 1
ATOM 2823 C CA . PRO B 1 61 ? -20.812 22.656 -4.27 1 95.5 61 PRO B CA 1
ATOM 2824 C C . PRO B 1 61 ? -19.969 22.062 -3.135 1 95.5 61 PRO B C 1
ATOM 2826 O O . PRO B 1 61 ? -20.469 21.844 -2.033 1 95.5 61 PRO B O 1
ATOM 2829 N N . ILE B 1 62 ? -18.734 21.766 -3.41 1 97.38 62 ILE B N 1
ATOM 2830 C CA . ILE B 1 62 ? -17.781 21.219 -2.457 1 97.38 62 ILE B CA 1
ATOM 2831 C C . ILE B 1 62 ? -16.875 22.328 -1.916 1 97.38 62 ILE B C 1
ATOM 2833 O O . ILE B 1 62 ? -16.297 23.094 -2.688 1 97.38 62 ILE B O 1
ATOM 2837 N N . GLN B 1 63 ? -16.766 22.406 -0.629 1 97.94 63 GLN B N 1
ATOM 2838 C CA . GLN B 1 63 ? -15.875 23.375 -0.013 1 97.94 63 GLN B CA 1
ATOM 2839 C C . GLN B 1 63 ? -14.492 22.781 0.22 1 97.94 63 GLN B C 1
ATOM 2841 O O . GLN B 1 63 ? -14.352 21.75 0.87 1 97.94 63 GLN B O 1
ATOM 2846 N N . ILE B 1 64 ? -13.492 23.422 -0.304 1 98.31 64 ILE B N 1
ATOM 2847 C CA . ILE B 1 64 ? -12.109 23.031 -0.054 1 98.31 64 ILE B CA 1
ATOM 2848 C C . ILE B 1 64 ? -11.461 24.031 0.902 1 98.31 64 ILE B C 1
ATOM 2850 O O . ILE B 1 64 ? -11.461 25.234 0.646 1 98.31 64 ILE B O 1
ATOM 2854 N N . LEU B 1 65 ? -10.93 23.531 1.976 1 98.12 65 LEU B N 1
ATOM 2855 C CA . LEU B 1 65 ? -10.344 24.375 3.016 1 98.12 65 LEU B CA 1
ATOM 2856 C C . LEU B 1 65 ? -8.883 24.016 3.242 1 98.12 65 LEU B C 1
ATOM 2858 O O . LEU B 1 65 ? -8.461 22.891 2.945 1 98.12 65 LEU B O 1
ATOM 2862 N N . ALA B 1 66 ? -8.133 24.922 3.73 1 97.44 66 ALA B N 1
ATOM 2863 C CA . ALA B 1 66 ? -6.758 24.672 4.172 1 97.44 66 ALA B CA 1
ATOM 2864 C C . ALA B 1 66 ? -6.691 24.484 5.684 1 97.44 66 ALA B C 1
ATOM 2866 O O . ALA B 1 66 ? -7.258 25.281 6.441 1 97.44 66 ALA B O 1
ATOM 2867 N N . ALA B 1 67 ? -6.066 23.391 6.09 1 96 67 ALA B N 1
ATOM 2868 C CA . ALA B 1 67 ? -5.816 23.219 7.52 1 96 67 ALA B CA 1
ATOM 2869 C C . ALA B 1 67 ? -4.836 24.281 8.031 1 96 67 ALA B C 1
ATOM 2871 O O . ALA B 1 67 ? -4.102 24.891 7.254 1 96 67 ALA B O 1
ATOM 2872 N N . PRO B 1 68 ? -4.84 24.531 9.344 1 91.75 68 PRO B N 1
ATOM 2873 C CA . PRO B 1 68 ? -3.824 25.438 9.898 1 91.75 68 PRO B CA 1
ATOM 2874 C C . PRO B 1 68 ? -2.402 25.016 9.531 1 91.75 68 PRO B C 1
ATOM 2876 O O . PRO B 1 68 ? -2.074 23.828 9.57 1 91.75 68 PRO B O 1
ATOM 2879 N N . GLY B 1 69 ? -1.617 25.969 9.07 1 91.19 69 GLY B N 1
ATOM 2880 C CA . GLY B 1 69 ? -0.231 25.703 8.727 1 91.19 69 GLY B CA 1
ATOM 2881 C C . GLY B 1 69 ? -0.003 25.531 7.238 1 91.19 69 GLY B C 1
ATOM 2882 O O . GLY B 1 69 ? 1.135 25.594 6.766 1 91.19 69 GLY B O 1
ATOM 2883 N N . VAL B 1 70 ? -1.078 25.297 6.48 1 94.69 70 VAL B N 1
ATOM 2884 C CA . VAL B 1 70 ? -0.957 25.172 5.031 1 94.69 70 VAL B CA 1
ATOM 2885 C C . VAL B 1 70 ? -0.87 26.578 4.41 1 94.69 70 VAL B C 1
ATOM 2887 O O . VAL B 1 70 ? -1.775 27.391 4.578 1 94.69 70 VAL B O 1
ATOM 2890 N N . SER B 1 71 ? 0.161 26.828 3.703 1 93.62 71 SER B N 1
ATOM 2891 C CA . SER B 1 71 ? 0.348 28.141 3.08 1 93.62 71 SER B CA 1
ATOM 2892 C C . SER B 1 71 ? -0.611 28.328 1.91 1 93.62 71 SER B C 1
ATOM 2894 O O . SER B 1 71 ? -1.184 27.359 1.4 1 93.62 71 SER B O 1
ATOM 2896 N N . ASP B 1 72 ? -0.697 29.562 1.483 1 94.75 72 ASP B N 1
ATOM 2897 C CA . ASP B 1 72 ? -1.532 29.875 0.328 1 94.75 72 ASP B CA 1
ATOM 2898 C C . ASP B 1 72 ? -1.014 29.172 -0.928 1 94.75 72 ASP B C 1
ATOM 2900 O O . ASP B 1 72 ? -1.796 28.641 -1.712 1 94.75 72 ASP B O 1
ATOM 2904 N N . SER B 1 73 ? 0.236 29.266 -1.077 1 94.19 73 SER B N 1
ATOM 2905 C CA . SER B 1 73 ? 0.848 28.625 -2.242 1 94.19 73 SER B CA 1
ATOM 2906 C C . SER B 1 73 ? 0.615 27.125 -2.24 1 94.19 73 SER B C 1
ATOM 2908 O O . SER B 1 73 ? 0.254 26.547 -3.266 1 94.19 73 SER B O 1
ATOM 2910 N N . ASP B 1 74 ? 0.82 26.516 -1.07 1 94.94 74 ASP B N 1
ATOM 2911 C CA . ASP B 1 74 ? 0.596 25.078 -0.953 1 94.94 74 ASP B CA 1
ATOM 2912 C C . ASP B 1 74 ? -0.865 24.734 -1.229 1 94.94 74 ASP B C 1
ATOM 2914 O O . ASP B 1 74 ? -1.154 23.719 -1.875 1 94.94 74 ASP B O 1
ATOM 2918 N N . PHE B 1 75 ? -1.764 25.609 -0.68 1 96.94 75 PHE B N 1
ATOM 2919 C CA . PHE B 1 75 ? -3.193 25.406 -0.873 1 96.94 75 PHE B CA 1
ATOM 2920 C C . PHE B 1 75 ? -3.551 25.438 -2.354 1 96.94 75 PHE B C 1
ATOM 2922 O O . PHE B 1 75 ? -4.227 24.531 -2.855 1 96.94 75 PHE B O 1
ATOM 2929 N N . ARG B 1 76 ? -3.08 26.344 -3.072 1 95.06 76 ARG B N 1
ATOM 2930 C CA . ARG B 1 76 ? -3.334 26.453 -4.504 1 95.06 76 ARG B CA 1
ATOM 2931 C C . ARG B 1 76 ? -2.701 25.297 -5.27 1 95.06 76 ARG B C 1
ATOM 2933 O O . ARG B 1 76 ? -3.326 24.719 -6.164 1 95.06 76 ARG B O 1
ATOM 2940 N N . ASN B 1 77 ? -1.466 24.984 -4.918 1 94.75 77 ASN B N 1
ATOM 2941 C CA . ASN B 1 77 ? -0.772 23.859 -5.555 1 94.75 77 ASN B CA 1
ATOM 2942 C C . ASN B 1 77 ? -1.527 22.547 -5.359 1 94.75 77 ASN B C 1
ATOM 2944 O O . ASN B 1 77 ? -1.59 21.719 -6.273 1 94.75 77 ASN B O 1
ATOM 2948 N N . ALA B 1 78 ? -2.072 22.391 -4.168 1 96.81 78 ALA B N 1
ATOM 2949 C CA . ALA B 1 78 ? -2.816 21.172 -3.859 1 96.81 78 ALA B CA 1
ATOM 2950 C C . ALA B 1 78 ? -4.031 21.016 -4.773 1 96.81 78 ALA B C 1
ATOM 2952 O O . ALA B 1 78 ? -4.227 19.969 -5.391 1 96.81 78 ALA B O 1
ATOM 2953 N N . ILE B 1 79 ? -4.793 22.062 -4.922 1 96.19 79 ILE B N 1
ATOM 2954 C CA . ILE B 1 79 ? -6.031 22.047 -5.691 1 96.19 79 ILE B CA 1
ATOM 2955 C C . ILE B 1 79 ? -5.715 21.859 -7.176 1 96.19 79 ILE B C 1
ATOM 2957 O O . ILE B 1 79 ? -6.43 21.156 -7.887 1 96.19 79 ILE B O 1
ATOM 2961 N N . ASP B 1 80 ? -4.602 22.375 -7.582 1 94 80 ASP B N 1
ATOM 2962 C CA . ASP B 1 80 ? -4.242 22.344 -8.992 1 94 80 ASP B CA 1
ATOM 2963 C C . ASP B 1 80 ? -3.438 21.078 -9.32 1 94 80 ASP B C 1
ATOM 2965 O O . ASP B 1 80 ? -3.115 20.828 -10.484 1 94 80 ASP B O 1
ATOM 2969 N N . SER B 1 81 ? -3.158 20.344 -8.367 1 94.5 81 SER B N 1
ATOM 2970 C CA . SER B 1 81 ? -2.299 19.188 -8.578 1 94.5 81 SER B CA 1
ATOM 2971 C C . SER B 1 81 ? -3.023 18.094 -9.359 1 94.5 81 SER B C 1
ATOM 2973 O O . SER B 1 81 ? -4.246 17.969 -9.281 1 94.5 81 SER B O 1
ATOM 2975 N N . SER B 1 82 ? -2.219 17.297 -10.109 1 93.5 82 SER B N 1
ATOM 2976 C CA . SER B 1 82 ? -2.764 16.141 -10.797 1 93.5 82 SER B CA 1
ATOM 2977 C C . SER B 1 82 ? -3.287 15.102 -9.805 1 93.5 82 SER B C 1
ATOM 2979 O O . SER B 1 82 ? -4.238 14.383 -10.102 1 93.5 82 SER B O 1
ATOM 2981 N N . LEU B 1 83 ? -2.723 15.062 -8.617 1 96 83 LEU B N 1
ATOM 2982 C CA . LEU B 1 83 ? -3.162 14.117 -7.59 1 96 83 LEU B CA 1
ATOM 2983 C C . LEU B 1 83 ? -4.605 14.391 -7.188 1 96 83 LEU B C 1
ATOM 2985 O O . LEU B 1 83 ? -5.434 13.477 -7.18 1 96 83 LEU B O 1
ATOM 2989 N N . PHE B 1 84 ? -4.906 15.633 -6.938 1 97.25 84 PHE B N 1
ATOM 2990 C CA . PHE B 1 84 ? -6.238 16.016 -6.48 1 97.25 84 PHE B CA 1
ATOM 2991 C C . PHE B 1 84 ? -7.258 15.875 -7.609 1 97.25 84 PHE B C 1
ATOM 2993 O O . PHE B 1 84 ? -8.344 15.336 -7.402 1 97.25 84 PHE B O 1
ATOM 3000 N N . LYS B 1 85 ? -6.883 16.328 -8.75 1 95.75 85 LYS B N 1
ATOM 3001 C CA . LYS B 1 85 ? -7.777 16.266 -9.906 1 95.75 85 LYS B CA 1
ATOM 3002 C C . LYS B 1 85 ? -8.102 14.82 -10.273 1 95.75 85 LYS B C 1
ATOM 3004 O O . LYS B 1 85 ? -9.25 14.492 -10.586 1 95.75 85 LYS B O 1
ATOM 3009 N N . GLN B 1 86 ? -7.094 13.992 -10.242 1 95.06 86 GLN B N 1
ATOM 3010 C CA . GLN B 1 86 ? -7.32 12.578 -10.539 1 95.06 86 GLN B CA 1
ATOM 3011 C C . GLN B 1 86 ? -8.234 11.938 -9.492 1 95.06 86 GLN B C 1
ATOM 3013 O O . GLN B 1 86 ? -9.078 11.102 -9.828 1 95.06 86 GLN B O 1
ATOM 3018 N N . TRP B 1 87 ? -8.023 12.32 -8.258 1 97.62 87 TRP B N 1
ATOM 3019 C CA . TRP B 1 87 ? -8.875 11.797 -7.199 1 97.62 87 TRP B CA 1
ATOM 3020 C C . TRP B 1 87 ? -10.336 12.188 -7.422 1 97.62 87 TRP B C 1
ATOM 3022 O O . TRP B 1 87 ? -11.227 11.344 -7.324 1 97.62 87 TRP B O 1
ATOM 3032 N N . LEU B 1 88 ? -10.578 13.422 -7.785 1 97.62 88 LEU B N 1
ATOM 3033 C CA . LEU B 1 88 ? -11.922 13.891 -8.086 1 97.62 88 LEU B CA 1
ATOM 3034 C C . LEU B 1 88 ? -12.508 13.125 -9.273 1 97.62 88 LEU B C 1
ATOM 3036 O O . LEU B 1 88 ? -13.695 12.781 -9.266 1 97.62 88 LEU B O 1
ATOM 3040 N N . MET B 1 89 ? -11.695 12.852 -10.219 1 96.25 89 MET B N 1
ATOM 3041 C CA . MET B 1 89 ? -12.156 12.102 -11.383 1 96.25 89 MET B CA 1
ATOM 3042 C C . MET B 1 89 ? -12.531 10.672 -11 1 96.25 89 MET B C 1
ATOM 3044 O O . MET B 1 89 ? -13.523 10.133 -11.484 1 96.25 89 MET B O 1
ATOM 3048 N N . ASN B 1 90 ? -11.727 10.078 -10.133 1 96.94 90 ASN B N 1
ATOM 3049 C CA . ASN B 1 90 ? -12.008 8.727 -9.68 1 96.94 90 ASN B CA 1
ATOM 3050 C C . ASN B 1 90 ? -13.359 8.641 -8.969 1 96.94 90 ASN B C 1
ATOM 3052 O O . ASN B 1 90 ? -14.094 7.664 -9.141 1 96.94 90 ASN B O 1
ATOM 3056 N N . LEU B 1 91 ? -13.711 9.68 -8.227 1 97.75 91 LEU B N 1
ATOM 3057 C CA . LEU B 1 91 ? -14.969 9.719 -7.492 1 97.75 91 LEU B CA 1
ATOM 3058 C C . LEU B 1 91 ? -16.156 9.602 -8.438 1 97.75 91 LEU B C 1
ATOM 3060 O O . LEU B 1 91 ? -17.234 9.156 -8.031 1 97.75 91 LEU B O 1
ATOM 3064 N N . GLN B 1 92 ? -15.883 9.984 -9.688 1 96.75 92 GLN B N 1
ATOM 306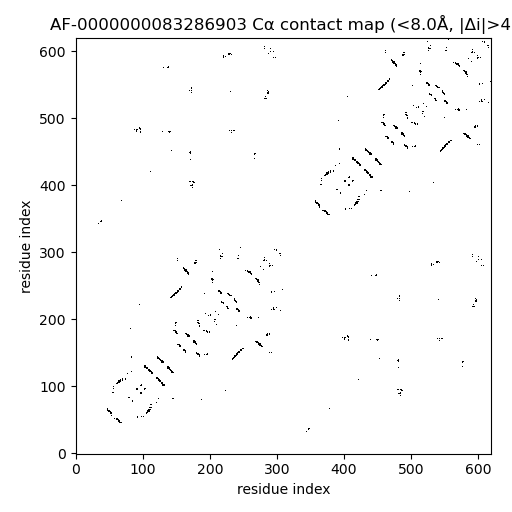5 C CA . GLN B 1 92 ? -16.984 10.109 -10.633 1 96.75 92 GLN B CA 1
ATOM 3066 C C . GLN B 1 92 ? -16.891 9.07 -11.742 1 96.75 92 GLN B C 1
ATOM 3068 O O . GLN B 1 92 ? -17.688 9.07 -12.68 1 96.75 92 GLN B O 1
ATOM 3073 N N . SER B 1 93 ? -15.93 8.164 -11.664 1 95.06 93 SER B N 1
ATOM 3074 C CA . SER B 1 93 ? -15.766 7.113 -12.656 1 95.06 93 SER B CA 1
ATOM 3075 C C . SER B 1 93 ? -16.875 6.074 -12.555 1 95.06 93 SER B C 1
ATOM 3077 O O . SER B 1 93 ? -17.781 6.203 -11.727 1 95.06 93 SER B O 1
ATOM 3079 N N . GLU B 1 94 ? -16.797 5.031 -13.398 1 92.31 94 GLU B N 1
ATOM 3080 C CA . GLU B 1 94 ? -17.828 3.99 -13.422 1 92.31 94 GLU B CA 1
ATOM 3081 C C . GLU B 1 94 ? -17.953 3.307 -12.062 1 92.31 94 GLU B C 1
ATOM 3083 O O . GLU B 1 94 ? -19.062 2.994 -11.617 1 92.31 94 GLU B O 1
ATOM 3088 N N . SER B 1 95 ? -16.812 3.096 -11.422 1 93.44 95 SER B N 1
ATOM 3089 C CA . SER B 1 95 ? -16.797 2.461 -10.109 1 93.44 95 SER B CA 1
ATOM 3090 C C . SER B 1 95 ? -16.656 3.496 -8.992 1 93.44 95 SER B C 1
ATOM 3092 O O . SER B 1 95 ? -16.359 3.148 -7.852 1 93.44 95 SER B O 1
ATOM 3094 N N . GLY B 1 96 ? -16.859 4.77 -9.32 1 96.94 96 GLY B N 1
ATOM 3095 C CA . GLY B 1 96 ? -16.688 5.855 -8.367 1 96.94 96 GLY B CA 1
ATOM 3096 C C . GLY B 1 96 ? -17.766 5.879 -7.293 1 96.94 96 GLY B C 1
ATOM 3097 O O . GLY B 1 96 ? -18.922 5.555 -7.559 1 96.94 96 GLY B O 1
ATOM 3098 N N . ILE B 1 97 ? -17.422 6.359 -6.117 1 96.88 97 ILE B N 1
ATOM 3099 C CA . ILE B 1 97 ? -18.312 6.266 -4.965 1 96.88 97 ILE B CA 1
ATOM 3100 C C . ILE B 1 97 ? -19.438 7.281 -5.105 1 96.88 97 ILE B C 1
ATOM 3102 O O . ILE B 1 97 ? -20.484 7.16 -4.445 1 96.88 97 ILE B O 1
ATOM 3106 N N . LEU B 1 98 ? -19.312 8.289 -6.012 1 97.06 98 LEU B N 1
ATOM 3107 C CA . LEU B 1 98 ? -20.344 9.297 -6.168 1 97.06 98 LEU B CA 1
ATOM 3108 C C . LEU B 1 98 ? -21.25 8.969 -7.359 1 97.06 98 LEU B C 1
ATOM 3110 O O . LEU B 1 98 ? -22.281 9.602 -7.547 1 97.06 98 LEU B O 1
ATOM 3114 N N . THR B 1 99 ? -20.844 8.008 -8.133 1 94.62 99 THR B N 1
ATOM 3115 C CA . THR B 1 99 ? -21.453 7.77 -9.445 1 94.62 99 THR B CA 1
ATOM 3116 C C . THR B 1 99 ? -22.906 7.328 -9.305 1 94.62 99 THR B C 1
ATOM 3118 O O . THR B 1 99 ? -23.766 7.785 -10.047 1 94.62 99 THR B O 1
ATOM 3121 N N . LYS B 1 100 ? -23.203 6.508 -8.336 1 91.81 100 LYS B N 1
ATOM 3122 C CA . LYS B 1 100 ? -24.547 5.957 -8.195 1 91.81 100 LYS B CA 1
ATOM 3123 C C . LYS B 1 100 ? -25.453 6.891 -7.387 1 91.81 100 LYS B C 1
ATOM 3125 O O . LYS B 1 100 ? -26.625 6.605 -7.18 1 91.81 100 LYS B O 1
ATOM 3130 N N . GLY B 1 101 ? -24.891 7.926 -6.879 1 92.56 101 GLY B N 1
ATOM 3131 C CA . GLY B 1 101 ? -25.688 8.938 -6.207 1 92.56 101 GLY B CA 1
ATOM 3132 C C . GLY B 1 101 ? -25.984 8.602 -4.758 1 92.56 101 GLY B C 1
ATOM 3133 O O . GLY B 1 101 ? -26.75 9.305 -4.09 1 92.56 101 GLY B O 1
ATOM 3134 N N . ALA B 1 102 ? -25.391 7.52 -4.285 1 92.38 102 ALA B N 1
ATOM 3135 C CA . ALA B 1 102 ? -25.688 7.07 -2.924 1 92.38 102 ALA B CA 1
ATOM 3136 C C . ALA B 1 102 ? -24.859 7.855 -1.902 1 92.38 102 ALA B C 1
ATOM 3138 O O . ALA B 1 102 ? -25.188 7.855 -0.711 1 92.38 102 ALA B O 1
ATOM 3139 N N . MET B 1 103 ? -23.812 8.547 -2.363 1 95.62 103 MET B N 1
ATOM 3140 C CA . MET B 1 103 ? -22.938 9.289 -1.475 1 95.62 103 MET B CA 1
ATOM 3141 C C . MET B 1 103 ? -22.734 10.719 -1.978 1 95.62 103 MET B C 1
ATOM 3143 O O . MET B 1 103 ? -22.969 11 -3.154 1 95.62 103 MET B O 1
ATOM 3147 N N . SER B 1 104 ? -22.312 11.586 -1.064 1 97 104 SER B N 1
ATOM 3148 C CA . SER B 1 104 ? -22.031 12.969 -1.42 1 97 104 SER B CA 1
ATOM 3149 C C . SER B 1 104 ? -20.75 13.461 -0.75 1 97 104 SER B C 1
ATOM 3151 O O . SER B 1 104 ? -20.453 13.07 0.381 1 97 104 SER B O 1
ATOM 3153 N N . LEU B 1 105 ? -19.984 14.211 -1.477 1 98.25 105 LEU B N 1
ATOM 3154 C CA . LEU B 1 105 ? -18.797 14.883 -0.968 1 98.25 105 LEU B CA 1
ATOM 3155 C C . LEU B 1 105 ? -19.125 16.328 -0.588 1 98.25 105 LEU B C 1
ATOM 3157 O O . LEU B 1 105 ? -19.516 17.125 -1.44 1 98.25 105 LEU B O 1
ATOM 3161 N N . LYS B 1 106 ? -18.859 16.703 0.688 1 97.88 106 LYS B N 1
ATOM 3162 C CA . LYS B 1 106 ? -19.25 18.031 1.146 1 97.88 106 LYS B CA 1
ATOM 3163 C C . LYS B 1 106 ? -18.047 18.953 1.268 1 97.88 106 LYS B C 1
ATOM 3165 O O . LYS B 1 106 ? -18.125 20.141 0.922 1 97.88 106 LYS B O 1
ATOM 3170 N N . ARG B 1 107 ? -17.031 18.359 1.804 1 98 107 ARG B N 1
ATOM 3171 C CA . ARG B 1 107 ? -15.891 19.188 2.15 1 98 107 ARG B CA 1
ATOM 3172 C C . ARG B 1 107 ? -14.586 18.406 2.012 1 98 107 ARG B C 1
ATOM 3174 O O . ARG B 1 107 ? -14.555 17.188 2.219 1 98 107 ARG B O 1
ATOM 3181 N N . VAL B 1 108 ? -13.547 19.125 1.597 1 98.56 108 VAL B N 1
ATOM 3182 C CA . VAL B 1 108 ? -12.18 18.594 1.606 1 98.56 108 VAL B CA 1
ATOM 3183 C C . VAL B 1 108 ? -11.273 19.531 2.404 1 98.56 108 VAL B C 1
ATOM 3185 O O . VAL B 1 108 ? -11.258 20.75 2.168 1 98.56 108 VAL B O 1
ATOM 3188 N N . LEU B 1 109 ? -10.602 19 3.387 1 98.38 109 LEU B N 1
ATOM 3189 C CA . LEU B 1 109 ? -9.625 19.734 4.172 1 98.38 109 LEU B CA 1
ATOM 3190 C C . LEU B 1 109 ? -8.203 19.359 3.768 1 98.38 109 LEU B C 1
ATOM 3192 O O . LEU B 1 109 ? -7.742 18.25 4.062 1 98.38 109 LEU B O 1
ATOM 3196 N N . ILE B 1 110 ? -7.508 20.297 3.076 1 98.31 110 ILE B N 1
ATOM 3197 C CA . ILE B 1 110 ? -6.109 20.078 2.729 1 98.31 110 ILE B CA 1
ATOM 3198 C C . ILE B 1 110 ? -5.242 20.172 3.982 1 98.31 110 ILE B C 1
ATOM 3200 O O . ILE B 1 110 ? -5.215 21.219 4.645 1 98.31 110 ILE B O 1
ATOM 3204 N N . GLN B 1 111 ? -4.516 19.094 4.242 1 97.5 111 GLN B N 1
ATOM 3205 C CA . GLN B 1 111 ? -3.791 19.031 5.508 1 97.5 111 GLN B CA 1
ATOM 3206 C C . GLN B 1 111 ? -2.291 19.219 5.293 1 97.5 111 GLN B C 1
ATOM 3208 O O . GLN B 1 111 ? -1.58 19.672 6.191 1 97.5 111 GLN B O 1
ATOM 3213 N N . GLY B 1 112 ? -1.855 18.797 4.098 1 96.25 112 GLY B N 1
ATOM 3214 C CA . GLY B 1 112 ? -0.421 18.906 3.893 1 96.25 112 GLY B CA 1
ATOM 3215 C C . GLY B 1 112 ? 0.004 18.625 2.465 1 96.25 112 GLY B C 1
ATOM 3216 O O . GLY B 1 112 ? -0.655 17.859 1.756 1 96.25 112 GLY B O 1
ATOM 3217 N N . VAL B 1 113 ? 1.106 19.312 2.092 1 96.5 113 VAL B N 1
ATOM 3218 C CA . VAL B 1 113 ? 1.72 19.156 0.777 1 96.5 113 VAL B CA 1
ATOM 3219 C C . VAL B 1 113 ? 3.211 18.859 0.934 1 96.5 113 VAL B C 1
ATOM 3221 O O . VAL B 1 113 ? 3.912 19.578 1.663 1 96.5 113 VAL B O 1
ATOM 3224 N N . ASP B 1 114 ? 3.639 17.797 0.344 1 96 114 ASP B N 1
ATOM 3225 C CA . ASP B 1 114 ? 5.07 17.531 0.241 1 96 114 ASP B CA 1
ATOM 3226 C C . ASP B 1 114 ? 5.566 17.734 -1.188 1 96 114 ASP B C 1
ATOM 3228 O O . ASP B 1 114 ? 5.09 17.078 -2.117 1 96 114 ASP B O 1
ATOM 3232 N N . MET B 1 115 ? 6.566 18.547 -1.258 1 91.94 115 MET B N 1
ATOM 3233 C CA . MET B 1 115 ? 7.094 18.875 -2.578 1 91.94 115 MET B CA 1
ATOM 3234 C C . MET B 1 115 ? 8.289 18 -2.92 1 91.94 115 MET B C 1
ATOM 3236 O O . MET B 1 115 ? 9.109 17.672 -2.051 1 91.94 115 MET B O 1
ATOM 3240 N N . PHE B 1 116 ? 8.336 17.547 -4.121 1 87.81 116 PHE B N 1
ATOM 3241 C CA . PHE B 1 116 ? 9.508 16.953 -4.758 1 87.81 116 PHE B CA 1
ATOM 3242 C C . PHE B 1 116 ? 10.102 17.906 -5.789 1 87.81 116 PHE B C 1
ATOM 3244 O O . PHE B 1 116 ? 9.734 17.859 -6.965 1 87.81 116 PHE B O 1
ATOM 3251 N N . GLY B 1 117 ? 11.016 18.688 -5.379 1 83.06 117 GLY B N 1
ATOM 3252 C CA . GLY B 1 117 ? 11.414 19.781 -6.242 1 83.06 117 GLY B CA 1
ATOM 3253 C C . GLY B 1 117 ? 10.305 20.797 -6.477 1 83.06 117 GLY B C 1
ATOM 3254 O O . GLY B 1 117 ? 9.734 21.328 -5.527 1 83.06 117 GLY B O 1
ATOM 3255 N N . ASN B 1 118 ? 9.938 20.906 -7.719 1 83.69 118 ASN B N 1
ATOM 3256 C CA . ASN B 1 118 ? 8.93 21.906 -8.055 1 83.69 118 ASN B CA 1
ATOM 3257 C C . ASN B 1 118 ? 7.555 21.281 -8.242 1 83.69 118 ASN B C 1
ATOM 3259 O O . ASN B 1 118 ? 6.594 21.969 -8.594 1 83.69 118 ASN B O 1
ATOM 3263 N N . LYS B 1 119 ? 7.52 20.047 -7.934 1 87 119 LYS B N 1
ATOM 3264 C CA . LYS B 1 119 ? 6.238 19.359 -8.094 1 87 119 LYS B CA 1
ATOM 3265 C C . LYS B 1 119 ? 5.762 18.766 -6.773 1 87 119 LYS B C 1
ATOM 3267 O O . LYS B 1 119 ? 6.57 18.469 -5.895 1 87 119 LYS B O 1
ATOM 3272 N N . ILE B 1 120 ? 4.473 18.625 -6.711 1 91 120 ILE B N 1
ATOM 3273 C CA . ILE B 1 120 ? 3.92 17.969 -5.531 1 91 120 ILE B CA 1
ATOM 3274 C C . ILE B 1 120 ? 4.25 16.469 -5.566 1 91 120 ILE B C 1
ATOM 3276 O O . ILE B 1 120 ? 3.984 15.797 -6.566 1 91 120 ILE B O 1
ATOM 3280 N N . GLY B 1 121 ? 4.867 16.047 -4.531 1 93.06 121 GLY B N 1
ATOM 3281 C CA . GLY B 1 121 ? 5.129 14.617 -4.379 1 93.06 121 GLY B CA 1
ATOM 3282 C C . GLY B 1 121 ? 3.992 13.875 -3.707 1 93.06 121 GLY B C 1
ATOM 3283 O O . GLY B 1 121 ? 3.516 12.859 -4.227 1 93.06 121 GLY B O 1
ATOM 3284 N N . PHE B 1 122 ? 3.598 14.359 -2.523 1 97.19 122 PHE B N 1
ATOM 3285 C CA . PHE B 1 122 ? 2.479 13.773 -1.793 1 97.19 122 PHE B CA 1
ATOM 3286 C C . PHE B 1 122 ? 1.487 14.852 -1.368 1 97.19 122 PHE B C 1
ATOM 3288 O O . PHE B 1 122 ? 1.87 16 -1.152 1 97.19 122 PHE B O 1
ATOM 3295 N N . LEU B 1 123 ? 0.278 14.484 -1.354 1 98.06 123 LEU B N 1
ATOM 3296 C CA . LEU B 1 123 ? -0.81 15.336 -0.885 1 98.06 123 LEU B CA 1
ATOM 3297 C C . LEU B 1 123 ? -1.62 14.633 0.2 1 98.06 123 LEU B C 1
ATOM 3299 O O . LEU B 1 123 ? -2.018 13.477 0.034 1 98.06 123 LEU B O 1
ATOM 3303 N N . LYS B 1 124 ? -1.806 15.273 1.344 1 98.44 124 LYS B N 1
ATOM 3304 C CA . LYS B 1 124 ? -2.59 14.758 2.461 1 98.44 124 LYS B CA 1
ATOM 3305 C C . LYS B 1 124 ? -3.84 15.602 2.691 1 98.44 124 LYS B C 1
ATOM 3307 O O . LYS B 1 124 ? -3.752 16.828 2.828 1 98.44 124 LYS B O 1
ATOM 3312 N N . PHE B 1 125 ? -5.012 14.953 2.713 1 98.56 125 PHE B N 1
ATOM 3313 C CA . PHE B 1 125 ? -6.238 15.711 2.959 1 98.56 125 PHE B CA 1
ATOM 3314 C C . PHE B 1 125 ? -7.312 14.812 3.555 1 98.56 125 PHE B C 1
ATOM 3316 O O . PHE B 1 125 ? -7.156 13.586 3.594 1 98.56 125 PHE B O 1
ATOM 3323 N N . LYS B 1 126 ? -8.32 15.43 4.094 1 98.25 126 LYS B N 1
ATOM 3324 C CA . LYS B 1 126 ? -9.508 14.766 4.625 1 98.25 126 LYS B CA 1
ATOM 3325 C C . LYS B 1 126 ? -10.75 15.133 3.818 1 98.25 126 LYS B C 1
ATOM 3327 O O . LYS B 1 126 ? -11 16.312 3.568 1 98.25 126 LYS B O 1
ATOM 3332 N N . ALA B 1 127 ? -11.438 14.133 3.389 1 98.5 127 ALA B N 1
ATOM 3333 C CA . ALA B 1 127 ? -12.672 14.336 2.631 1 98.5 127 ALA B CA 1
ATOM 3334 C C . ALA B 1 127 ? -13.891 13.938 3.457 1 98.5 127 ALA B C 1
ATOM 3336 O O . ALA B 1 127 ? -13.953 12.828 3.99 1 98.5 127 ALA B O 1
ATOM 3337 N N . ASP B 1 128 ? -14.797 14.82 3.516 1 97.94 128 ASP B N 1
ATOM 3338 C CA . ASP B 1 128 ? -16.062 14.531 4.168 1 97.94 128 ASP B CA 1
ATOM 3339 C C . ASP B 1 128 ? -17.078 13.961 3.172 1 97.94 128 ASP B C 1
ATOM 3341 O O . ASP B 1 128 ? -17.766 14.719 2.475 1 97.94 128 ASP B O 1
ATOM 3345 N N . VAL B 1 129 ? -17.203 12.672 3.186 1 97.25 129 VAL B N 1
ATOM 3346 C CA . VAL B 1 129 ? -18.156 11.961 2.34 1 97.25 129 VAL B CA 1
ATOM 3347 C C . VAL B 1 129 ? -19.25 11.352 3.203 1 97.25 129 VAL B C 1
ATOM 3349 O O . VAL B 1 129 ? -18.984 10.734 4.234 1 97.25 129 VAL B O 1
ATOM 3352 N N . TYR B 1 130 ? -20.438 11.531 2.746 1 96.06 130 TYR B N 1
ATOM 3353 C CA . TYR B 1 130 ? -21.578 11.078 3.525 1 96.06 130 TYR B CA 1
ATOM 3354 C C . TYR B 1 130 ? -22.422 10.086 2.727 1 96.06 130 TYR B C 1
ATOM 3356 O O . TYR B 1 130 ? -22.625 10.273 1.523 1 96.06 130 TYR B O 1
ATOM 3364 N N . ASP B 1 131 ? -22.844 9.062 3.426 1 94.56 131 ASP B N 1
ATOM 3365 C CA . ASP B 1 131 ? -23.875 8.203 2.875 1 94.56 131 ASP B CA 1
ATOM 3366 C C . ASP B 1 131 ? -25.25 8.883 2.945 1 94.56 131 ASP B C 1
ATOM 3368 O O . ASP B 1 131 ? -25.703 9.242 4.027 1 94.56 131 ASP B O 1
ATOM 3372 N N . LYS B 1 132 ? -25.906 8.977 1.836 1 92.44 132 LYS B N 1
ATOM 3373 C CA . LYS B 1 132 ? -27.141 9.742 1.781 1 92.44 132 LYS B CA 1
ATOM 3374 C C . LYS B 1 132 ? -28.266 9.031 2.539 1 92.44 132 LYS B C 1
ATOM 3376 O O . LYS B 1 132 ? -29.141 9.688 3.113 1 92.44 132 LYS B O 1
ATOM 3381 N N . GLN B 1 133 ? -28.25 7.762 2.529 1 89.5 133 GLN B N 1
ATOM 3382 C CA . GLN B 1 133 ? -29.297 6.996 3.178 1 89.5 133 GLN B CA 1
ATOM 3383 C C . GLN B 1 133 ? -29.188 7.066 4.695 1 89.5 133 GLN B C 1
ATOM 3385 O O . GLN B 1 133 ? -30.172 7.344 5.391 1 89.5 133 GLN B O 1
ATOM 3390 N N . THR B 1 134 ? -28.047 6.941 5.195 1 88.69 134 THR B N 1
ATOM 3391 C CA . THR B 1 134 ? -27.859 6.863 6.641 1 88.69 134 THR B CA 1
ATOM 3392 C C . THR B 1 134 ? -27.484 8.227 7.215 1 88.69 134 THR B C 1
ATOM 3394 O O . THR B 1 134 ? -27.625 8.453 8.422 1 88.69 134 THR B O 1
ATOM 3397 N N . GLY B 1 135 ? -26.891 9.055 6.418 1 91.56 135 GLY B N 1
ATOM 3398 C CA . GLY B 1 135 ? -26.406 10.344 6.879 1 91.56 135 GLY B CA 1
ATOM 3399 C C . GLY B 1 135 ? -25.062 10.258 7.578 1 91.56 135 GLY B C 1
ATOM 3400 O O . GLY B 1 135 ? -24.547 11.258 8.078 1 91.56 135 GLY B O 1
ATOM 3401 N N . LYS B 1 136 ? -24.531 9.07 7.613 1 92.31 136 LYS B N 1
ATOM 3402 C CA . LYS B 1 136 ? -23.266 8.867 8.32 1 92.31 136 LYS B CA 1
ATOM 3403 C C . LYS B 1 136 ? -22.078 9.172 7.41 1 92.31 136 LYS B C 1
ATOM 3405 O O . LYS B 1 136 ? -22.125 8.93 6.203 1 92.31 136 LYS B O 1
ATOM 3410 N N . LYS B 1 137 ? -21.047 9.625 8.078 1 94.19 137 LYS B N 1
ATOM 3411 C CA . LYS B 1 137 ? -19.781 9.891 7.379 1 94.19 137 LYS B CA 1
ATOM 3412 C C . LYS B 1 137 ? -18.984 8.609 7.188 1 94.19 137 LYS B C 1
ATOM 3414 O O . LYS B 1 137 ? -18.906 7.781 8.102 1 94.19 137 LYS B O 1
ATOM 3419 N N . VAL B 1 138 ? -18.406 8.477 5.98 1 94.38 138 VAL B N 1
ATOM 3420 C CA . VAL B 1 138 ? -17.531 7.348 5.73 1 94.38 138 VAL B CA 1
ATOM 3421 C C . VAL B 1 138 ? -16.078 7.777 5.93 1 94.38 138 VAL B C 1
ATOM 3423 O O . VAL B 1 138 ? -15.734 8.953 5.766 1 94.38 138 VAL B O 1
ATOM 3426 N N . PRO B 1 139 ? -15.172 6.812 6.359 1 93.38 139 PRO B N 1
ATOM 3427 C CA . PRO B 1 139 ? -13.766 7.172 6.543 1 93.38 139 PRO B CA 1
ATOM 3428 C C . PRO B 1 139 ? -13.164 7.848 5.312 1 93.38 139 PRO B C 1
ATOM 3430 O O . PRO B 1 139 ? -13.258 7.312 4.203 1 93.38 139 PRO B O 1
ATOM 3433 N N . GLY B 1 140 ? -12.508 9.07 5.516 1 96.94 140 GLY B N 1
ATOM 3434 C CA . GLY B 1 140 ? -12.164 9.883 4.359 1 96.94 140 GLY B CA 1
ATOM 3435 C C . GLY B 1 140 ? -10.781 10.5 4.453 1 96.94 140 GLY B C 1
ATOM 3436 O O . GLY B 1 140 ? -10.523 11.547 3.848 1 96.94 140 GLY B O 1
ATOM 3437 N N . ILE B 1 141 ? -9.859 9.883 5.238 1 97.69 141 ILE B N 1
ATOM 3438 C CA . ILE B 1 141 ? -8.484 10.375 5.289 1 97.69 141 ILE B CA 1
ATOM 3439 C C . ILE B 1 141 ? -7.711 9.852 4.086 1 97.69 141 ILE B C 1
ATOM 3441 O O . ILE B 1 141 ? -7.676 8.648 3.832 1 97.69 141 ILE B O 1
ATOM 3445 N N . VAL B 1 142 ? -7.109 10.82 3.314 1 98.56 142 VAL B N 1
ATOM 3446 C CA . VAL B 1 142 ? -6.496 10.461 2.041 1 98.56 142 VAL B CA 1
ATOM 3447 C C . VAL B 1 142 ? -5.023 10.859 2.043 1 98.56 142 VAL B C 1
ATOM 3449 O O . VAL B 1 142 ? -4.691 12.023 2.27 1 98.56 142 VAL B O 1
ATOM 3452 N N . PHE B 1 143 ? -4.137 9.93 1.875 1 98.62 143 PHE B N 1
ATOM 3453 C CA . PHE B 1 143 ? -2.746 10.148 1.503 1 98.62 143 PHE B CA 1
ATOM 3454 C C . PHE B 1 143 ? -2.537 9.898 0.016 1 98.62 143 PHE B C 1
ATOM 3456 O O . PHE B 1 143 ? -2.385 8.75 -0.407 1 98.62 143 PHE B O 1
ATOM 3463 N N . ALA B 1 144 ? -2.469 10.977 -0.772 1 98 144 ALA B N 1
ATOM 3464 C CA . ALA B 1 144 ? -2.375 10.859 -2.225 1 98 144 ALA B CA 1
ATOM 3465 C C . ALA B 1 144 ? -0.92 10.891 -2.686 1 98 144 ALA B C 1
ATOM 3467 O O . ALA B 1 144 ? -0.204 11.867 -2.439 1 98 144 ALA B O 1
ATOM 3468 N N . ARG B 1 145 ? -0.508 9.82 -3.297 1 96.88 145 ARG B N 1
ATOM 3469 C CA . ARG B 1 145 ? 0.85 9.773 -3.828 1 96.88 145 ARG B CA 1
ATOM 3470 C C . ARG B 1 145 ? 0.843 9.469 -5.324 1 96.88 145 ARG B C 1
ATOM 3472 O O . ARG B 1 145 ? 1.865 9.609 -5.996 1 96.88 145 ARG B O 1
ATOM 3479 N N . GLY B 1 146 ? -0.315 9.062 -5.859 1 95 146 GLY B N 1
ATOM 3480 C CA . GLY B 1 146 ? -0.465 8.922 -7.301 1 95 146 GLY B CA 1
ATOM 3481 C C . GLY B 1 146 ? -0.035 7.562 -7.816 1 95 146 GLY B C 1
ATOM 3482 O O . GLY B 1 146 ? 0.308 6.676 -7.031 1 95 146 GLY B O 1
ATOM 3483 N N . PRO B 1 147 ? -0.132 7.414 -9.133 1 95.75 147 PRO B N 1
ATOM 3484 C CA . PRO B 1 147 ? 0.121 6.113 -9.766 1 95.75 147 PRO B CA 1
ATOM 3485 C C . PRO B 1 147 ? 1.602 5.738 -9.766 1 95.75 147 PRO B C 1
ATOM 3487 O O . PRO B 1 147 ? 2.465 6.617 -9.719 1 95.75 147 PRO B O 1
ATOM 3490 N N . ALA B 1 148 ? 1.853 4.461 -9.773 1 97.12 148 ALA B N 1
ATOM 3491 C CA . ALA B 1 148 ? 3.201 3.9 -9.812 1 97.12 148 ALA B CA 1
ATOM 3492 C C . ALA B 1 148 ? 3.256 2.672 -10.719 1 97.12 148 ALA B C 1
ATOM 3494 O O . ALA B 1 148 ? 2.219 2.17 -11.156 1 97.12 148 ALA B O 1
ATOM 3495 N N . VAL B 1 149 ? 4.48 2.262 -11.062 1 98 149 VAL B N 1
ATOM 3496 C CA . VAL B 1 149 ? 4.707 1.059 -11.859 1 98 149 VAL B CA 1
ATOM 3497 C C . VAL B 1 149 ? 5.746 0.173 -11.172 1 98 149 VAL B C 1
ATOM 3499 O O . VAL B 1 149 ? 6.531 0.651 -10.344 1 98 149 VAL B O 1
ATOM 3502 N N . ALA B 1 150 ? 5.711 -1.076 -11.445 1 98.75 150 ALA B N 1
ATOM 3503 C CA . ALA B 1 150 ? 6.742 -2.031 -11.047 1 98.75 150 ALA B CA 1
ATOM 3504 C C . ALA B 1 150 ? 6.949 -3.096 -12.125 1 98.75 150 ALA B C 1
ATOM 3506 O O . ALA B 1 150 ? 6.047 -3.365 -12.922 1 98.75 150 ALA B O 1
ATOM 3507 N N . VAL B 1 151 ? 8.133 -3.68 -12.156 1 98.75 151 VAL B N 1
ATOM 3508 C CA . VAL B 1 151 ? 8.477 -4.598 -13.234 1 98.75 151 VAL B CA 1
ATOM 3509 C C . VAL B 1 151 ? 9.07 -5.879 -12.656 1 98.75 151 VAL B C 1
ATOM 3511 O O . VAL B 1 151 ? 10.047 -5.836 -11.906 1 98.75 151 VAL B O 1
ATOM 3514 N N . LEU B 1 152 ? 8.461 -6.969 -13 1 98.88 152 LEU B N 1
ATOM 3515 C CA . LEU B 1 152 ? 9.055 -8.281 -12.773 1 98.88 152 LEU B CA 1
ATOM 3516 C C . LEU B 1 152 ? 9.969 -8.672 -13.938 1 98.88 152 LEU B C 1
ATOM 3518 O O . LEU B 1 152 ? 9.5 -8.836 -15.062 1 98.88 152 LEU B O 1
ATOM 3522 N N . ILE B 1 153 ? 11.219 -8.781 -13.648 1 98.38 153 ILE B N 1
ATOM 3523 C CA . ILE B 1 153 ? 12.203 -9.148 -14.656 1 98.38 153 ILE B CA 1
ATOM 3524 C C . ILE B 1 153 ? 12.648 -10.594 -14.43 1 98.38 153 ILE B C 1
ATOM 3526 O O . ILE B 1 153 ? 13.258 -10.906 -13.406 1 98.38 153 ILE B O 1
ATOM 3530 N N . LEU B 1 154 ? 12.367 -11.422 -15.383 1 97.81 154 LEU B N 1
ATOM 3531 C CA . LEU B 1 154 ? 12.773 -12.828 -15.336 1 97.81 154 LEU B CA 1
ATOM 3532 C C . LEU B 1 154 ? 13.812 -13.125 -16.406 1 97.81 154 LEU B C 1
ATOM 3534 O O . LEU B 1 154 ? 13.57 -12.914 -17.594 1 97.81 154 LEU B O 1
ATOM 3538 N N . LEU B 1 155 ? 14.938 -13.617 -15.898 1 97 155 LEU B N 1
ATOM 3539 C CA . LEU B 1 155 ? 16.047 -13.961 -16.781 1 97 155 LEU B CA 1
ATOM 3540 C C . LEU B 1 155 ? 16.312 -15.461 -16.766 1 97 155 LEU B C 1
ATOM 3542 O O . LEU B 1 155 ? 16.516 -16.047 -15.703 1 97 155 LEU B O 1
ATOM 3546 N N . SER B 1 156 ? 16.281 -16.047 -17.922 1 96.75 156 SER B N 1
ATOM 3547 C CA . SER B 1 156 ? 16.641 -17.453 -18.047 1 96.75 156 SER B CA 1
ATOM 3548 C C . SER B 1 156 ? 18.141 -17.609 -18.281 1 96.75 156 SER B C 1
ATOM 3550 O O . SER B 1 156 ? 18.719 -16.922 -19.125 1 96.75 156 SER B O 1
ATOM 3552 N N . CYS B 1 157 ? 18.75 -18.453 -17.453 1 96.56 157 CYS B N 1
ATOM 3553 C CA . CYS B 1 157 ? 20.172 -18.75 -17.547 1 96.56 157 CYS B CA 1
ATOM 3554 C C . CYS B 1 157 ? 20.453 -20.219 -17.281 1 96.56 157 CYS B C 1
ATOM 3556 O O . CYS B 1 157 ? 20.266 -20.688 -16.156 1 96.56 157 CYS B O 1
ATOM 3558 N N . GLU B 1 158 ? 20.938 -21 -18.297 1 95.38 158 GLU B N 1
ATOM 3559 C CA . GLU B 1 158 ? 21.297 -22.406 -18.188 1 95.38 158 GLU B CA 1
ATOM 3560 C C . GLU B 1 158 ? 20.156 -23.234 -17.594 1 95.38 158 GLU B C 1
ATOM 3562 O O . GLU B 1 158 ? 20.375 -23.984 -16.641 1 95.38 158 GLU B O 1
ATOM 3567 N N . GLY B 1 159 ? 18.984 -22.984 -17.969 1 94.31 159 GLY B N 1
ATOM 3568 C CA . GLY B 1 159 ? 17.828 -23.797 -17.594 1 94.31 159 GLY B CA 1
ATOM 3569 C C . GLY B 1 159 ? 17.172 -23.328 -16.297 1 94.31 159 GLY B C 1
ATOM 3570 O O . GLY B 1 159 ? 16.156 -23.891 -15.883 1 94.31 159 GLY B O 1
ATOM 3571 N N . GLU B 1 160 ? 17.766 -22.297 -15.734 1 96.44 160 GLU B N 1
ATOM 3572 C CA . GLU B 1 160 ? 17.188 -21.75 -14.508 1 96.44 160 GLU B CA 1
ATOM 3573 C C . GLU B 1 160 ? 16.641 -20.344 -14.727 1 96.44 160 GLU B C 1
ATOM 3575 O O . GLU B 1 160 ? 17.172 -19.578 -15.547 1 96.44 160 GLU B O 1
ATOM 3580 N N . THR B 1 161 ? 15.531 -20.031 -14.086 1 97.62 161 THR B N 1
ATOM 3581 C CA . THR B 1 161 ? 14.945 -18.688 -14.164 1 97.62 161 THR B CA 1
ATOM 3582 C C . THR B 1 161 ? 15.305 -17.875 -12.93 1 97.62 161 THR B C 1
ATOM 3584 O O . THR B 1 161 ? 15.172 -18.344 -11.797 1 97.62 161 THR B O 1
ATOM 3587 N N . TYR B 1 162 ? 15.773 -16.641 -13.18 1 98.31 162 TYR B N 1
ATOM 3588 C CA . TYR B 1 162 ? 16.141 -15.711 -12.109 1 98.31 162 TYR B CA 1
ATOM 3589 C C . TYR B 1 162 ? 15.289 -14.445 -12.164 1 98.31 162 TYR B C 1
ATOM 3591 O O . TYR B 1 162 ? 14.844 -14.039 -13.234 1 98.31 162 TYR B O 1
ATOM 3599 N N . ALA B 1 163 ? 15.055 -13.898 -11.031 1 98.69 163 ALA B N 1
ATOM 3600 C CA . ALA B 1 163 ? 14.406 -12.602 -10.906 1 98.69 163 ALA B CA 1
ATOM 3601 C C . ALA B 1 163 ? 15.398 -11.531 -10.453 1 98.69 163 ALA B C 1
ATOM 3603 O O . ALA B 1 163 ? 16.297 -11.812 -9.672 1 98.69 163 ALA B O 1
ATOM 3604 N N . VAL B 1 164 ? 15.234 -10.32 -10.93 1 98.44 164 VAL B N 1
ATOM 3605 C CA . VAL B 1 164 ? 16.094 -9.195 -10.57 1 98.44 164 VAL B CA 1
ATOM 3606 C C . VAL B 1 164 ? 15.375 -8.281 -9.586 1 98.44 164 VAL B C 1
ATOM 3608 O O . VAL B 1 164 ? 14.242 -7.855 -9.836 1 98.44 164 VAL B O 1
ATOM 3611 N N . LEU B 1 165 ? 15.992 -8.055 -8.43 1 98.44 165 LEU B N 1
ATOM 3612 C CA . LEU B 1 165 ? 15.461 -7.184 -7.391 1 98.44 165 LEU B CA 1
ATOM 3613 C C . LEU B 1 165 ? 16.406 -6.023 -7.117 1 98.44 165 LEU B C 1
ATOM 3615 O O . LEU B 1 165 ? 17.562 -6.047 -7.551 1 98.44 165 LEU B O 1
ATOM 3619 N N . THR B 1 166 ? 15.883 -5.051 -6.504 1 98 166 THR B N 1
ATOM 3620 C CA . THR B 1 166 ? 16.672 -3.939 -5.992 1 98 166 THR B CA 1
ATOM 3621 C C . THR B 1 166 ? 16.547 -3.84 -4.473 1 98 166 THR B C 1
ATOM 3623 O O . THR B 1 166 ? 15.453 -3.992 -3.924 1 98 166 THR B O 1
ATOM 3626 N N . GLU B 1 167 ? 17.641 -3.727 -3.809 1 96.69 167 GLU B N 1
ATOM 3627 C CA . GLU B 1 167 ? 17.641 -3.371 -2.393 1 96.69 167 GLU B CA 1
ATOM 3628 C C . GLU B 1 167 ? 17.594 -1.857 -2.203 1 96.69 167 GLU B C 1
ATOM 3630 O O . GLU B 1 167 ? 18.469 -1.14 -2.709 1 96.69 167 GLU B O 1
ATOM 3635 N N . GLN B 1 168 ? 16.625 -1.394 -1.532 1 95 168 GLN B N 1
ATOM 3636 C CA . GLN B 1 168 ? 16.375 0.038 -1.402 1 95 168 GLN B CA 1
ATOM 3637 C C . GLN B 1 168 ? 16.234 0.441 0.063 1 95 168 GLN B C 1
ATOM 3639 O O . GLN B 1 168 ? 15.734 -0.339 0.883 1 95 168 GLN B O 1
ATOM 3644 N N . VAL B 1 169 ? 16.703 1.678 0.377 1 95.62 169 VAL B N 1
ATOM 3645 C CA . VAL B 1 169 ? 16.453 2.279 1.683 1 95.62 169 VAL B CA 1
ATOM 3646 C C . VAL B 1 169 ? 15.031 2.824 1.732 1 95.62 169 VAL B C 1
ATOM 3648 O O . VAL B 1 169 ? 14.68 3.734 0.978 1 95.62 169 VAL B O 1
ATOM 3651 N N . ARG B 1 170 ? 14.211 2.207 2.627 1 97.5 170 ARG B N 1
ATOM 3652 C CA . ARG B 1 170 ? 12.844 2.672 2.787 1 97.5 170 ARG B CA 1
ATOM 3653 C C . ARG B 1 170 ? 12.609 3.227 4.188 1 97.5 170 ARG B C 1
ATOM 3655 O O . ARG B 1 170 ? 12.234 2.488 5.098 1 97.5 170 ARG B O 1
ATOM 3662 N N . VAL B 1 171 ? 12.68 4.547 4.309 1 98.19 171 VAL B N 1
ATOM 3663 C CA . VAL B 1 171 ? 12.547 5.25 5.578 1 98.19 171 VAL B CA 1
ATOM 3664 C C . VAL B 1 171 ? 11.148 5.039 6.145 1 98.19 171 VAL B C 1
ATOM 3666 O O . VAL B 1 171 ? 10.984 4.797 7.344 1 98.19 171 VAL B O 1
ATOM 3669 N N . PRO B 1 172 ? 10.086 5.047 5.34 1 98.62 172 PRO B N 1
ATOM 3670 C CA . PRO B 1 172 ? 8.75 4.863 5.914 1 98.62 172 PRO B CA 1
ATOM 3671 C C . PRO B 1 172 ? 8.602 3.541 6.66 1 98.62 172 PRO B C 1
ATOM 3673 O O . PRO B 1 172 ? 7.934 3.482 7.691 1 98.62 172 PRO B O 1
ATOM 3676 N N . VAL B 1 173 ? 9.266 2.533 6.191 1 98.31 173 VAL B N 1
ATOM 3677 C CA . VAL B 1 173 ? 9.203 1.223 6.828 1 98.31 173 VAL B CA 1
ATOM 3678 C C . VAL B 1 173 ? 10.289 1.113 7.895 1 98.31 173 VAL B C 1
ATOM 3680 O O . VAL B 1 173 ? 10.195 0.287 8.805 1 98.31 173 VAL B O 1
ATOM 3683 N N . GLY B 1 174 ? 11.352 1.868 7.754 1 98.19 174 GLY B N 1
ATOM 3684 C CA . GLY B 1 174 ? 12.5 1.851 8.641 1 98.19 174 GLY B CA 1
ATOM 3685 C C . GLY B 1 174 ? 13.492 0.745 8.312 1 98.19 174 GLY B C 1
ATOM 3686 O O . GLY B 1 174 ? 14.32 0.383 9.141 1 98.19 174 GLY B O 1
ATOM 3687 N N . LYS B 1 175 ? 13.445 0.23 7.082 1 97.25 175 LYS B N 1
ATOM 3688 C CA . LYS B 1 175 ? 14.227 -0.964 6.766 1 97.25 175 LYS B CA 1
ATOM 3689 C C . LYS B 1 175 ? 14.852 -0.861 5.379 1 97.25 175 LYS B C 1
ATOM 3691 O O . LYS B 1 175 ? 14.43 -0.038 4.562 1 97.25 175 LYS B O 1
ATOM 3696 N N . LEU B 1 176 ? 15.906 -1.687 5.207 1 96.38 176 LEU B N 1
ATOM 3697 C CA . LEU B 1 176 ? 16.328 -2.064 3.863 1 96.38 176 LEU B CA 1
ATOM 3698 C C . LEU B 1 176 ? 15.406 -3.127 3.281 1 96.38 176 LEU B C 1
ATOM 3700 O O . LEU B 1 176 ? 15.102 -4.121 3.941 1 96.38 176 LEU B O 1
ATOM 3704 N N . MET B 1 177 ? 14.961 -2.848 2.029 1 96.88 177 MET B N 1
ATOM 3705 C CA . MET B 1 177 ? 13.969 -3.76 1.471 1 96.88 177 MET B CA 1
ATOM 3706 C C . MET B 1 177 ? 14.406 -4.266 0.099 1 96.88 177 MET B C 1
ATOM 3708 O O . MET B 1 177 ? 14.906 -3.494 -0.72 1 96.88 177 MET B O 1
ATOM 3712 N N . LEU B 1 178 ? 14.234 -5.574 -0.127 1 97.88 178 LEU B N 1
ATOM 3713 C CA . LEU B 1 178 ? 14.328 -6.145 -1.468 1 97.88 178 LEU B CA 1
ATOM 3714 C C . LEU B 1 178 ? 13.023 -5.957 -2.232 1 97.88 178 LEU B C 1
ATOM 3716 O O . LEU B 1 178 ? 11.969 -6.426 -1.793 1 97.88 178 LEU B O 1
ATOM 3720 N N . GLU B 1 179 ? 13.117 -5.27 -3.395 1 98.5 179 GLU B N 1
ATOM 3721 C CA . GLU B 1 179 ? 11.898 -4.898 -4.113 1 98.5 179 GLU B CA 1
ATOM 3722 C C . GLU B 1 179 ? 12.062 -5.102 -5.617 1 98.5 179 GLU B C 1
ATOM 3724 O O . GLU B 1 179 ? 13.188 -5.145 -6.125 1 98.5 179 GLU B O 1
ATOM 3729 N N . LEU B 1 180 ? 10.914 -5.219 -6.297 1 98.81 180 LEU B N 1
ATOM 3730 C CA . LEU B 1 180 ? 10.953 -5.035 -7.746 1 98.81 180 LEU B CA 1
ATOM 3731 C C . LEU B 1 180 ? 11.383 -3.615 -8.102 1 98.81 180 LEU B C 1
ATOM 3733 O O . LEU B 1 180 ? 11.086 -2.672 -7.359 1 98.81 180 LEU B O 1
ATOM 3737 N N . PRO B 1 181 ? 12.133 -3.496 -9.211 1 98 181 PRO B N 1
ATOM 3738 C CA . PRO B 1 181 ? 12.266 -2.119 -9.688 1 98 181 PRO B CA 1
ATOM 3739 C C . PRO B 1 181 ? 10.914 -1.436 -9.898 1 98 181 PRO B C 1
ATOM 3741 O O . PRO B 1 181 ? 9.992 -2.043 -10.445 1 98 181 PRO B O 1
ATOM 3744 N N . ALA B 1 182 ? 10.812 -0.231 -9.43 1 97.69 182 ALA B N 1
ATOM 3745 C CA . ALA B 1 182 ? 9.531 0.474 -9.422 1 97.69 182 ALA B CA 1
ATOM 3746 C C . ALA B 1 182 ? 9.734 1.985 -9.445 1 97.69 182 ALA B C 1
ATOM 3748 O O . ALA B 1 182 ? 10.852 2.469 -9.234 1 97.69 182 ALA B O 1
ATOM 3749 N N . GLY B 1 183 ? 8.609 2.721 -9.688 1 94.62 183 GLY B N 1
ATOM 3750 C CA . GLY B 1 183 ? 8.656 4.176 -9.648 1 94.62 183 GLY B CA 1
ATOM 3751 C C . GLY B 1 183 ? 7.293 4.82 -9.797 1 94.62 183 GLY B C 1
ATOM 3752 O O . GLY B 1 183 ? 6.344 4.18 -10.258 1 94.62 183 GLY B O 1
ATOM 3753 N N . MET B 1 184 ? 7.254 5.992 -9.344 1 92.88 184 MET B N 1
ATOM 3754 C CA . MET B 1 184 ? 6.031 6.777 -9.484 1 92.88 184 MET B CA 1
ATOM 3755 C C . MET B 1 184 ? 5.953 7.426 -10.859 1 92.88 184 MET B C 1
ATOM 3757 O O . MET B 1 184 ? 6.98 7.695 -11.484 1 92.88 184 MET B O 1
ATOM 3761 N N . LEU B 1 185 ? 4.719 7.641 -11.273 1 90.81 185 LEU B N 1
ATOM 3762 C CA . LEU B 1 185 ? 4.543 8.375 -12.516 1 90.81 185 LEU B CA 1
ATOM 3763 C C . LEU B 1 185 ? 4.695 9.875 -12.297 1 90.81 185 LEU B C 1
ATOM 3765 O O . LEU B 1 185 ? 4.254 10.406 -11.266 1 90.81 185 LEU B O 1
ATOM 3769 N N . ASP B 1 186 ? 5.57 10.547 -12.984 1 70.75 186 ASP B N 1
ATOM 3770 C CA . ASP B 1 186 ? 5.746 11.992 -12.844 1 70.75 186 ASP B CA 1
ATOM 3771 C C . ASP B 1 186 ? 4.551 12.75 -13.414 1 70.75 186 ASP B C 1
ATOM 3773 O O . ASP B 1 186 ? 4.117 13.758 -12.844 1 70.75 186 ASP B O 1
ATOM 3777 N N . ASP B 1 187 ? 4.465 12.672 -14.781 1 61.72 187 ASP B N 1
ATOM 3778 C CA . ASP B 1 187 ? 3.59 13.617 -15.477 1 61.72 187 ASP B CA 1
ATOM 3779 C C . ASP B 1 187 ? 2.264 12.953 -15.852 1 61.72 187 ASP B C 1
ATOM 3781 O O . ASP B 1 187 ? 2.119 11.734 -15.742 1 61.72 187 ASP B O 1
ATOM 3785 N N . ASP B 1 188 ? 1.203 13.859 -16 1 57.28 188 ASP B N 1
ATOM 3786 C CA . ASP B 1 188 ? -0.208 13.656 -16.312 1 57.28 188 ASP B CA 1
ATOM 3787 C C . ASP B 1 188 ? -0.375 12.711 -17.5 1 57.28 188 ASP B C 1
ATOM 3789 O O . ASP B 1 188 ? -1.496 12.453 -17.938 1 57.28 188 ASP B O 1
ATOM 3793 N N . LYS B 1 189 ? 0.76 12.234 -17.984 1 60.5 189 LYS B N 1
ATOM 3794 C CA . LYS B 1 189 ? 0.406 11.703 -19.297 1 60.5 189 LYS B CA 1
ATOM 3795 C C . LYS B 1 189 ? 0.102 10.211 -19.219 1 60.5 189 LYS B C 1
ATOM 3797 O O . LYS B 1 189 ? -0.214 9.578 -20.219 1 60.5 189 LYS B O 1
ATOM 3802 N N . GLY B 1 190 ? 0.114 9.609 -18.094 1 72.69 190 GLY B N 1
ATOM 3803 C CA . GLY B 1 190 ? -0.409 8.258 -18 1 72.69 190 GLY B CA 1
ATOM 3804 C C . GLY B 1 190 ? 0.429 7.246 -18.75 1 72.69 190 GLY B C 1
ATOM 3805 O O . GLY B 1 190 ? -0.084 6.215 -19.203 1 72.69 190 GLY B O 1
ATOM 3806 N N . ASP B 1 191 ? 1.731 7.543 -19.047 1 87.25 191 ASP B N 1
ATOM 3807 C CA . ASP B 1 191 ? 2.596 6.605 -19.766 1 87.25 191 ASP B CA 1
ATOM 3808 C C . ASP B 1 191 ? 3.188 5.57 -18.812 1 87.25 191 ASP B C 1
ATOM 3810 O O . ASP B 1 191 ? 4.363 5.648 -18.453 1 87.25 191 ASP B O 1
ATOM 3814 N N . PHE B 1 192 ? 2.514 4.477 -18.609 1 92 192 PHE B N 1
ATOM 3815 C CA . PHE B 1 192 ? 2.9 3.48 -17.625 1 92 192 PHE B CA 1
ATOM 3816 C C . PHE B 1 192 ? 4.066 2.639 -18.125 1 92 192 PHE B C 1
ATOM 3818 O O . PHE B 1 192 ? 5.059 2.455 -17.406 1 92 192 PHE B O 1
ATOM 3825 N N . VAL B 1 193 ? 4.004 2.189 -19.312 1 93.56 193 VAL B N 1
ATOM 3826 C CA . VAL B 1 193 ? 5.039 1.292 -19.812 1 93.56 193 VAL B CA 1
ATOM 3827 C C . VAL B 1 193 ? 6.344 2.062 -20 1 93.56 193 VAL B C 1
ATOM 3829 O O . VAL B 1 193 ? 7.422 1.558 -19.688 1 93.56 193 VAL B O 1
ATOM 3832 N N . GLY B 1 194 ? 6.207 3.285 -20.594 1 93.06 194 GLY B N 1
ATOM 3833 C CA . GLY B 1 194 ? 7.391 4.117 -20.703 1 93.06 194 GLY B CA 1
ATOM 3834 C C . GLY B 1 194 ? 8.062 4.398 -19.375 1 93.06 194 GLY B C 1
ATOM 3835 O O . GLY B 1 194 ? 9.289 4.355 -19.266 1 93.06 194 GLY B O 1
ATOM 3836 N N . THR B 1 195 ? 7.285 4.641 -18.359 1 93.94 195 THR B N 1
ATOM 3837 C CA . THR B 1 195 ? 7.816 4.867 -17.016 1 93.94 195 THR B CA 1
ATOM 3838 C C . THR B 1 195 ? 8.508 3.615 -16.484 1 93.94 195 THR B C 1
ATOM 3840 O O . THR B 1 195 ? 9.609 3.695 -15.938 1 93.94 195 THR B O 1
ATOM 3843 N N . ALA B 1 196 ? 7.93 2.486 -16.734 1 95.44 196 ALA B N 1
ATOM 3844 C CA . ALA B 1 196 ? 8.492 1.218 -16.281 1 95.44 196 ALA B CA 1
ATOM 3845 C C . ALA B 1 196 ? 9.883 0.992 -16.875 1 95.44 196 ALA B C 1
ATOM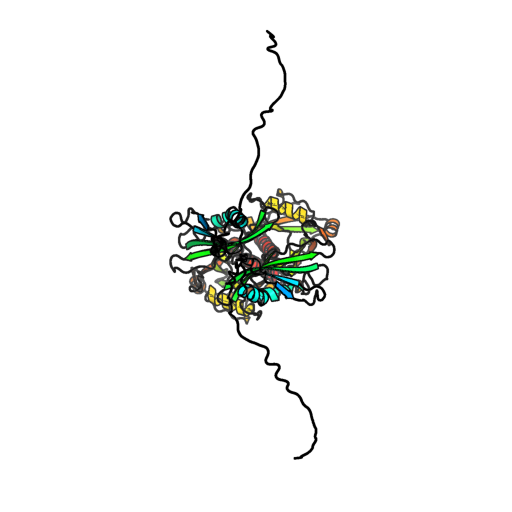 3847 O O . ALA B 1 196 ? 10.828 0.67 -16.156 1 95.44 196 ALA B O 1
ATOM 3848 N N . VAL B 1 197 ? 9.977 1.204 -18.141 1 95.56 197 VAL B N 1
ATOM 3849 C CA . VAL B 1 197 ? 11.234 0.986 -18.844 1 95.56 197 VAL B CA 1
ATOM 3850 C C . VAL B 1 197 ? 12.297 1.963 -18.328 1 95.56 197 VAL B C 1
ATOM 3852 O O . VAL B 1 197 ? 13.438 1.575 -18.094 1 95.56 197 VAL B O 1
ATOM 3855 N N . ARG B 1 198 ? 11.93 3.191 -18.109 1 93.75 198 ARG B N 1
ATOM 3856 C CA . ARG B 1 198 ? 12.852 4.203 -17.609 1 93.75 198 ARG B CA 1
ATOM 3857 C C . ARG B 1 198 ? 13.328 3.859 -16.203 1 93.75 198 ARG B C 1
ATOM 3859 O O . ARG B 1 198 ? 14.516 4.008 -15.891 1 93.75 198 ARG B O 1
ATOM 3866 N N . GLU B 1 199 ? 12.383 3.4 -15.344 1 94.81 199 GLU B N 1
ATOM 3867 C CA . GLU B 1 199 ? 12.75 3.055 -13.969 1 94.81 199 GLU B CA 1
ATOM 3868 C C . GLU B 1 199 ? 13.734 1.89 -13.938 1 94.81 199 GLU B C 1
ATOM 3870 O O . GLU B 1 199 ? 14.664 1.881 -13.125 1 94.81 199 GLU B O 1
ATOM 3875 N N . VAL B 1 200 ? 13.539 0.928 -14.797 1 96 200 VAL B N 1
ATOM 3876 C CA . VAL B 1 200 ? 14.438 -0.225 -14.852 1 96 200 VAL B CA 1
ATOM 3877 C C . VAL B 1 200 ? 15.836 0.223 -15.273 1 96 200 VAL B C 1
ATOM 3879 O O . VAL B 1 200 ? 16.828 -0.213 -14.688 1 96 200 VAL B O 1
ATOM 3882 N N . GLU B 1 201 ? 15.898 1.069 -16.234 1 94.81 201 GLU B N 1
ATOM 3883 C CA . GLU B 1 201 ? 17.203 1.572 -16.672 1 94.81 201 GLU B CA 1
ATOM 3884 C C . GLU B 1 201 ? 17.891 2.336 -15.547 1 94.81 201 GLU B C 1
ATOM 3886 O O . GLU B 1 201 ? 19.094 2.143 -15.305 1 94.81 201 GLU B O 1
ATOM 3891 N N . GLU B 1 202 ? 17.203 3.127 -14.836 1 93.44 202 GLU B N 1
ATOM 3892 C CA . GLU B 1 202 ? 17.766 3.936 -13.758 1 93.44 202 GLU B CA 1
ATOM 3893 C C . GLU B 1 202 ? 18.188 3.066 -12.578 1 93.44 202 GLU B C 1
ATOM 3895 O O . GLU B 1 202 ? 19.266 3.258 -12.008 1 93.44 202 GLU B O 1
ATOM 3900 N N . GLU B 1 203 ? 17.359 2.055 -12.211 1 94.44 203 GLU B N 1
ATOM 3901 C CA . GLU B 1 203 ? 17.562 1.317 -10.969 1 94.44 203 GLU B CA 1
ATOM 3902 C C . GLU B 1 203 ? 18.438 0.091 -11.18 1 94.44 203 GLU B C 1
ATOM 3904 O O . GLU B 1 203 ? 19.078 -0.399 -10.242 1 94.44 203 GLU B O 1
ATOM 3909 N N . ILE B 1 204 ? 18.484 -0.461 -12.391 1 94.38 204 ILE B N 1
ATOM 3910 C CA . ILE B 1 204 ? 19.156 -1.728 -12.633 1 94.38 204 ILE B CA 1
ATOM 3911 C C . ILE B 1 204 ? 20.266 -1.526 -13.664 1 94.38 204 ILE B C 1
ATOM 3913 O O . ILE B 1 204 ? 21.219 -2.311 -13.727 1 94.38 204 ILE B O 1
ATOM 3917 N N . GLY B 1 205 ? 20.156 -0.586 -14.539 1 90.88 205 GLY B N 1
ATOM 3918 C CA . GLY B 1 205 ? 21.141 -0.322 -15.578 1 90.88 205 GLY B CA 1
ATOM 3919 C C . GLY B 1 205 ? 20.938 -1.144 -16.828 1 90.88 205 GLY B C 1
ATOM 3920 O O . GLY B 1 205 ? 21.844 -1.309 -17.641 1 90.88 205 GLY B O 1
ATOM 3921 N N . ILE B 1 206 ? 19.734 -1.741 -16.953 1 89.88 206 ILE B N 1
ATOM 3922 C CA . ILE B 1 206 ? 19.391 -2.51 -18.156 1 89.88 206 ILE B CA 1
ATOM 3923 C C . ILE B 1 206 ? 18.359 -1.755 -18.969 1 89.88 206 ILE B C 1
ATOM 3925 O O . ILE B 1 206 ? 17.406 -1.197 -18.422 1 89.88 206 ILE B O 1
ATOM 3929 N N . GLN B 1 207 ? 18.641 -1.706 -20.219 1 90.19 207 GLN B N 1
ATOM 3930 C CA . GLN B 1 207 ? 17.672 -1.098 -21.125 1 90.19 207 GLN B CA 1
ATOM 3931 C C . GLN B 1 207 ? 16.734 -2.146 -21.719 1 90.19 207 GLN B C 1
ATOM 3933 O O . GLN B 1 207 ? 17.172 -3.039 -22.438 1 90.19 207 GLN B O 1
ATOM 3938 N N . LEU B 1 208 ? 15.508 -2.018 -21.391 1 92.19 208 LEU B N 1
ATOM 3939 C CA . LEU B 1 208 ? 14.484 -2.91 -21.938 1 92.19 208 LEU B CA 1
ATOM 3940 C C . LEU B 1 208 ? 13.766 -2.262 -23.109 1 92.19 208 LEU B C 1
ATOM 3942 O O . LEU B 1 208 ? 13.68 -1.035 -23.203 1 92.19 208 LEU B O 1
ATOM 3946 N N . ARG B 1 209 ? 13.305 -3.117 -24.031 1 90.62 209 ARG B N 1
ATOM 3947 C CA . ARG B 1 209 ? 12.492 -2.619 -25.141 1 90.62 209 ARG B CA 1
ATOM 3948 C C . ARG B 1 209 ? 11.008 -2.67 -24.781 1 90.62 209 ARG B C 1
ATOM 3950 O O . ARG B 1 209 ? 10.539 -3.645 -24.203 1 90.62 209 ARG B O 1
ATOM 3957 N N . LEU B 1 210 ? 10.297 -1.643 -25.172 1 91.31 210 LEU B N 1
ATOM 3958 C CA . LEU B 1 210 ? 8.875 -1.525 -24.859 1 91.31 210 LEU B CA 1
ATOM 3959 C C . LEU B 1 210 ? 8.109 -2.729 -25.391 1 91.31 210 LEU B C 1
ATOM 3961 O O . LEU B 1 210 ? 7.195 -3.23 -24.734 1 91.31 210 LEU B O 1
ATOM 3965 N N . GLU B 1 211 ? 8.508 -3.244 -26.531 1 90.5 211 GLU B N 1
ATOM 3966 C CA . GLU B 1 211 ? 7.777 -4.297 -27.234 1 90.5 211 GLU B CA 1
ATOM 3967 C C . GLU B 1 211 ? 7.926 -5.641 -26.516 1 90.5 211 GLU B C 1
ATOM 3969 O O . GLU B 1 211 ? 7.148 -6.566 -26.75 1 90.5 211 GLU B O 1
ATOM 3974 N N . ASP B 1 212 ? 8.891 -5.688 -25.672 1 92.19 212 ASP B N 1
ATOM 3975 C CA . ASP B 1 212 ? 9.148 -6.949 -24.984 1 92.19 212 ASP B CA 1
ATOM 3976 C C . ASP B 1 212 ? 8.445 -6.996 -23.641 1 92.19 212 ASP B C 1
ATOM 3978 O O . ASP B 1 212 ? 8.492 -8.016 -22.938 1 92.19 212 ASP B O 1
ATOM 3982 N N . MET B 1 213 ? 7.762 -5.914 -23.344 1 96.06 213 MET B N 1
ATOM 3983 C CA . MET B 1 213 ? 7.098 -5.82 -22.047 1 96.06 213 MET B CA 1
ATOM 3984 C C . MET B 1 213 ? 5.699 -6.426 -22.109 1 96.06 213 MET B C 1
ATOM 3986 O O . MET B 1 213 ? 4.988 -6.254 -23.109 1 96.06 213 MET B O 1
ATOM 3990 N N . VAL B 1 214 ? 5.34 -7.172 -21.094 1 97.5 214 VAL B N 1
ATOM 3991 C CA . VAL B 1 214 ? 3.98 -7.676 -20.938 1 97.5 214 VAL B CA 1
ATOM 3992 C C . VAL B 1 214 ? 3.277 -6.91 -19.812 1 97.5 214 VAL B C 1
ATOM 3994 O O . VAL B 1 214 ? 3.803 -6.801 -18.703 1 97.5 214 VAL B O 1
ATOM 3997 N N . ASP B 1 215 ? 2.119 -6.367 -20.109 1 97.94 215 ASP B N 1
ATOM 3998 C CA . ASP B 1 215 ? 1.31 -5.695 -19.109 1 97.94 215 ASP B CA 1
ATOM 3999 C C . ASP B 1 215 ? 0.51 -6.703 -18.281 1 97.94 215 ASP B C 1
ATOM 4001 O O . ASP B 1 215 ? -0.581 -7.113 -18.688 1 97.94 215 ASP B O 1
ATOM 4005 N N . LEU B 1 216 ? 1.025 -7.074 -17.078 1 98.69 216 LEU B N 1
ATOM 4006 C CA . LEU B 1 216 ? 0.37 -8.062 -16.234 1 98.69 216 LEU B CA 1
ATOM 4007 C C . LEU B 1 216 ? -0.982 -7.551 -15.75 1 98.69 216 LEU B C 1
ATOM 4009 O O . LEU B 1 216 ? -1.953 -8.305 -15.695 1 98.69 216 LEU B O 1
ATOM 4013 N N . THR B 1 217 ? -1.067 -6.262 -15.375 1 98.56 217 THR B N 1
ATOM 4014 C CA . THR B 1 217 ? -2.314 -5.699 -14.867 1 98.56 217 THR B CA 1
ATOM 4015 C C . THR B 1 217 ? -3.34 -5.559 -15.992 1 98.56 217 THR B C 1
ATOM 4017 O O . THR B 1 217 ? -4.535 -5.395 -15.727 1 98.56 217 THR B O 1
ATOM 4020 N N . GLY B 1 218 ? -2.881 -5.656 -17.203 1 97.88 218 GLY B N 1
ATOM 4021 C CA . GLY B 1 218 ? -3.787 -5.676 -18.344 1 97.88 218 GLY B CA 1
ATOM 4022 C C . GLY B 1 218 ? -4.684 -6.902 -18.375 1 97.88 218 GLY B C 1
ATOM 4023 O O . GLY B 1 218 ? -5.695 -6.922 -19.078 1 97.88 218 GLY B O 1
ATOM 4024 N N . PHE B 1 219 ? -4.305 -7.957 -17.641 1 98.25 219 PHE B N 1
ATOM 4025 C CA . PHE B 1 219 ? -5.082 -9.195 -17.609 1 98.25 219 PHE B CA 1
ATOM 4026 C C . PHE B 1 219 ? -6.25 -9.07 -16.641 1 98.25 219 PHE B C 1
ATOM 4028 O O . PHE B 1 219 ? -7.137 -9.922 -16.609 1 98.25 219 PHE B O 1
ATOM 4035 N N . LEU B 1 220 ? -6.273 -8.031 -15.742 1 98.31 220 LEU B N 1
ATOM 4036 C CA . LEU B 1 220 ? -7.379 -7.824 -14.812 1 98.31 220 LEU B CA 1
ATOM 4037 C C . LEU B 1 220 ? -8.641 -7.41 -15.555 1 98.31 220 LEU B C 1
ATOM 4039 O O . LEU B 1 220 ? -8.57 -6.93 -16.688 1 98.31 220 LEU B O 1
ATOM 4043 N N . ASP B 1 221 ? -9.766 -7.617 -14.914 1 97.56 221 ASP B N 1
ATOM 4044 C CA . ASP B 1 221 ? -11.031 -7.156 -15.492 1 97.56 221 ASP B CA 1
ATOM 4045 C C . ASP B 1 221 ? -11.047 -5.637 -15.625 1 97.56 221 ASP B C 1
ATOM 4047 O O . ASP B 1 221 ? -10.477 -4.926 -14.797 1 97.56 221 ASP B O 1
ATOM 4051 N N . GLN B 1 222 ? -11.805 -5.168 -16.578 1 95.5 222 GLN B N 1
ATOM 4052 C CA . GLN B 1 222 ? -11.883 -3.736 -16.859 1 95.5 222 GLN B CA 1
ATOM 4053 C C . GLN B 1 222 ? -12.445 -2.973 -15.664 1 95.5 222 GLN B C 1
ATOM 4055 O O . GLN B 1 222 ? -12.109 -1.805 -15.453 1 95.5 222 GLN B O 1
ATOM 4060 N N . SER B 1 223 ? -13.203 -3.604 -14.898 1 92.62 223 SER B N 1
ATOM 4061 C CA . SER B 1 223 ? -13.82 -2.973 -13.734 1 92.62 223 SER B CA 1
ATOM 4062 C C . SER B 1 223 ? -12.766 -2.57 -12.703 1 92.62 223 SER B C 1
ATOM 4064 O O . SER B 1 223 ? -13.023 -1.729 -11.844 1 92.62 223 SER B O 1
ATOM 4066 N N . THR B 1 224 ? -11.562 -3.145 -12.812 1 95.62 224 THR B N 1
ATOM 4067 C CA . THR B 1 224 ? -10.484 -2.83 -11.883 1 95.62 224 THR B CA 1
ATOM 4068 C C . THR B 1 224 ? -9.703 -1.608 -12.359 1 95.62 224 THR B C 1
ATOM 4070 O O . THR B 1 224 ? -8.82 -1.114 -11.648 1 95.62 224 THR B O 1
ATOM 4073 N N . GLY B 1 225 ? -9.984 -1.156 -13.562 1 94.19 225 GLY B N 1
ATOM 4074 C CA . GLY B 1 225 ? -9.164 -0.124 -14.18 1 94.19 225 GLY B CA 1
ATOM 4075 C C . GLY B 1 225 ? -7.773 -0.608 -14.547 1 94.19 225 GLY B C 1
ATOM 4076 O O . GLY B 1 225 ? -6.879 0.199 -14.797 1 94.19 225 GLY B O 1
ATOM 4077 N N . CYS B 1 226 ? -7.543 -1.871 -14.469 1 97 226 CYS B N 1
ATOM 4078 C CA . CYS B 1 226 ? -6.266 -2.5 -14.789 1 97 226 CYS B CA 1
ATOM 4079 C C . CYS B 1 226 ? -5.145 -1.93 -13.922 1 97 226 CYS B C 1
ATOM 4081 O O . CYS B 1 226 ? -4.059 -1.638 -14.422 1 97 226 CYS B O 1
ATOM 4083 N N . ARG B 1 227 ? -5.484 -1.699 -12.695 1 97.38 227 ARG B N 1
ATOM 4084 C CA . ARG B 1 227 ? -4.543 -1.258 -11.672 1 97.38 227 ARG B CA 1
ATOM 4085 C C . ARG B 1 227 ? -4.758 -2.016 -10.367 1 97.38 227 ARG B C 1
ATOM 4087 O O . ARG B 1 227 ? -5.82 -2.598 -10.148 1 97.38 227 ARG B O 1
ATOM 4094 N N . VAL B 1 228 ? -3.74 -2.062 -9.617 1 98.69 228 VAL B N 1
ATOM 4095 C CA . VAL B 1 228 ? -3.832 -2.676 -8.297 1 98.69 228 VAL B CA 1
ATOM 4096 C C . VAL B 1 228 ? -3.613 -1.618 -7.219 1 98.69 228 VAL B C 1
ATOM 4098 O O . VAL B 1 228 ? -2.736 -0.761 -7.352 1 98.69 228 VAL B O 1
ATOM 4101 N N . PHE B 1 229 ? -4.402 -1.683 -6.16 1 98.75 229 PHE B N 1
ATOM 4102 C CA . PHE B 1 229 ? -4.34 -0.708 -5.078 1 98.75 229 PHE B CA 1
ATOM 4103 C C . PHE B 1 229 ? -3.822 -1.353 -3.797 1 98.75 229 PHE B C 1
ATOM 4105 O O . PHE B 1 229 ? -4.523 -2.145 -3.168 1 98.75 229 PHE B O 1
ATOM 4112 N N . PRO B 1 230 ? -2.658 -0.989 -3.363 1 98.25 230 PRO B N 1
ATOM 4113 C CA . PRO B 1 230 ? -2.002 -1.683 -2.252 1 98.25 230 PRO B CA 1
ATOM 4114 C C . PRO B 1 230 ? -2.592 -1.311 -0.894 1 98.25 230 PRO B C 1
ATOM 4116 O O . PRO B 1 230 ? -2.604 -2.135 0.024 1 98.25 230 PRO B O 1
ATOM 4119 N N . SER B 1 231 ? -2.992 -0.111 -0.69 1 97.88 231 SER B N 1
ATOM 4120 C CA . SER B 1 231 ? -3.496 0.373 0.591 1 97.88 231 SER B CA 1
ATOM 4121 C C . SER B 1 231 ? -4.707 1.282 0.403 1 97.88 231 SER B C 1
ATOM 4123 O O . SER B 1 231 ? -4.676 2.451 0.791 1 97.88 231 SER B O 1
ATOM 4125 N N . PRO B 1 232 ? -5.785 0.712 -0.043 1 97.75 232 PRO B N 1
ATOM 4126 C CA . PRO B 1 232 ? -6.922 1.543 -0.446 1 97.75 232 PRO B CA 1
ATOM 4127 C C . PRO B 1 232 ? -7.605 2.223 0.738 1 97.75 232 PRO B C 1
ATOM 4129 O O . PRO B 1 232 ? -8.406 3.141 0.549 1 97.75 232 PRO B O 1
ATOM 4132 N N . GLY B 1 233 ? -7.363 1.814 1.897 1 96.19 233 GLY B N 1
ATOM 4133 C CA . GLY B 1 233 ? -7.969 2.438 3.064 1 96.19 233 GLY B CA 1
ATOM 4134 C C . GLY B 1 233 ? -7.34 3.771 3.42 1 96.19 233 GLY B C 1
ATOM 4135 O O . GLY B 1 233 ? -7.902 4.543 4.203 1 96.19 233 GLY B O 1
ATOM 4136 N N . GLY B 1 234 ? -6.18 4.047 2.789 1 97.44 234 GLY B N 1
ATOM 4137 C CA . GLY B 1 234 ? -5.523 5.285 3.174 1 97.44 234 GLY B CA 1
ATOM 4138 C C . GLY B 1 234 ? -4.82 5.973 2.018 1 97.44 234 GLY B C 1
ATOM 4139 O O . GLY B 1 234 ? -4.441 7.141 2.121 1 97.44 234 GLY B O 1
ATOM 4140 N N . CYS B 1 235 ? -4.652 5.277 0.956 1 98.19 235 CYS B N 1
ATOM 4141 C CA . CYS B 1 235 ? -3.781 5.77 -0.105 1 98.19 235 CYS B CA 1
ATOM 4142 C C . CYS B 1 235 ? -4.41 5.547 -1.476 1 98.19 235 CYS B C 1
ATOM 4144 O O . CYS B 1 235 ? -5.059 4.527 -1.707 1 98.19 235 CYS B O 1
ATOM 4146 N N . ASP B 1 236 ? -4.133 6.477 -2.396 1 97.69 236 ASP B N 1
ATOM 4147 C CA . ASP B 1 236 ? -4.73 6.43 -3.729 1 97.69 236 ASP B CA 1
ATOM 4148 C C . ASP B 1 236 ? -3.846 5.656 -4.703 1 97.69 236 ASP B C 1
ATOM 4150 O O . ASP B 1 236 ? -4.18 5.523 -5.879 1 97.69 236 ASP B O 1
ATOM 4154 N N . GLU B 1 237 ? -2.73 5.199 -4.281 1 97.69 237 GLU B N 1
ATOM 4155 C CA . GLU B 1 237 ? -1.714 4.625 -5.156 1 97.69 237 GLU B CA 1
ATOM 4156 C C . GLU B 1 237 ? -2.287 3.488 -5.996 1 97.69 237 GLU B C 1
ATOM 4158 O O . GLU B 1 237 ? -2.73 2.473 -5.457 1 97.69 237 GLU B O 1
ATOM 4163 N N . GLY B 1 238 ? -2.363 3.682 -7.32 1 97.25 238 GLY B N 1
ATOM 4164 C CA . GLY B 1 238 ? -2.672 2.629 -8.273 1 97.25 238 GLY B CA 1
ATOM 4165 C C . GLY B 1 238 ? -1.453 2.129 -9.031 1 97.25 238 GLY B C 1
ATOM 4166 O O . GLY B 1 238 ? -0.786 2.9 -9.719 1 97.25 238 GLY B O 1
ATOM 4167 N N . ILE B 1 239 ? -1.176 0.852 -9 1 98.5 239 ILE B N 1
ATOM 4168 C CA . ILE B 1 239 ? 0.079 0.322 -9.531 1 98.5 239 ILE B CA 1
ATOM 4169 C C . ILE B 1 239 ? -0.189 -0.461 -10.812 1 98.5 239 ILE B C 1
ATOM 4171 O O . ILE B 1 239 ? -1.089 -1.302 -10.859 1 98.5 239 ILE B O 1
ATOM 4175 N N . GLY B 1 240 ? 0.53 -0.123 -11.859 1 98.31 240 GLY B N 1
ATOM 4176 C CA . GLY B 1 240 ? 0.669 -0.992 -13.016 1 98.31 240 GLY B CA 1
ATOM 4177 C C . GLY B 1 240 ? 1.833 -1.958 -12.898 1 98.31 240 GLY B C 1
ATOM 4178 O O . GLY B 1 240 ? 2.936 -1.567 -12.508 1 98.31 240 GLY B O 1
ATOM 4179 N N . LEU B 1 241 ? 1.569 -3.217 -13.188 1 98.81 241 LEU B N 1
ATOM 4180 C CA . LEU B 1 241 ? 2.6 -4.242 -13.094 1 98.81 241 LEU B CA 1
ATOM 4181 C C . LEU B 1 241 ? 2.959 -4.777 -14.477 1 98.81 241 LEU B C 1
ATOM 4183 O O . LEU B 1 241 ? 2.074 -5.102 -15.273 1 98.81 241 LEU B O 1
ATOM 4187 N N . PHE B 1 242 ? 4.25 -4.914 -14.672 1 98.62 242 PHE B N 1
ATOM 4188 C CA . PHE B 1 242 ? 4.75 -5.375 -15.961 1 98.62 242 PHE B CA 1
ATOM 4189 C C . PHE B 1 242 ? 5.715 -6.543 -15.789 1 98.62 242 PHE B C 1
ATOM 4191 O O . PHE B 1 242 ? 6.266 -6.742 -14.703 1 98.62 242 PHE B O 1
ATOM 4198 N N . LEU B 1 243 ? 5.867 -7.281 -16.875 1 98.44 243 LEU B N 1
ATOM 4199 C CA . LEU B 1 243 ? 6.746 -8.445 -16.922 1 98.44 243 LEU B CA 1
ATOM 4200 C C . LEU B 1 243 ? 7.695 -8.359 -18.109 1 98.44 243 LEU B C 1
ATOM 4202 O O . LEU B 1 243 ? 7.285 -7.992 -19.219 1 98.44 243 LEU B O 1
ATOM 4206 N N . TYR B 1 244 ? 8.898 -8.539 -17.828 1 97.5 244 TYR B N 1
ATOM 4207 C CA . TYR B 1 244 ? 9.898 -8.781 -18.859 1 97.5 244 TYR B CA 1
ATOM 4208 C C . TYR B 1 244 ? 10.516 -10.172 -18.719 1 97.5 244 TYR B C 1
ATOM 4210 O O . TYR B 1 244 ? 10.891 -10.57 -17.609 1 97.5 244 TYR B O 1
ATOM 4218 N N . ARG B 1 245 ? 10.602 -10.898 -19.797 1 96.31 245 ARG B N 1
ATOM 4219 C CA . ARG B 1 245 ? 11.266 -12.188 -19.859 1 96.31 245 ARG B CA 1
ATOM 4220 C C . ARG B 1 245 ? 12.359 -12.195 -20.922 1 96.31 245 ARG B C 1
ATOM 4222 O O . ARG B 1 245 ? 12.133 -11.773 -22.047 1 96.31 245 ARG B O 1
ATOM 4229 N N . GLY B 1 246 ? 13.539 -12.617 -20.469 1 93.88 246 GLY B N 1
ATOM 4230 C CA . GLY B 1 246 ? 14.648 -12.703 -21.406 1 93.88 246 GLY B CA 1
ATOM 4231 C C . GLY B 1 246 ? 15.695 -13.727 -21 1 93.88 246 GLY B C 1
ATOM 4232 O O . GLY B 1 246 ? 15.586 -14.336 -19.938 1 93.88 246 GLY B O 1
ATOM 4233 N N . SER B 1 247 ? 16.609 -13.938 -21.906 1 94.44 247 SER B N 1
ATOM 4234 C CA . SER B 1 247 ? 17.75 -14.789 -21.625 1 94.44 247 SER B CA 1
ATOM 4235 C C . SER B 1 247 ? 18.969 -13.969 -21.219 1 94.44 247 SER B C 1
ATOM 4237 O O . SER B 1 247 ? 19.125 -12.82 -21.641 1 94.44 247 SER B O 1
ATOM 4239 N N . ALA B 1 248 ? 19.688 -14.562 -20.312 1 94.38 248 ALA B N 1
ATOM 4240 C CA . ALA B 1 248 ? 20.922 -13.922 -19.875 1 94.38 248 ALA B CA 1
ATOM 4241 C C . ALA B 1 248 ? 22.047 -14.945 -19.703 1 94.38 248 ALA B C 1
ATOM 4243 O O . ALA B 1 248 ? 21.781 -16.094 -19.344 1 94.38 248 ALA B O 1
ATOM 4244 N N . SER B 1 249 ? 23.281 -14.508 -19.969 1 95.94 249 SER B N 1
ATOM 4245 C CA . SER B 1 249 ? 24.438 -15.352 -19.703 1 95.94 249 SER B CA 1
ATOM 4246 C C . SER B 1 249 ? 24.797 -15.367 -18.219 1 95.94 249 SER B C 1
ATOM 4248 O O . SER B 1 249 ? 24.312 -14.523 -17.453 1 95.94 249 SER B O 1
ATOM 4250 N N . LYS B 1 250 ? 25.594 -16.312 -17.891 1 96.44 250 LYS B N 1
ATOM 4251 C CA . LYS B 1 250 ? 26.094 -16.375 -16.531 1 96.44 250 LYS B CA 1
ATOM 4252 C C . LYS B 1 250 ? 26.859 -15.094 -16.172 1 96.44 250 LYS B C 1
ATOM 4254 O O . LYS B 1 250 ? 26.797 -14.625 -15.039 1 96.44 250 LYS B O 1
ATOM 4259 N N . GLU B 1 251 ? 27.547 -14.602 -17.172 1 95.56 251 GLU B N 1
ATOM 4260 C CA . GLU B 1 251 ? 28.328 -13.375 -16.984 1 95.56 251 GLU B CA 1
ATOM 4261 C C . GLU B 1 251 ? 27.406 -12.188 -16.688 1 95.56 251 GLU B C 1
ATOM 4263 O O . GLU B 1 251 ? 27.703 -11.375 -15.805 1 95.56 251 GLU B O 1
ATOM 4268 N N . THR B 1 252 ? 26.375 -12.117 -17.391 1 94 252 THR B N 1
ATOM 4269 C CA . THR B 1 252 ? 25.422 -11.039 -17.188 1 94 252 THR B CA 1
ATOM 4270 C C . THR B 1 252 ? 24.797 -11.102 -15.789 1 94 252 THR B C 1
ATOM 4272 O O . THR B 1 252 ? 24.672 -10.078 -15.117 1 94 252 THR B O 1
ATOM 4275 N N . ILE B 1 253 ? 24.469 -12.281 -15.375 1 95.88 253 ILE B N 1
ATOM 4276 C CA . ILE B 1 253 ? 23.891 -12.484 -14.047 1 95.88 253 ILE B CA 1
ATOM 4277 C C . ILE B 1 253 ? 24.891 -12.055 -12.977 1 95.88 253 ILE B C 1
ATOM 4279 O O . ILE B 1 253 ? 24.531 -11.359 -12.023 1 95.88 253 ILE B O 1
ATOM 4283 N N . ALA B 1 254 ? 26.094 -12.43 -13.203 1 95.62 254 ALA B N 1
ATOM 4284 C CA . ALA B 1 254 ? 27.141 -12.086 -12.258 1 95.62 254 ALA B CA 1
ATOM 4285 C C . ALA B 1 254 ? 27.359 -10.578 -12.203 1 95.62 254 ALA B C 1
ATOM 4287 O O . ALA B 1 254 ? 27.625 -10.016 -11.141 1 95.62 254 ALA B O 1
ATOM 4288 N N . GLU B 1 255 ? 27.266 -9.945 -13.312 1 94.94 255 GLU B N 1
ATOM 4289 C CA . GLU B 1 255 ? 27.453 -8.5 -13.398 1 94.94 255 GLU B CA 1
ATOM 4290 C C . GLU B 1 255 ? 26.312 -7.758 -12.695 1 94.94 255 GLU B C 1
ATOM 4292 O O . GLU B 1 255 ? 26.531 -6.695 -12.109 1 94.94 255 GLU B O 1
ATOM 4297 N N . LEU B 1 256 ? 25.188 -8.289 -12.773 1 95.44 256 LEU B N 1
ATOM 4298 C CA . LEU B 1 256 ? 24.031 -7.668 -12.148 1 95.44 256 LEU B CA 1
ATOM 4299 C C . LEU B 1 256 ? 24.078 -7.809 -10.633 1 95.44 256 LEU B C 1
ATOM 4301 O O . LEU B 1 256 ? 23.75 -6.867 -9.906 1 95.44 256 LEU B O 1
ATOM 4305 N N . GLN B 1 257 ? 24.531 -8.961 -10.188 1 95.69 257 GLN B N 1
ATOM 4306 C CA . GLN B 1 257 ? 24.531 -9.258 -8.758 1 95.69 257 GLN B CA 1
ATOM 4307 C C . GLN B 1 257 ? 25.422 -8.281 -7.996 1 95.69 257 GLN B C 1
ATOM 4309 O O . GLN B 1 257 ? 26.625 -8.227 -8.219 1 95.69 257 GLN B O 1
ATOM 4314 N N . GLY B 1 258 ? 24.797 -7.473 -7.133 1 93.94 258 GLY B N 1
ATOM 4315 C CA . GLY B 1 258 ? 25.547 -6.586 -6.262 1 93.94 258 GLY B CA 1
ATOM 4316 C C . GLY B 1 258 ? 25.828 -5.23 -6.891 1 93.94 258 GLY B C 1
ATOM 4317 O O . GLY B 1 258 ? 26.391 -4.348 -6.242 1 93.94 258 GLY B O 1
ATOM 4318 N N . LYS B 1 259 ? 25.406 -5.094 -8.078 1 93.56 259 LYS B N 1
ATOM 4319 C CA . LYS B 1 259 ? 25.609 -3.816 -8.75 1 93.56 259 LYS B CA 1
ATOM 4320 C C . LYS B 1 259 ? 24.953 -2.676 -7.988 1 93.56 259 LYS B C 1
ATOM 4322 O O . LYS B 1 259 ? 23.828 -2.822 -7.5 1 93.56 259 LYS B O 1
ATOM 4327 N N . GLU B 1 260 ? 25.719 -1.652 -7.785 1 91.38 260 GLU B N 1
ATOM 4328 C CA . GLU B 1 260 ? 25.172 -0.459 -7.141 1 91.38 260 GLU B CA 1
ATOM 4329 C C . GLU B 1 260 ? 24.734 0.573 -8.172 1 91.38 260 GLU B C 1
ATOM 4331 O O . GLU B 1 260 ? 25.453 0.852 -9.133 1 91.38 260 GLU B O 1
ATOM 4336 N N . THR B 1 261 ? 23.5 1.018 -8.07 1 90.12 261 THR B N 1
ATOM 4337 C CA . THR B 1 261 ? 22.891 1.935 -9.023 1 90.12 261 THR B CA 1
ATOM 4338 C C . THR B 1 261 ? 22.047 2.977 -8.305 1 90.12 261 THR B C 1
ATOM 4340 O O . THR B 1 261 ? 22.188 3.178 -7.098 1 90.12 261 THR B O 1
ATOM 4343 N N . GLY B 1 262 ? 21.219 3.717 -9.086 1 84.25 262 GLY B N 1
ATOM 4344 C CA . GLY B 1 262 ? 20.344 4.738 -8.523 1 84.25 262 GLY B CA 1
ATOM 4345 C C . GLY B 1 262 ? 20.875 6.148 -8.734 1 84.25 262 GLY B C 1
ATOM 4346 O O . GLY B 1 262 ? 22.047 6.34 -9.047 1 84.25 262 GLY B O 1
ATOM 4347 N N . LEU B 1 263 ? 19.953 7.027 -8.578 1 79.94 263 LEU B N 1
ATOM 4348 C CA . LEU B 1 263 ? 20.328 8.438 -8.672 1 79.94 263 LEU B CA 1
ATOM 4349 C C . LEU B 1 263 ? 20.906 8.93 -7.355 1 79.94 263 LEU B C 1
ATOM 4351 O O . LEU B 1 263 ? 20.188 9.453 -6.512 1 79.94 263 LEU B O 1
ATOM 4355 N N . ARG B 1 264 ? 22.156 8.938 -7.211 1 77.38 264 ARG B N 1
ATOM 4356 C CA . ARG B 1 264 ? 22.844 9.25 -5.965 1 77.38 264 ARG B CA 1
ATOM 4357 C C . ARG B 1 264 ? 22.562 10.688 -5.531 1 77.38 264 ARG B C 1
ATOM 4359 O O . ARG B 1 264 ? 22.438 10.969 -4.336 1 77.38 264 ARG B O 1
ATOM 4366 N N . ASP B 1 265 ? 22.375 11.492 -6.5 1 78.31 265 ASP B N 1
ATOM 4367 C CA . ASP B 1 265 ? 22.109 12.898 -6.207 1 78.31 265 ASP B CA 1
ATOM 4368 C C . ASP B 1 265 ? 20.75 13.062 -5.527 1 78.31 265 ASP B C 1
ATOM 4370 O O . ASP B 1 265 ? 20.5 14.086 -4.883 1 78.31 265 ASP B O 1
ATOM 4374 N N . HIS B 1 266 ? 20.031 12.055 -5.652 1 78.94 266 HIS B N 1
ATOM 4375 C CA . HIS B 1 266 ? 18.703 12.125 -5.047 1 78.94 266 HIS B CA 1
ATOM 4376 C C . HIS B 1 266 ? 18.625 11.242 -3.803 1 78.94 266 HIS B C 1
ATOM 4378 O O . HIS B 1 266 ? 17.531 10.969 -3.303 1 78.94 266 HIS B O 1
ATOM 4384 N N . GLY B 1 267 ? 19.828 10.766 -3.404 1 79.25 267 GLY B N 1
ATOM 4385 C CA . GLY B 1 267 ? 19.859 9.945 -2.203 1 79.25 267 GLY B CA 1
ATOM 4386 C C . GLY B 1 267 ? 19.359 8.539 -2.426 1 79.25 267 GLY B C 1
ATOM 4387 O O . GLY B 1 267 ? 18.953 7.855 -1.479 1 79.25 267 GLY B O 1
ATOM 4388 N N . GLU B 1 268 ? 19.266 8.18 -3.658 1 82.12 268 GLU B N 1
ATOM 4389 C CA . GLU B 1 268 ? 18.828 6.832 -3.982 1 82.12 268 GLU B CA 1
ATOM 4390 C C . GLU B 1 268 ? 19.984 5.848 -3.984 1 82.12 268 GLU B C 1
ATOM 4392 O O . GLU B 1 268 ? 20.844 5.902 -4.863 1 82.12 268 GLU B O 1
ATOM 4397 N N . LEU B 1 269 ? 20.094 4.984 -2.98 1 85 269 LEU B N 1
ATOM 4398 C CA . LEU B 1 269 ? 21.094 3.938 -2.816 1 85 269 LEU B CA 1
ATOM 4399 C C . LEU B 1 269 ? 20.484 2.566 -3.115 1 85 269 LEU B C 1
ATOM 4401 O O . LEU B 1 269 ? 19.781 1.998 -2.281 1 85 269 LEU B O 1
ATOM 4405 N N . ILE B 1 270 ? 20.828 2.125 -4.301 1 92.81 270 ILE B N 1
ATOM 4406 C CA . ILE B 1 270 ? 20.219 0.89 -4.77 1 92.81 270 ILE B CA 1
ATOM 4407 C C . ILE B 1 270 ? 21.281 -0.166 -5.016 1 92.81 270 ILE B C 1
ATOM 4409 O O . ILE B 1 270 ? 22.359 0.14 -5.551 1 92.81 270 ILE B O 1
ATOM 4413 N N . LYS B 1 271 ? 21.094 -1.297 -4.512 1 95 271 LYS B N 1
ATOM 4414 C CA . LYS B 1 271 ? 21.906 -2.465 -4.82 1 95 271 LYS B CA 1
ATOM 4415 C C . LYS B 1 271 ? 21.094 -3.545 -5.516 1 95 271 LYS B C 1
ATOM 4417 O O . LYS B 1 271 ? 20 -3.91 -5.047 1 95 271 LYS B O 1
ATOM 4422 N N . VAL B 1 272 ? 21.594 -4.059 -6.59 1 97.81 272 VAL B N 1
ATOM 4423 C CA . VAL B 1 272 ? 20.859 -5.035 -7.391 1 97.81 272 VAL B CA 1
ATOM 4424 C C . VAL B 1 272 ? 21.094 -6.438 -6.832 1 97.81 272 VAL B C 1
ATOM 4426 O O . VAL B 1 272 ? 22.219 -6.777 -6.441 1 97.81 272 VAL B O 1
ATOM 4429 N N . HIS B 1 273 ? 20.078 -7.242 -6.812 1 98 273 HIS B N 1
ATOM 4430 C CA . HIS B 1 273 ? 20.109 -8.648 -6.422 1 98 273 HIS B CA 1
ATOM 4431 C C . HIS B 1 273 ? 19.469 -9.531 -7.484 1 98 273 HIS B C 1
ATOM 4433 O O . HIS B 1 273 ? 18.453 -9.156 -8.086 1 98 273 HIS B O 1
ATOM 4439 N N . VAL B 1 274 ? 20.078 -10.617 -7.699 1 98.12 274 VAL B N 1
ATOM 4440 C CA . VAL B 1 274 ? 19.516 -11.648 -8.562 1 98.12 274 VAL B CA 1
ATOM 4441 C C . VAL B 1 274 ? 19.219 -12.906 -7.746 1 98.12 274 VAL B C 1
ATOM 4443 O O . VAL B 1 274 ? 20.109 -13.438 -7.082 1 98.12 274 VAL B O 1
ATOM 4446 N N . VAL B 1 275 ? 17.969 -13.352 -7.781 1 98.19 275 VAL B N 1
ATOM 4447 C CA . VAL B 1 275 ? 17.562 -14.5 -6.98 1 98.19 275 VAL B CA 1
ATOM 4448 C C . VAL B 1 275 ? 16.828 -15.516 -7.852 1 98.19 275 VAL B C 1
ATOM 4450 O O . VAL B 1 275 ? 16.156 -15.141 -8.812 1 98.19 275 VAL B O 1
ATOM 4453 N N . PRO B 1 276 ? 16.984 -16.828 -7.547 1 98.25 276 PRO B N 1
ATOM 4454 C CA . PRO B 1 276 ? 16.141 -17.781 -8.273 1 98.25 276 PRO B CA 1
ATOM 4455 C C . PRO B 1 276 ? 14.648 -17.469 -8.141 1 98.25 276 PRO B C 1
ATOM 4457 O O . PRO B 1 276 ? 14.18 -17.141 -7.055 1 98.25 276 PRO B O 1
ATOM 4460 N N . TYR B 1 277 ? 13.914 -17.562 -9.266 1 98.31 277 TYR B N 1
ATOM 4461 C CA . TYR B 1 277 ? 12.492 -17.25 -9.281 1 98.31 277 TYR B CA 1
ATOM 4462 C C . TYR B 1 277 ? 11.734 -18.094 -8.266 1 98.31 277 TYR B C 1
ATOM 4464 O O . TYR B 1 277 ? 10.828 -17.594 -7.59 1 98.31 277 TYR B O 1
ATOM 4472 N N . GLU B 1 278 ? 12.117 -19.297 -8.07 1 97.5 278 GLU B N 1
ATOM 4473 C CA . GLU B 1 278 ? 11.414 -20.219 -7.184 1 97.5 278 GLU B CA 1
ATOM 4474 C C . GLU B 1 278 ? 11.516 -19.75 -5.73 1 97.5 278 GLU B C 1
ATOM 4476 O O . GLU B 1 278 ? 10.688 -20.141 -4.895 1 97.5 278 GLU B O 1
ATOM 4481 N N . LYS B 1 279 ? 12.484 -18.875 -5.441 1 98 279 LYS B N 1
ATOM 4482 C CA . LYS B 1 279 ? 12.695 -18.406 -4.074 1 98 279 LYS B CA 1
ATOM 4483 C C . LYS B 1 279 ? 12.148 -17 -3.893 1 98 279 LYS B C 1
ATOM 4485 O O . LYS B 1 279 ? 12.055 -16.5 -2.766 1 98 279 LYS B O 1
ATOM 4490 N N . LEU B 1 280 ? 11.797 -16.391 -4.941 1 98.75 280 LEU B N 1
ATOM 4491 C CA . LEU B 1 280 ? 11.438 -14.977 -4.938 1 98.75 280 LEU B CA 1
ATOM 4492 C C . LEU B 1 280 ? 10.328 -14.703 -3.922 1 98.75 280 LEU B C 1
ATOM 4494 O O . LEU B 1 280 ? 10.438 -13.773 -3.115 1 98.75 280 LEU B O 1
ATOM 4498 N N . TRP B 1 281 ? 9.297 -15.531 -3.881 1 98.62 281 TRP B N 1
ATOM 4499 C CA . TRP B 1 281 ? 8.109 -15.273 -3.072 1 98.62 281 TRP B CA 1
ATOM 4500 C C . TRP B 1 281 ? 8.43 -15.359 -1.585 1 98.62 281 TRP B C 1
ATOM 4502 O O . TRP B 1 281 ? 7.711 -14.805 -0.752 1 98.62 281 TRP B O 1
ATOM 4512 N N . ARG B 1 282 ? 9.562 -15.93 -1.209 1 98.56 282 ARG B N 1
ATOM 4513 C CA . ARG B 1 282 ? 9.914 -16.125 0.194 1 98.56 282 ARG B CA 1
ATOM 4514 C C . ARG B 1 282 ? 10.852 -15.016 0.679 1 98.56 282 ARG B C 1
ATOM 4516 O O . ARG B 1 282 ? 10.812 -14.641 1.852 1 98.56 282 ARG B O 1
ATOM 4523 N N . VAL B 1 283 ? 11.633 -14.516 -0.209 1 98.31 283 VAL B N 1
ATOM 4524 C CA . VAL B 1 283 ? 12.781 -13.727 0.233 1 98.31 283 VAL B CA 1
ATOM 4525 C C . VAL B 1 283 ? 12.406 -12.25 0.299 1 98.31 283 VAL B C 1
ATOM 4527 O O . VAL B 1 283 ? 13.156 -11.438 0.852 1 98.31 283 VAL B O 1
ATOM 4530 N N . THR B 1 284 ? 11.273 -11.867 -0.26 1 98.44 284 THR B N 1
ATOM 4531 C CA . THR B 1 284 ? 10.953 -10.445 -0.312 1 98.44 284 THR B CA 1
ATOM 4532 C C . THR B 1 284 ? 9.664 -10.156 0.448 1 98.44 284 THR B C 1
ATOM 4534 O O . THR B 1 284 ? 8.727 -10.953 0.416 1 98.44 284 THR B O 1
ATOM 4537 N N . ALA B 1 285 ? 9.656 -8.977 1.087 1 98.31 285 ALA B N 1
ATOM 4538 C CA . ALA B 1 285 ? 8.477 -8.445 1.767 1 98.31 285 ALA B CA 1
ATOM 4539 C C . ALA B 1 285 ? 7.73 -7.453 0.875 1 98.31 285 ALA B C 1
ATOM 4541 O O . ALA B 1 285 ? 6.797 -6.789 1.322 1 98.31 285 ALA B O 1
ATOM 4542 N N . ASP B 1 286 ? 8.117 -7.348 -0.356 1 98.81 286 ASP B N 1
ATOM 4543 C CA . ASP B 1 286 ? 7.59 -6.383 -1.319 1 98.81 286 ASP B CA 1
ATOM 4544 C C . ASP B 1 286 ? 6.25 -6.848 -1.882 1 98.81 286 ASP B C 1
ATOM 4546 O O . ASP B 1 286 ? 6.184 -7.832 -2.619 1 98.81 286 ASP B O 1
ATOM 4550 N N . ALA B 1 287 ? 5.227 -6.094 -1.605 1 98.88 287 ALA B N 1
ATOM 4551 C CA . ALA B 1 287 ? 3.906 -6.426 -2.129 1 98.88 287 ALA B CA 1
ATOM 4552 C C . ALA B 1 287 ? 3.92 -6.484 -3.654 1 98.88 287 ALA B C 1
ATOM 4554 O O . ALA B 1 287 ? 3.252 -7.332 -4.254 1 98.88 287 ALA B O 1
ATOM 4555 N N . LYS B 1 288 ? 4.648 -5.605 -4.27 1 98.88 288 LYS B N 1
ATOM 4556 C CA . LYS B 1 288 ? 4.707 -5.562 -5.73 1 98.88 288 LYS B CA 1
ATOM 4557 C C . LYS B 1 288 ? 5.18 -6.898 -6.301 1 98.88 288 LYS B C 1
ATOM 4559 O O . LYS B 1 288 ? 4.645 -7.379 -7.301 1 98.88 288 LYS B O 1
ATOM 4564 N N . ALA B 1 289 ? 6.141 -7.488 -5.652 1 98.94 289 ALA B N 1
ATOM 4565 C CA . ALA B 1 289 ? 6.668 -8.766 -6.113 1 98.94 289 ALA B CA 1
ATOM 4566 C C . ALA B 1 289 ? 5.613 -9.867 -6.004 1 98.94 289 ALA B C 1
ATOM 4568 O O . ALA B 1 289 ? 5.41 -10.633 -6.949 1 98.94 289 ALA B O 1
ATOM 4569 N N . LEU B 1 290 ? 4.953 -9.906 -4.887 1 98.94 290 LEU B N 1
ATOM 4570 C CA . LEU B 1 290 ? 3.959 -10.953 -4.676 1 98.94 290 LEU B CA 1
ATOM 4571 C C . LEU B 1 290 ? 2.775 -10.781 -5.625 1 98.94 290 LEU B C 1
ATOM 4573 O O . LEU B 1 290 ? 2.27 -11.758 -6.18 1 98.94 290 LEU B O 1
ATOM 4577 N N . MET B 1 291 ? 2.361 -9.547 -5.836 1 98.94 291 MET B N 1
ATOM 4578 C CA . MET B 1 291 ? 1.293 -9.289 -6.801 1 98.94 291 MET B CA 1
ATOM 4579 C C . MET B 1 291 ? 1.706 -9.734 -8.203 1 98.94 291 MET B C 1
ATOM 4581 O O . MET B 1 291 ? 0.921 -10.359 -8.914 1 98.94 291 MET B O 1
ATOM 4585 N N . ALA B 1 292 ? 2.928 -9.406 -8.57 1 98.94 292 ALA B N 1
ATOM 4586 C CA . ALA B 1 292 ? 3.428 -9.781 -9.891 1 98.94 292 ALA B CA 1
ATOM 4587 C C . ALA B 1 292 ? 3.498 -11.297 -10.047 1 98.94 292 ALA B C 1
ATOM 4589 O O . ALA B 1 292 ? 3.174 -11.836 -11.109 1 98.94 292 ALA B O 1
ATOM 4590 N N . ILE B 1 293 ? 3.908 -11.984 -8.992 1 98.88 293 ILE B N 1
ATOM 4591 C CA . ILE B 1 293 ? 3.959 -13.445 -9 1 98.88 293 ILE B CA 1
ATOM 4592 C C . ILE B 1 293 ? 2.557 -14.008 -9.219 1 98.88 293 ILE B C 1
ATOM 4594 O O . ILE B 1 293 ? 2.357 -14.906 -10.039 1 98.88 293 ILE B O 1
ATOM 4598 N N . ALA B 1 294 ? 1.578 -13.477 -8.484 1 98.94 294 ALA B N 1
ATOM 4599 C CA . ALA B 1 294 ? 0.202 -13.953 -8.617 1 98.94 294 ALA B CA 1
ATOM 4600 C C . ALA B 1 294 ? -0.285 -13.82 -10.055 1 98.94 294 ALA B C 1
ATOM 4602 O O . ALA B 1 294 ? -0.796 -14.781 -10.641 1 98.94 294 ALA B O 1
ATOM 4603 N N . LEU B 1 295 ? -0.072 -12.625 -10.594 1 98.81 295 LEU B N 1
ATOM 4604 C CA . LEU B 1 295 ? -0.546 -12.367 -11.953 1 98.81 295 LEU B CA 1
ATOM 4605 C C . LEU B 1 295 ? 0.208 -13.227 -12.961 1 98.81 295 LEU B C 1
ATOM 4607 O O . LEU B 1 295 ? -0.393 -13.781 -13.891 1 98.81 295 LEU B O 1
ATOM 4611 N N . ASN B 1 296 ? 1.502 -13.336 -12.75 1 98.56 296 ASN B N 1
ATOM 4612 C CA . ASN B 1 296 ? 2.322 -14.148 -13.648 1 98.56 296 ASN B CA 1
ATOM 4613 C C . ASN B 1 296 ? 1.906 -15.617 -13.602 1 98.56 296 ASN B C 1
ATOM 4615 O O . ASN B 1 296 ? 1.71 -16.234 -14.648 1 98.56 296 ASN B O 1
ATOM 4619 N N . GLU B 1 297 ? 1.778 -16.188 -12.391 1 98 297 GLU B N 1
ATOM 4620 C CA . GLU B 1 297 ? 1.436 -17.594 -12.227 1 98 297 GLU B CA 1
ATOM 4621 C C . GLU B 1 297 ? 0.031 -17.875 -12.742 1 98 297 GLU B C 1
ATOM 4623 O O . GLU B 1 297 ? -0.186 -18.875 -13.438 1 98 297 GLU B O 1
ATOM 4628 N N . MET B 1 298 ? -0.926 -17.031 -12.445 1 98.19 298 MET B N 1
ATOM 4629 C CA . MET B 1 298 ? -2.307 -17.266 -12.852 1 98.19 298 MET B CA 1
ATOM 4630 C C . MET B 1 298 ? -2.467 -17.094 -14.359 1 98.19 298 MET B C 1
ATOM 4632 O O . MET B 1 298 ? -3.186 -17.859 -15.008 1 98.19 298 MET B O 1
ATOM 4636 N N . ALA B 1 299 ? -1.821 -16.094 -14.898 1 98 299 ALA B N 1
ATOM 4637 C CA . ALA B 1 299 ? -1.857 -15.891 -16.344 1 98 299 ALA B CA 1
ATOM 4638 C C . ALA B 1 299 ? -1.225 -17.062 -17.078 1 98 299 ALA B C 1
ATOM 4640 O O . ALA B 1 299 ? -1.708 -17.484 -18.141 1 98 299 ALA B O 1
ATOM 4641 N N . GLN B 1 300 ? -0.135 -17.547 -16.516 1 96.25 300 GLN B N 1
ATOM 4642 C CA . GLN B 1 300 ? 0.515 -18.719 -17.109 1 96.25 300 GLN B CA 1
ATOM 4643 C C . GLN B 1 300 ? -0.41 -19.938 -17.094 1 96.25 300 GLN B C 1
ATOM 4645 O O . GLN B 1 300 ? -0.507 -20.656 -18.078 1 96.25 300 GLN B O 1
ATOM 4650 N N . LYS B 1 301 ? -1.062 -20.156 -15.992 1 95.56 301 LYS B N 1
ATOM 4651 C CA . LYS B 1 301 ? -1.998 -21.266 -15.844 1 95.56 301 LYS B CA 1
ATOM 4652 C C . LYS B 1 301 ? -3.105 -21.203 -16.891 1 95.56 301 LYS B C 1
ATOM 4654 O O . LYS B 1 301 ? -3.57 -22.219 -17.391 1 95.56 301 LYS B O 1
ATOM 4659 N N . GLU B 1 302 ? -3.457 -20 -17.266 1 96.5 302 GLU B N 1
ATOM 4660 C CA . GLU B 1 302 ? -4.559 -19.812 -18.219 1 96.5 302 GLU B CA 1
ATOM 4661 C C . GLU B 1 302 ? -4.047 -19.688 -19.641 1 96.5 302 GLU B C 1
ATOM 4663 O O . GLU B 1 302 ? -4.832 -19.484 -20.578 1 96.5 302 GLU B O 1
ATOM 4668 N N . GLY B 1 303 ? -2.77 -19.719 -19.875 1 95.94 303 GLY B N 1
ATOM 4669 C CA . GLY B 1 303 ? -2.184 -19.656 -21.203 1 95.94 303 GLY B CA 1
ATOM 4670 C C . GLY B 1 303 ? -2.242 -18.266 -21.812 1 95.94 303 GLY B C 1
ATOM 4671 O O . GLY B 1 303 ? -2.34 -18.125 -23.031 1 95.94 303 GLY B O 1
ATOM 4672 N N . LEU B 1 304 ? -2.168 -17.219 -20.906 1 95.81 304 LEU B N 1
ATOM 4673 C CA . LEU B 1 304 ? -2.344 -15.867 -21.406 1 95.81 304 LEU B CA 1
ATOM 4674 C C . LEU B 1 304 ? -0.997 -15.211 -21.703 1 95.81 304 LEU B C 1
ATOM 4676 O O . LEU B 1 304 ? -0.935 -14.188 -22.375 1 95.81 304 LEU B O 1
ATOM 4680 N N . LEU B 1 305 ? 0.055 -15.805 -21.141 1 95.31 305 LEU B N 1
ATOM 4681 C CA . LEU B 1 305 ? 1.374 -15.211 -21.344 1 95.31 305 LEU B CA 1
ATOM 4682 C C . LEU B 1 305 ? 1.94 -15.57 -22.703 1 95.31 305 LEU B C 1
ATOM 4684 O O . LEU B 1 305 ? 1.781 -16.703 -23.172 1 95.31 305 LEU B O 1
ATOM 4688 N N . PRO B 1 306 ? 2.514 -14.656 -23.328 1 89 306 PRO B N 1
ATOM 4689 C CA . PRO B 1 306 ? 3.162 -14.977 -24.609 1 89 306 PRO B CA 1
ATOM 4690 C C . PRO B 1 306 ? 4.332 -15.945 -24.438 1 89 306 PRO B C 1
ATOM 4692 O O . PRO B 1 306 ? 4.922 -16.031 -23.359 1 89 306 PRO B O 1
ATOM 4695 N N . SER B 1 307 ? 4.539 -16.719 -25.453 1 79.5 307 SER B N 1
ATOM 4696 C CA . SER B 1 307 ? 5.676 -17.625 -25.438 1 79.5 307 SER B CA 1
ATOM 4697 C C . SER B 1 307 ? 6.996 -16.875 -25.391 1 79.5 307 SER B C 1
ATOM 4699 O O . SER B 1 307 ? 7.074 -15.727 -25.859 1 79.5 307 SER B O 1
ATOM 4701 N N . LEU B 1 308 ? 7.902 -17.469 -24.625 1 69.06 308 LEU B N 1
ATOM 4702 C CA . LEU B 1 308 ? 9.234 -16.891 -24.609 1 69.06 308 LEU B CA 1
ATOM 4703 C C . LEU B 1 308 ? 9.828 -16.844 -26.016 1 69.06 308 LEU B C 1
ATOM 4705 O O . LEU B 1 308 ? 9.633 -17.766 -26.812 1 69.06 308 LEU B O 1
ATOM 4709 N N . LYS B 1 309 ? 10.125 -15.719 -26.422 1 56.88 309 LYS B N 1
ATOM 4710 C CA . LYS B 1 309 ? 10.812 -15.633 -27.703 1 56.88 309 LYS B CA 1
ATOM 4711 C C . LYS B 1 309 ? 12.078 -16.484 -27.703 1 56.88 309 LYS B C 1
ATOM 4713 O O . LYS B 1 309 ? 12.859 -16.453 -26.75 1 56.88 309 LYS B O 1
ATOM 4718 N N . PRO B 1 310 ? 12.117 -17.344 -28.75 1 48.38 310 PRO B N 1
ATOM 4719 C CA . PRO B 1 310 ? 13.32 -18.172 -28.906 1 48.38 310 PRO B CA 1
ATOM 4720 C C . PRO B 1 310 ? 14.609 -17.344 -28.844 1 48.38 310 PRO B C 1
ATOM 4722 O O . PRO B 1 310 ? 14.602 -16.156 -29.172 1 48.38 310 PRO B O 1
#

Foldseek 3Di:
DDDDDDDDDYDDDDPPPPVPDDDDDCPVPPCPPPPPPPPPPPPPPPWDWDWDADPLCRPAIEIETEDPPQDPVNSVLQCPAPQNVVVSVQCCDPLHVSPVPQKDWHYKYWYDFDDDVPHTQKTWIFIFMAGPVVRDTDGGTAIERAEKEFEWEWADEPNFIKTKWKFWDDVVVPDTFTETQMDHDDDPPPPHLVRHQVSCCQQQVDGDDSVQKDFLLVVDDVVVVSWDDDCVSYYPYTYTYIYGYYYDYPVRQVCRQQDWGHDVVVVITIGMHMGTPVCQCPPGPYPNSVVNVVSVVVCVVVVNDDDDDD/DDDDPDDDDDDDDPDDDPDDDDDDDDPPPPPVPPPPPPPPPPPPPPWDWDWDADPLGRPAIEIETEDPPQDPVNSVLQCPAPQNVVVSVQCCDPLHVSPVPQKDWHYKYWYDFDDDVPHTQKTWIFIFMAGPVVRDTDGGTAIERAEKEFEWEWADEPNFIKTKWKFWDDVVVPDTFTETQMDHDDDPPPPHLVRHQVSCCQQQVDGDDSVQKDWLLVVDDVVVVSWDDDCVSYYPYTYTYIYGYYYDYPVRQVCRQQDWGHDVVVVITIGMHMGTPVCQCPPGPYPNSVVNVVSVVVCVVVVNDDDDDD

Solvent-accessible surface area (backbone atoms only — not comparable to full-atom values): 33993 Å² total; per-residue (Å²): 136,84,79,82,86,78,90,83,88,81,82,88,78,80,70,76,68,75,73,73,76,86,80,81,82,76,74,70,73,79,71,76,70,76,70,73,73,70,76,70,67,71,69,73,71,73,72,52,70,48,78,44,71,47,88,82,37,66,90,47,60,28,41,37,34,41,34,68,64,48,47,71,68,53,47,52,49,48,66,68,27,69,60,47,47,50,40,57,48,32,23,58,34,95,53,11,52,32,54,84,61,52,31,47,62,48,35,34,38,39,54,43,74,38,67,52,83,94,36,79,47,36,42,32,33,36,39,46,34,28,33,64,87,78,65,36,54,35,73,25,52,26,42,36,57,40,44,31,28,34,40,48,40,38,34,37,40,97,93,39,53,28,30,51,32,29,33,35,76,23,52,27,46,13,26,57,39,50,27,48,40,54,45,69,63,84,67,95,68,74,56,57,66,64,48,40,39,51,31,34,30,53,47,70,67,47,85,64,59,77,86,60,51,40,62,50,27,67,68,31,34,74,88,36,70,36,29,32,29,49,46,37,82,38,24,34,36,35,34,39,38,32,36,37,74,47,78,43,53,71,65,54,52,56,60,44,44,64,34,73,36,39,54,58,93,62,31,35,60,26,34,23,40,66,42,50,46,92,49,46,75,29,67,37,29,29,33,64,46,29,32,48,46,24,44,52,54,53,33,50,76,67,65,66,56,76,75,78,77,128,143,78,86,74,85,78,87,88,86,89,82,84,86,76,67,80,67,82,82,83,83,90,82,89,83,70,83,66,76,74,73,78,74,77,71,77,72,72,75,72,68,72,70,74,72,72,73,51,70,49,77,47,71,48,87,82,37,67,90,47,61,26,41,37,35,42,34,68,64,50,46,71,68,53,47,53,50,47,68,70,28,68,58,46,48,49,39,57,48,30,24,58,32,95,52,12,52,32,52,83,61,53,31,46,63,48,36,34,39,39,54,44,74,39,68,53,83,94,37,80,46,36,40,31,34,37,40,46,32,28,34,65,87,78,64,37,53,33,73,26,52,26,42,36,57,39,43,31,28,34,40,48,38,37,34,37,40,94,92,38,52,29,28,50,31,29,33,35,75,23,52,26,45,13,26,56,39,51,27,46,39,51,43,68,63,86,65,95,71,74,56,57,67,64,48,40,39,53,33,34,29,52,48,70,68,46,85,66,60,76,86,60,51,40,61,49,26,68,67,30,34,73,88,36,70,36,29,32,30,51,47,38,82,38,23,34,35,34,33,37,38,32,35,37,74,46,78,43,53,70,64,54,52,56,60,44,42,64,34,73,35,41,54,58,93,63,30,35,61,26,34,23,39,67,42,52,47,92,49,47,74,29,68,38,27,29,33,64,46,29,31,48,46,23,45,50,55,53,33,50,75,69,65,68,57,76,76,78,77,127

pLDDT: mean 83.63, std 26.28, range [14.84, 98.94]

InterPro domains:
  IPR000086 NUDIX hydrolase domain [PF00293] (146-283)
  IPR000086 NUDIX hydrolase domain [PS51462] (144-297)
  IPR015797 NUDIX hydrolase-like domain superfamily [SSF55811] (122-295)

Sequence (620 aa):
MTHFLHPSSSLRSLGKGFLFPSSSSFLQSNSIALRSFSCQMSADSPIRTQSITIPCQLDQPIQILAAPGVSDSDFRNAIDSSLFKQWLMNLQSESGILTKGAMSLKRVLIQGVDMFGNKIGFLKFKADVYDKQTGKKVPGIVFARGPAVAVLILLSCEGETYAVLTEQVRVPVGKLMLELPAGMLDDDKGDFVGTAVREVEEEIGIQLRLEDMVDLTGFLDQSTGCRVFPSPGGCDEGIGLFLYRGSASKETIAELQGKETGLRDHGELIKVHVVPYEKLWRVTADAKALMAIALNEMAQKEGLLPSLKPMTHFLHPSSSLRSLGKGFLFPSSSSFLQSNSIALRSFSCQMSADSPIRTQSITIPCQLDQPIQILAAPGVSDSDFRNAIDSSLFKQWLMNLQSESGILTKGAMSLKRVLIQGVDMFGNKIGFLKFKADVYDKQTGKKVPGIVFARGPAVAVLILLSCEGETYAVLTEQVRVPVGKLMLELPAGMLDDDKGDFVGTAVREVEEEIGIQLRLEDMVDLTGFLDQSTGCRVFPSPGGCDEGIGLFLYRGSASKETIAELQGKETGLRDHGELIKVHVVPYEKLWRVTADAKALMAIALNEMAQKEGLLPSLKP